Protein 2DT5 (pdb70)

Nearest PDB structures (foldseek):
  3ikv-assembly1_B  TM=8.955E-01  e=2.052E-40  Thermus thermophilus HB27
  2dt5-assembly1_B  TM=8.937E-01  e=2.190E-40  Thermus thermophilus HB8
  3ikt-assembly1_A  TM=8.739E-01  e=1.813E-38  Thermus thermophilus HB27
  1xcb-assembly1_A  TM=9.002E-01  e=2.139E-37  Thermus aquaticus
  3il2-assembly1_A  TM=8.706E-01  e=1.602E-36  Thermus thermophilus HB27

Structure (mmCIF, N/CA/C/O backbone):
data_2DT5
#
_entry.id   2DT5
#
_cell.length_a   135.595
_cell.length_b   135.595
_cell.length_c   68.424
_cell.angle_alpha   90.00
_cell.angle_beta   90.00
_cell.angle_gamma   90.00
#
_symmetry.space_group_name_H-M   'P 43 21 2'
#
loop_
_entity.id
_entity.type
_entity.pdbx_description
1 polymer 'AT-rich DNA-binding protein'
2 non-polymer 'SULFATE ION'
3 non-polymer 'CHLORIDE ION'
4 non-polymer NICOTINAMIDE-ADENINE-DINUCLEOTIDE
5 non-polymer GLYCEROL
6 water water
#
loop_
_atom_site.group_PDB
_atom_site.id
_atom_site.type_symbol
_atom_site.label_atom_id
_atom_site.label_alt_id
_atom_site.label_comp_id
_atom_site.label_asym_id
_atom_site.label_entity_id
_atom_site.label_seq_id
_atom_site.pdbx_PDB_ins_code
_atom_site.Cartn_x
_atom_site.Cartn_y
_atom_site.Cartn_z
_atom_site.occupancy
_atom_site.B_iso_or_equiv
_atom_site.auth_seq_id
_atom_site.auth_comp_id
_atom_site.auth_asym_id
_atom_site.auth_atom_id
_atom_site.pdbx_PDB_model_num
ATOM 1 N N . LYS A 1 2 ? 40.952 6.566 16.829 1.00 66.36 2 LYS A N 1
ATOM 2 C CA . LYS A 1 2 ? 42.286 7.121 16.447 1.00 66.30 2 LYS A CA 1
ATOM 3 C C . LYS A 1 2 ? 42.169 7.941 15.160 1.00 64.50 2 LYS A C 1
ATOM 4 O O . LYS A 1 2 ? 42.108 7.381 14.060 1.00 62.02 2 L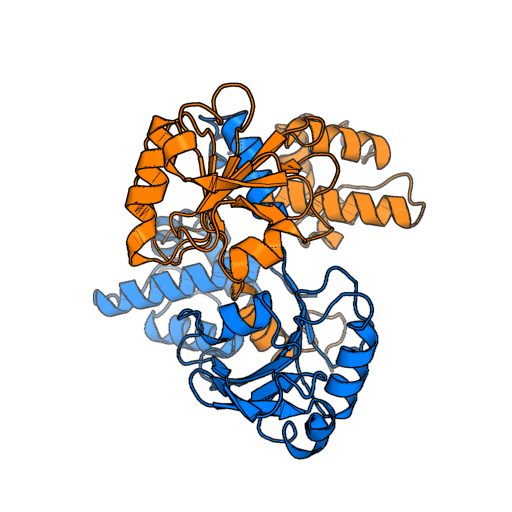YS A O 1
ATOM 6 N N . VAL A 1 3 ? 42.143 9.266 15.302 1.00 59.77 3 VAL A N 1
ATOM 7 C CA . VAL A 1 3 ? 42.011 10.162 14.147 1.00 55.60 3 VAL A CA 1
ATOM 8 C C . VAL A 1 3 ? 43.357 10.651 13.608 1.00 48.58 3 VAL A C 1
ATOM 9 O O . VAL A 1 3 ? 44.039 11.450 14.242 1.00 47.86 3 VAL A O 1
ATOM 13 N N . PRO A 1 4 ? 43.752 10.173 12.420 1.00 45.45 4 PRO A N 1
ATOM 14 C CA . PRO A 1 4 ? 45.029 10.585 11.819 1.00 47.22 4 PRO A CA 1
ATOM 15 C C . PRO A 1 4 ? 44.968 12.075 11.428 1.00 48.24 4 PRO A C 1
ATOM 16 O O . PRO A 1 4 ? 44.722 12.411 10.269 1.00 46.59 4 PRO A O 1
ATOM 20 N N . GLU A 1 5 ? 45.210 12.957 12.397 1.00 44.52 5 GLU A N 1
ATOM 21 C CA . GLU A 1 5 ? 45.108 14.396 12.171 1.00 45.45 5 GLU A CA 1
ATOM 22 C C . GLU A 1 5 ? 45.962 14.995 11.067 1.00 42.91 5 GLU A C 1
ATOM 23 O O . GLU A 1 5 ? 45.481 15.825 10.291 1.00 31.86 5 GLU A O 1
ATOM 29 N N . ALA A 1 6 ? 47.222 14.583 10.997 1.00 37.93 6 ALA A N 1
ATOM 30 C CA . ALA A 1 6 ? 48.130 15.105 9.987 1.00 39.61 6 ALA A CA 1
ATOM 31 C C . ALA A 1 6 ? 47.766 14.536 8.626 1.00 31.04 6 ALA A C 1
ATOM 32 O O . ALA A 1 6 ? 47.892 15.215 7.610 1.00 37.80 6 ALA A O 1
ATOM 34 N N . ALA A 1 7 ? 47.323 13.287 8.609 1.00 33.67 7 ALA A N 1
ATOM 35 C CA . ALA A 1 7 ? 46.951 12.639 7.361 1.00 34.21 7 ALA A CA 1
ATOM 36 C C . ALA A 1 7 ? 45.719 13.323 6.772 1.00 31.24 7 ALA A C 1
ATOM 37 O O . ALA A 1 7 ? 45.663 13.613 5.581 1.00 37.26 7 ALA A O 1
ATOM 39 N N . ILE A 1 8 ? 44.746 13.595 7.627 1.00 36.84 8 ILE A N 1
ATOM 40 C CA . ILE A 1 8 ? 43.519 14.253 7.213 1.00 33.71 8 ILE A CA 1
ATOM 41 C C . ILE A 1 8 ? 43.838 15.628 6.656 1.00 37.63 8 ILE A C 1
ATOM 42 O O . ILE A 1 8 ? 43.341 15.991 5.587 1.00 32.85 8 ILE A O 1
ATOM 47 N N . SER A 1 9 ? 44.672 16.394 7.361 1.00 28.76 9 SER A N 1
ATOM 48 C CA . SER A 1 9 ? 44.981 17.731 6.883 1.00 34.39 9 SER A CA 1
ATOM 49 C C . SER A 1 9 ? 45.606 17.619 5.509 1.00 37.73 9 SER A C 1
ATOM 50 O O . SER A 1 9 ? 45.445 18.505 4.661 1.00 36.19 9 SER A O 1
ATOM 53 N N . ARG A 1 10 ? 46.334 16.528 5.302 1.00 31.97 10 ARG A N 1
ATOM 54 C CA . ARG A 1 10 ? 47.000 16.286 4.037 1.00 34.43 10 ARG A CA 1
ATOM 55 C C . ARG A 1 10 ? 45.954 15.946 2.963 1.00 33.13 10 ARG A C 1
ATOM 56 O O . ARG A 1 10 ? 46.059 16.410 1.821 1.00 31.39 10 ARG A O 1
ATOM 64 N N . LEU A 1 11 ? 44.953 15.143 3.328 1.00 27.92 11 LEU A N 1
ATOM 65 C CA . LEU A 1 11 ? 43.891 14.763 2.383 1.00 34.61 11 LEU A CA 1
ATOM 66 C C . LEU A 1 11 ? 43.119 15.984 1.910 1.00 34.77 11 LEU A C 1
ATOM 67 O O . LEU A 1 11 ? 42.742 16.087 0.743 1.00 31.13 11 LEU A O 1
ATOM 72 N N . ILE A 1 12 ? 42.862 16.894 2.838 1.00 30.28 12 ILE A N 1
ATOM 73 C CA . ILE A 1 12 ? 42.133 18.109 2.520 1.00 34.06 12 ILE A CA 1
ATOM 74 C C . ILE A 1 12 ? 42.961 18.907 1.532 1.00 34.39 12 ILE A C 1
ATOM 75 O O . ILE A 1 12 ? 42.416 19.503 0.606 1.00 32.50 12 ILE A O 1
ATOM 80 N N . THR A 1 13 ? 44.278 18.905 1.722 1.00 29.97 13 THR A N 1
ATOM 81 C CA . THR A 1 13 ? 45.162 19.617 0.807 1.00 28.81 13 THR A CA 1
ATOM 82 C C . THR A 1 13 ? 45.037 18.981 -0.580 1.00 30.64 13 THR A C 1
ATOM 83 O O . THR A 1 13 ? 44.872 19.680 -1.582 1.00 26.26 13 THR A O 1
ATOM 87 N N . TYR A 1 14 ? 45.112 17.651 -0.639 1.00 29.35 14 TYR A N 1
ATOM 88 C CA . TYR A 1 14 ? 45.007 16.946 -1.918 1.00 25.00 14 TYR A CA 1
ATOM 89 C C . TYR A 1 14 ? 43.674 17.275 -2.600 1.00 26.02 14 TYR A C 1
ATOM 90 O O . TYR A 1 14 ? 43.632 17.501 -3.807 1.00 27.72 14 TYR A O 1
ATOM 99 N N . LEU A 1 15 ? 42.598 17.299 -1.818 1.00 28.72 15 LEU A N 1
ATOM 100 C CA . LEU A 1 15 ? 41.249 17.590 -2.326 1.00 31.26 15 LEU A CA 1
ATOM 101 C C . LEU A 1 15 ? 41.213 18.974 -2.986 1.00 27.91 15 LEU A C 1
ATOM 102 O O . LEU A 1 15 ? 40.683 19.135 -4.085 1.00 29.85 15 LEU A O 1
ATOM 107 N N . ARG A 1 16 ? 41.758 19.965 -2.289 1.00 26.99 16 ARG A N 1
ATOM 108 C CA . ARG A 1 16 ? 41.820 21.332 -2.784 1.00 31.51 16 ARG A CA 1
ATOM 109 C C . ARG A 1 16 ? 42.643 21.375 -4.069 1.00 30.95 16 ARG A C 1
ATOM 110 O O . ARG A 1 16 ? 42.310 22.098 -5.006 1.00 29.26 16 ARG A O 1
ATOM 118 N N . ILE A 1 17 ? 43.725 20.606 -4.118 1.00 27.74 17 ILE A N 1
ATOM 119 C CA . ILE A 1 17 ? 44.555 20.554 -5.331 1.00 29.74 17 ILE A CA 1
ATOM 120 C C . ILE A 1 17 ? 43.758 19.883 -6.463 1.00 25.41 17 ILE A C 1
ATOM 121 O O . ILE A 1 17 ? 43.784 20.323 -7.611 1.00 23.42 17 ILE A O 1
ATOM 126 N N . LEU A 1 18 ? 43.041 18.820 -6.127 1.00 25.11 18 LEU A N 1
ATOM 127 C CA . LEU A 1 18 ? 42.254 18.110 -7.116 1.00 27.66 18 LEU A CA 1
ATOM 128 C C . LEU A 1 18 ? 41.158 18.999 -7.667 1.00 29.54 18 LEU A C 1
ATOM 129 O O . LEU A 1 18 ? 40.813 18.919 -8.842 1.00 28.71 18 LEU A O 1
ATOM 134 N N . GLU A 1 19 ? 40.602 19.856 -6.820 1.00 27.73 19 GLU A N 1
ATOM 135 C CA . GLU A 1 19 ? 39.544 20.722 -7.295 1.00 27.51 19 GLU A CA 1
ATOM 136 C C . GLU A 1 19 ? 40.092 21.677 -8.346 1.00 26.92 19 GLU A C 1
ATOM 137 O O . GLU A 1 19 ? 39.453 21.879 -9.378 1.00 27.14 19 GLU A O 1
ATOM 143 N N . GLU A 1 20 ? 41.271 22.251 -8.087 1.00 23.22 20 GLU A N 1
ATOM 144 C CA . GLU A 1 20 ? 41.903 23.168 -9.041 1.00 29.10 20 GLU A CA 1
ATOM 145 C C . GLU A 1 20 ? 42.379 22.447 -10.310 1.00 29.53 20 GLU A C 1
ATOM 146 O O . GLU A 1 20 ? 42.237 22.965 -11.424 1.00 27.74 20 GLU A O 1
ATOM 152 N N . LEU A 1 21 ? 42.922 21.243 -10.153 1.00 27.52 21 LEU A N 1
ATOM 153 C CA . LEU A 1 21 ? 43.366 20.480 -11.317 1.00 25.38 21 LEU A CA 1
ATOM 154 C C . LEU A 1 21 ? 42.184 20.222 -12.246 1.00 23.07 21 LEU A C 1
ATOM 155 O O . LEU A 1 21 ? 42.292 20.366 -13.460 1.00 24.41 21 LEU A O 1
ATOM 160 N N . GLU A 1 22 ? 41.056 19.823 -11.674 1.00 27.83 22 GLU A N 1
ATOM 161 C CA . GLU A 1 22 ? 39.857 19.579 -12.471 1.00 29.20 22 GLU A CA 1
ATOM 162 C C . GLU A 1 22 ? 39.435 20.883 -13.164 1.00 31.37 22 GLU A C 1
ATOM 163 O O . GLU A 1 22 ? 39.118 20.893 -14.362 1.00 28.04 22 GLU A O 1
ATOM 169 N N . ALA A 1 23 ? 39.449 21.993 -12.425 1.00 31.69 23 ALA A N 1
ATOM 170 C CA . ALA A 1 23 ? 39.042 23.273 -13.015 1.00 30.70 23 ALA A CA 1
ATOM 171 C C . ALA A 1 23 ? 39.948 23.583 -14.194 1.00 36.18 23 ALA A C 1
ATOM 172 O O . ALA A 1 23 ? 39.488 24.107 -15.209 1.00 35.43 23 ALA A O 1
ATOM 174 N N . GLN A 1 24 ? 41.228 23.238 -14.060 1.00 29.26 24 GLN A N 1
ATOM 175 C CA . GLN A 1 24 ? 42.192 23.476 -15.121 1.00 31.85 24 GLN A CA 1
ATOM 176 C C . GLN A 1 24 ? 42.122 22.447 -16.248 1.00 30.72 24 GLN A C 1
ATOM 177 O O . GLN A 1 24 ? 42.966 22.447 -17.120 1.00 31.38 24 GLN A O 1
ATOM 183 N N . GLY A 1 25 ? 41.123 21.578 -16.224 1.00 30.57 25 GLY A N 1
ATOM 184 C CA . GLY A 1 25 ? 40.982 20.599 -17.283 1.00 33.44 25 GLY A CA 1
ATOM 185 C C . GLY A 1 25 ? 41.873 19.361 -17.229 1.00 37.11 25 GLY A C 1
ATOM 186 O O . GLY A 1 25 ? 42.100 18.734 -18.258 1.00 35.52 25 GLY A O 1
ATOM 187 N N . VAL A 1 26 ? 42.372 19.002 -16.052 1.00 33.58 26 VAL A N 1
ATOM 188 C CA . VAL A 1 26 ? 43.219 17.818 -15.910 1.00 28.41 26 VAL A CA 1
ATOM 189 C C . VAL A 1 26 ? 42.357 16.613 -15.541 1.00 28.91 26 VAL A C 1
ATOM 190 O O . VAL A 1 26 ? 41.702 16.619 -14.504 1.00 30.89 26 VAL A O 1
ATOM 194 N N . HIS A 1 27 ? 42.343 15.584 -16.384 1.00 31.91 27 HIS A N 1
ATOM 195 C CA . HIS A 1 27 ? 41.544 14.400 -16.098 1.00 29.75 27 HIS A CA 1
ATOM 196 C C . HIS A 1 27 ? 42.277 13.351 -15.271 1.00 29.83 27 HIS A C 1
ATOM 197 O O . HIS A 1 27 ? 41.657 12.659 -14.463 1.00 31.09 27 HIS A O 1
ATOM 204 N N . ARG A 1 28 ? 43.585 13.216 -15.481 1.00 32.78 28 ARG A N 1
ATOM 205 C CA . ARG A 1 28 ? 44.368 12.263 -14.705 1.00 33.03 28 ARG A CA 1
ATOM 206 C C . ARG A 1 28 ? 45.602 12.934 -14.127 1.00 34.60 28 ARG A C 1
ATOM 207 O O . ARG A 1 28 ? 46.279 13.711 -14.797 1.00 34.04 28 ARG A O 1
ATOM 215 N N . THR A 1 29 ? 45.894 12.639 -12.870 1.00 35.35 29 THR A N 1
ATOM 216 C CA . THR A 1 29 ? 47.053 13.236 -12.217 1.00 34.68 29 THR A CA 1
ATOM 217 C C . THR A 1 29 ? 47.909 12.196 -11.492 1.00 36.68 29 THR A C 1
ATOM 218 O O . THR A 1 29 ? 47.409 11.387 -10.715 1.00 34.56 29 THR A O 1
ATOM 222 N N . SER A 1 30 ? 49.209 12.230 -11.752 1.00 39.72 30 SER A N 1
ATOM 223 C CA . SER A 1 30 ? 50.154 11.299 -11.138 1.00 41.70 30 SER A CA 1
ATOM 224 C C . SER A 1 30 ? 50.497 11.707 -9.702 1.00 39.01 30 SER A C 1
ATOM 225 O O . SER A 1 30 ? 50.288 12.854 -9.308 1.00 37.96 30 SER A O 1
ATOM 228 N N . SER A 1 31 ? 51.029 10.768 -8.926 1.00 37.52 31 SER A N 1
ATOM 229 C CA . SER A 1 31 ? 51.430 11.061 -7.550 1.00 39.36 31 SER A CA 1
ATOM 230 C C . SER A 1 31 ? 52.529 12.124 -7.621 1.00 39.47 31 SER A C 1
ATOM 231 O O . SER A 1 31 ? 52.723 12.902 -6.701 1.00 41.62 31 SER A O 1
ATOM 234 N N . GLU A 1 32 ? 53.252 12.144 -8.732 1.00 39.23 32 GLU A N 1
ATOM 235 C CA . GLU A 1 32 ? 54.311 13.122 -8.912 1.00 47.07 32 GLU A CA 1
ATOM 236 C C . GLU A 1 32 ? 53.710 14.525 -9.048 1.00 40.68 32 GLU A C 1
ATOM 237 O O . GLU A 1 32 ? 54.141 15.453 -8.379 1.00 38.58 32 GLU A O 1
ATOM 243 N N . GLN A 1 33 ? 52.712 14.678 -9.914 1.00 40.52 33 GLN A N 1
ATOM 244 C CA . GLN A 1 33 ? 52.096 15.987 -10.092 1.00 38.10 33 GLN A CA 1
ATOM 245 C C . GLN A 1 33 ? 51.471 16.460 -8.783 1.00 35.14 33 GLN A C 1
ATOM 246 O O . GLN A 1 33 ? 51.603 17.629 -8.413 1.00 36.41 33 GLN A O 1
ATOM 252 N N . LEU A 1 34 ? 50.804 15.547 -8.082 1.00 31.46 34 LEU A N 1
ATOM 253 C CA . LEU A 1 34 ? 50.160 15.871 -6.814 1.00 33.75 34 LEU A CA 1
ATOM 254 C C . LEU A 1 34 ? 51.181 16.309 -5.776 1.00 39.58 34 LEU A C 1
ATOM 255 O O . LEU A 1 34 ? 51.027 17.362 -5.150 1.00 40.88 34 LEU A O 1
ATOM 260 N N . GLY A 1 35 ? 52.216 15.494 -5.584 1.00 39.32 35 GLY A N 1
ATOM 261 C CA . GLY A 1 35 ? 53.259 15.832 -4.629 1.00 34.75 35 GLY A CA 1
ATOM 262 C C . GLY A 1 35 ? 53.865 17.184 -4.974 1.00 37.50 35 GLY A C 1
ATOM 263 O O . GLY A 1 35 ? 54.138 17.988 -4.088 1.00 33.21 35 GLY A O 1
ATOM 264 N N . GLY A 1 36 ? 54.069 17.425 -6.271 1.00 38.35 36 GLY A N 1
ATOM 265 C CA . GLY A 1 36 ? 54.620 18.690 -6.731 1.00 39.00 36 GLY A CA 1
ATOM 266 C C . GLY A 1 36 ? 53.792 19.886 -6.278 1.00 42.28 36 GLY A C 1
ATOM 267 O O . GLY A 1 36 ? 54.341 20.885 -5.791 1.00 38.65 36 GLY A O 1
ATOM 268 N N . LEU A 1 37 ? 52.470 19.785 -6.442 1.00 41.51 37 LEU A N 1
ATOM 269 C CA . LEU A 1 37 ? 51.546 20.849 -6.045 1.00 39.44 37 LEU A CA 1
ATOM 270 C C . LEU A 1 37 ? 51.393 20.961 -4.519 1.00 38.99 37 LEU A C 1
ATOM 271 O O . LEU A 1 37 ? 51.221 22.056 -3.972 1.00 34.97 37 LEU A O 1
ATOM 276 N N . ALA A 1 38 ? 51.435 19.823 -3.838 1.00 33.47 38 ALA A N 1
ATOM 277 C CA . ALA A 1 38 ? 51.278 19.789 -2.385 1.00 33.87 38 ALA A CA 1
ATOM 278 C C . ALA A 1 38 ? 52.627 19.990 -1.693 1.00 38.47 38 ALA A C 1
ATOM 279 O O . ALA A 1 38 ? 52.685 20.249 -0.489 1.00 38.68 38 ALA A O 1
ATOM 281 N N . GLN A 1 39 ? 53.701 19.869 -2.470 1.00 37.42 39 GLN A N 1
ATOM 282 C CA . GLN A 1 39 ? 55.059 19.974 -1.946 1.00 46.75 39 GLN A CA 1
ATOM 283 C C . GLN A 1 39 ? 55.262 18.905 -0.887 1.00 42.72 39 GLN A C 1
ATOM 284 O O . GLN A 1 39 ? 55.569 19.176 0.278 1.00 37.20 39 GLN A O 1
ATOM 290 N N . VAL A 1 40 ? 55.083 17.672 -1.337 1.00 44.97 40 VAL A N 1
ATOM 291 C CA . VAL A 1 40 ? 55.259 16.486 -0.554 1.00 45.11 40 VAL A CA 1
ATOM 292 C C . VAL A 1 40 ? 55.749 15.454 -1.529 1.00 46.44 40 VAL A C 1
ATOM 293 O O . VAL A 1 40 ? 55.486 15.553 -2.735 1.00 41.59 40 VAL A O 1
ATOM 297 N N . THR A 1 41 ? 56.485 14.454 -1.056 1.00 44.56 41 THR A N 1
ATOM 298 C CA . THR A 1 41 ? 57.023 13.433 -1.952 1.00 45.06 41 THR A CA 1
ATOM 299 C C . THR A 1 41 ? 55.918 12.640 -2.637 1.00 40.74 41 THR A C 1
ATOM 300 O O . THR A 1 41 ? 54.907 12.310 -2.016 1.00 37.01 41 THR A O 1
ATOM 304 N N . ALA A 1 42 ? 56.120 12.334 -3.915 1.00 39.15 42 ALA A N 1
ATOM 305 C CA . ALA A 1 42 ? 55.139 11.554 -4.666 1.00 44.33 42 ALA A CA 1
ATOM 306 C C . ALA A 1 42 ? 54.894 10.261 -3.881 1.00 40.76 42 ALA A C 1
ATOM 307 O O . ALA A 1 42 ? 53.775 9.742 -3.831 1.00 39.78 42 ALA A O 1
ATOM 309 N N . PHE A 1 43 ? 55.948 9.763 -3.247 1.00 40.26 43 PHE A N 1
ATOM 310 C CA . PHE A 1 43 ? 55.848 8.549 -2.450 1.00 40.79 43 PHE A CA 1
ATOM 311 C C . PHE A 1 43 ? 54.849 8.762 -1.308 1.00 36.34 43 PHE A C 1
ATOM 312 O O . PHE A 1 43 ? 54.014 7.899 -1.045 1.00 38.25 43 PHE A O 1
ATOM 320 N N . GLN A 1 44 ? 54.946 9.905 -0.627 1.00 41.21 44 GLN A N 1
ATOM 321 C CA . GLN A 1 44 ? 54.032 10.212 0.477 1.00 40.23 44 GLN A CA 1
ATOM 322 C C . GLN A 1 44 ? 52.569 10.291 0.005 1.00 40.21 44 GLN A C 1
ATOM 323 O O . GLN A 1 44 ? 51.655 9.788 0.671 1.00 31.68 44 GLN A O 1
ATOM 329 N N . VAL A 1 45 ? 52.348 10.935 -1.139 1.00 41.09 45 VAL A N 1
ATOM 330 C CA . VAL A 1 45 ? 50.994 11.046 -1.679 1.00 35.51 45 VAL A CA 1
ATOM 331 C C . VAL A 1 45 ? 50.420 9.651 -1.908 1.00 36.87 45 VAL A C 1
ATOM 332 O O . VAL A 1 45 ? 49.316 9.357 -1.468 1.00 32.36 45 VAL A O 1
ATOM 336 N N . ARG A 1 46 ? 51.174 8.795 -2.607 1.00 38.37 46 ARG A N 1
ATOM 337 C CA . ARG A 1 46 ? 50.729 7.423 -2.876 1.00 36.55 46 ARG A CA 1
ATOM 338 C C . ARG A 1 46 ? 50.411 6.720 -1.566 1.00 30.50 46 ARG A C 1
ATOM 339 O O . ARG A 1 46 ? 49.428 5.986 -1.457 1.00 34.71 46 ARG A O 1
ATOM 347 N N . LYS A 1 47 ? 51.248 6.964 -0.565 1.00 37.70 47 LYS A N 1
ATOM 348 C CA . LYS A 1 47 ? 51.078 6.333 0.731 1.00 38.25 47 LYS A CA 1
ATOM 349 C C . LYS A 1 47 ? 49.806 6.798 1.446 1.00 37.00 47 LYS A C 1
ATOM 350 O O . LYS A 1 47 ? 49.043 5.981 1.970 1.00 38.13 47 LYS A O 1
ATOM 356 N N . ASP A 1 48 ? 49.574 8.107 1.463 1.00 36.35 48 ASP A N 1
ATOM 357 C CA . ASP A 1 48 ? 48.375 8.642 2.102 1.00 37.83 48 ASP A CA 1
ATOM 358 C C . ASP A 1 48 ? 47.124 8.115 1.424 1.00 34.81 48 ASP A C 1
ATOM 359 O O . ASP A 1 48 ? 46.200 7.636 2.084 1.00 29.76 48 ASP A O 1
ATOM 364 N N . LEU A 1 49 ? 47.095 8.204 0.096 1.00 29.89 49 LEU A N 1
ATOM 365 C CA . LEU A 1 49 ? 45.921 7.742 -0.640 1.00 29.47 49 LEU A CA 1
ATOM 366 C C . LEU A 1 49 ? 45.594 6.269 -0.369 1.00 30.29 49 LEU A C 1
ATOM 367 O O . LEU A 1 49 ? 44.429 5.910 -0.156 1.00 31.76 49 LEU A O 1
ATOM 372 N N . SER A 1 50 ? 46.629 5.425 -0.372 1.00 35.14 50 SER A N 1
ATOM 373 C CA . SER A 1 50 ? 46.475 3.988 -0.101 1.00 31.65 50 SER A CA 1
ATOM 374 C C . SER A 1 50 ? 46.013 3.840 1.351 1.00 31.07 50 SER A C 1
ATOM 375 O O . SER A 1 50 ? 45.111 3.054 1.642 1.00 30.80 50 SER A O 1
ATOM 378 N N . TYR A 1 51 ? 46.640 4.610 2.249 1.00 30.69 51 TYR A N 1
ATOM 379 C CA . TYR A 1 51 ? 46.292 4.587 3.675 1.00 39.24 51 TYR A CA 1
ATOM 380 C C . TYR A 1 51 ? 44.790 4.771 3.847 1.00 40.89 51 TYR A C 1
ATOM 381 O O . TYR A 1 51 ? 44.185 4.195 4.762 1.00 34.58 51 TYR A O 1
ATOM 390 N N . PHE A 1 52 ? 44.193 5.585 2.965 1.00 38.63 52 PHE A N 1
ATOM 391 C CA . PHE A 1 52 ? 42.756 5.842 3.007 1.00 36.91 52 PHE A CA 1
ATOM 392 C C . PHE A 1 52 ? 41.918 5.011 2.032 1.00 37.12 52 PHE A C 1
ATOM 393 O O . PHE A 1 52 ? 40.725 5.276 1.872 1.00 33.64 52 PHE A O 1
ATOM 401 N N . GLY A 1 53 ? 42.532 4.031 1.374 1.00 33.21 53 GLY A N 1
ATOM 402 C CA . GLY A 1 53 ? 41.776 3.190 0.450 1.00 35.15 53 GLY A CA 1
ATOM 403 C C . GLY A 1 53 ? 41.773 3.511 -1.048 1.00 38.48 53 GLY A C 1
ATOM 404 O O . GLY A 1 53 ? 41.175 2.766 -1.827 1.00 38.18 53 GLY A O 1
ATOM 405 N N . SER A 1 54 ? 42.418 4.602 -1.467 1.00 33.19 54 SER A N 1
ATOM 406 C CA . SER A 1 54 ? 42.465 4.976 -2.893 1.00 31.55 54 SER A CA 1
ATOM 407 C C . SER A 1 54 ? 43.794 4.531 -3.472 1.00 29.97 54 SER A C 1
ATOM 408 O O . SER A 1 54 ? 44.831 5.179 -3.266 1.00 28.70 54 SER A O 1
ATOM 411 N N . TYR A 1 55 ? 43.762 3.428 -4.209 1.00 28.98 55 TYR A N 1
ATOM 412 C CA . TYR A 1 55 ? 44.981 2.862 -4.784 1.00 32.37 55 TYR A CA 1
ATOM 413 C C . TYR A 1 55 ? 45.237 3.448 -6.164 1.00 33.30 55 TYR A C 1
ATOM 414 O O . TYR A 1 55 ? 44.304 3.846 -6.857 1.00 30.07 55 TYR A O 1
ATOM 423 N N . GLY A 1 56 ? 46.508 3.500 -6.548 1.00 32.36 56 GLY A N 1
ATOM 424 C CA . GLY A 1 56 ? 46.853 4.103 -7.831 1.00 38.44 56 GLY A CA 1
ATOM 425 C C . GLY A 1 56 ? 46.664 3.181 -9.044 1.00 35.98 56 GLY A C 1
ATOM 426 O O . GLY A 1 56 ? 46.328 2.013 -8.910 1.00 33.67 56 GLY A O 1
ATOM 427 N N . THR A 1 57 ? 46.905 3.779 -10.204 1.00 37.30 57 THR A N 1
ATOM 428 C CA . THR A 1 57 ? 46.875 3.146 -11.498 1.00 39.47 57 THR A CA 1
ATOM 429 C C . THR A 1 57 ? 48.201 3.560 -12.084 1.00 43.33 57 THR A C 1
ATOM 430 O O . THR A 1 57 ? 48.283 4.428 -12.946 1.00 44.52 57 THR A O 1
ATOM 434 N N . ARG A 1 58 ? 49.264 2.911 -11.598 1.00 41.23 58 ARG A N 1
ATOM 435 C CA . ARG A 1 58 ? 50.643 3.211 -11.957 1.00 41.55 58 ARG A CA 1
ATOM 436 C C . ARG A 1 58 ? 50.869 3.498 -13.430 1.00 40.57 58 ARG A C 1
ATOM 437 O O . ARG A 1 58 ? 50.380 2.773 -14.294 1.00 39.74 58 ARG A O 1
ATOM 445 N N . GLY A 1 59 ? 51.601 4.579 -13.708 1.00 44.33 59 GLY A N 1
ATOM 446 C CA . GLY A 1 59 ? 51.886 4.945 -15.089 1.00 42.20 59 GLY A CA 1
ATOM 447 C C . GLY A 1 59 ? 50.700 5.576 -15.807 1.00 50.74 59 GLY A C 1
ATOM 448 O O . GLY A 1 59 ? 50.803 6.003 -16.963 1.00 52.33 59 GLY A O 1
ATOM 449 N N . VAL A 1 60 ? 49.558 5.622 -15.131 1.00 47.02 60 VAL A N 1
ATOM 450 C CA . VAL A 1 60 ? 48.366 6.215 -15.708 1.00 47.95 60 VAL A CA 1
ATOM 451 C C . VAL A 1 60 ? 47.942 7.420 -14.865 1.00 48.13 60 VAL A C 1
ATOM 452 O O . VAL A 1 60 ? 47.585 8.469 -15.406 1.00 46.47 60 VAL A O 1
ATOM 456 N N . GLY A 1 61 ? 47.994 7.258 -13.541 1.00 43.66 61 GLY A N 1
ATOM 457 C CA . GLY A 1 61 ? 47.627 8.327 -12.624 1.00 39.52 61 GLY A CA 1
ATOM 458 C C . GLY A 1 61 ? 46.220 8.181 -12.071 1.00 36.01 61 GLY A C 1
ATOM 459 O O . GLY A 1 61 ? 45.435 7.343 -12.526 1.00 37.06 61 GLY A O 1
ATOM 460 N N . TYR A 1 62 ? 45.890 8.985 -11.070 1.00 35.14 62 TYR A N 1
ATOM 461 C CA . TYR A 1 62 ? 44.550 8.918 -10.513 1.00 29.21 62 TYR A CA 1
ATOM 462 C C . TYR A 1 62 ? 43.606 9.713 -11.399 1.00 28.45 62 TYR A C 1
ATOM 463 O O . TYR A 1 62 ? 43.984 10.748 -11.949 1.00 32.92 62 TYR A O 1
ATOM 472 N N . THR A 1 63 ? 42.385 9.216 -11.551 1.00 27.08 63 THR A N 1
ATOM 473 C CA . THR A 1 63 ? 41.378 9.919 -12.323 1.00 28.31 63 THR A CA 1
ATOM 474 C C . THR A 1 63 ? 40.880 11.027 -11.377 1.00 28.23 63 THR A C 1
ATOM 475 O O . THR A 1 63 ? 40.271 10.747 -10.335 1.00 25.20 63 THR A O 1
ATOM 479 N N . VAL A 1 64 ? 41.161 12.280 -11.753 1.00 29.82 64 VAL A N 1
ATOM 480 C CA . VAL A 1 64 ? 40.851 13.451 -10.934 1.00 25.19 64 VAL A CA 1
ATOM 481 C C . VAL A 1 64 ? 39.452 13.528 -10.338 1.00 26.74 64 VAL A C 1
ATOM 482 O O . VAL A 1 64 ? 39.308 13.608 -9.118 1.00 25.86 64 VAL A O 1
ATOM 486 N N . PRO A 1 65 ? 38.408 13.512 -11.173 1.00 24.34 65 PRO A N 1
ATOM 487 C CA . PRO A 1 65 ? 37.055 13.579 -10.604 1.00 29.92 65 PRO A CA 1
ATOM 488 C C . PRO A 1 65 ? 36.698 12.378 -9.727 1.00 32.55 65 PRO A C 1
ATOM 489 O O . PRO A 1 65 ? 35.926 12.511 -8.768 1.00 28.20 65 PRO A O 1
ATOM 493 N N . VAL A 1 66 ? 37.255 11.211 -10.047 1.00 30.13 66 VAL A N 1
ATOM 494 C CA . VAL A 1 66 ? 36.981 10.019 -9.255 1.00 29.35 66 VAL A CA 1
ATOM 495 C C . VAL A 1 66 ? 37.645 10.135 -7.871 1.00 27.13 66 VAL A C 1
ATOM 496 O O . VAL A 1 66 ? 36.998 9.943 -6.857 1.00 28.93 66 VAL A O 1
ATOM 500 N N . LEU A 1 67 ? 38.933 10.466 -7.845 1.00 26.66 67 LEU A N 1
ATOM 501 C CA . LEU A 1 67 ? 39.676 10.627 -6.597 1.00 25.43 67 LEU A CA 1
ATOM 502 C C . LEU A 1 67 ? 39.033 11.745 -5.752 1.00 26.78 67 LEU A C 1
ATOM 503 O O . LEU A 1 67 ? 38.849 11.601 -4.542 1.00 23.50 67 LEU A O 1
ATOM 508 N N . LYS A 1 68 ? 38.707 12.862 -6.400 1.00 20.33 68 LYS A N 1
ATOM 509 C CA . LYS A 1 68 ? 38.084 13.991 -5.703 1.00 26.91 68 LYS A CA 1
ATOM 510 C C . LYS A 1 68 ? 36.822 13.528 -4.992 1.00 27.39 68 LYS A C 1
ATOM 511 O O . LYS A 1 68 ? 36.596 13.873 -3.830 1.00 22.32 68 LYS A O 1
ATOM 517 N N . ARG A 1 69 ? 35.996 12.750 -5.699 1.00 22.77 69 ARG A N 1
ATOM 518 C CA . ARG A 1 69 ? 34.767 12.234 -5.126 1.00 26.99 69 ARG A CA 1
ATOM 519 C C . ARG A 1 69 ? 35.043 11.315 -3.922 1.00 30.97 69 ARG A C 1
ATOM 520 O O . ARG A 1 69 ? 34.371 11.435 -2.883 1.00 24.53 69 ARG A O 1
ATOM 528 N N . GLU A 1 70 ? 36.021 10.410 -4.051 1.00 25.30 70 GLU A N 1
ATOM 529 C CA . GLU A 1 70 ? 36.370 9.508 -2.944 1.00 31.27 70 GLU A CA 1
ATOM 530 C C . GLU A 1 70 ? 36.837 10.290 -1.714 1.00 28.87 70 GLU A C 1
ATOM 531 O O . GLU A 1 70 ? 36.500 9.958 -0.583 1.00 30.32 70 GLU A O 1
ATOM 537 N N . LEU A 1 71 ? 37.628 11.327 -1.929 1.00 26.79 71 LEU A N 1
ATOM 538 C CA . LEU A 1 71 ? 38.120 12.091 -0.795 1.00 30.30 71 LEU A CA 1
ATOM 539 C C . LEU A 1 71 ? 36.955 12.817 -0.134 1.00 31.68 71 LEU A C 1
ATOM 540 O O . LEU A 1 71 ? 36.855 12.854 1.090 1.00 31.56 71 LEU A O 1
ATOM 545 N N . ARG A 1 72 ? 36.068 13.383 -0.945 1.00 26.74 72 ARG A N 1
ATOM 546 C CA . ARG A 1 72 ? 34.909 14.072 -0.416 1.00 27.92 72 ARG A CA 1
ATOM 547 C C . ARG A 1 72 ? 34.044 13.106 0.391 1.00 36.36 72 ARG A C 1
ATOM 548 O O . ARG A 1 72 ? 33.531 13.464 1.466 1.00 33.17 72 ARG A O 1
ATOM 556 N N . HIS A 1 73 ? 33.892 11.884 -0.118 1.00 31.94 73 HIS A N 1
ATOM 557 C CA . HIS A 1 73 ? 33.075 10.886 0.558 1.00 34.41 73 HIS A CA 1
ATOM 558 C C . HIS A 1 73 ? 33.668 10.409 1.887 1.00 37.19 73 HIS A C 1
ATOM 559 O O 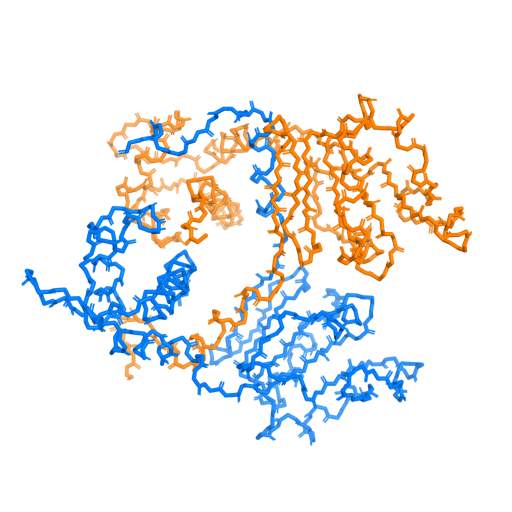. HIS A 1 73 ? 32.961 10.353 2.893 1.00 33.06 73 HIS A O 1
ATOM 566 N N . ILE A 1 74 ? 34.957 10.073 1.914 1.00 31.91 74 ILE A N 1
ATOM 567 C CA . ILE A 1 74 ? 35.523 9.597 3.163 1.00 34.77 74 ILE A CA 1
ATOM 568 C C . ILE A 1 74 ? 35.547 10.700 4.212 1.00 35.05 74 ILE A C 1
ATOM 569 O O . ILE A 1 74 ? 35.406 10.423 5.398 1.00 34.15 74 ILE A O 1
ATOM 574 N N . LEU A 1 75 ? 35.731 11.943 3.765 1.00 31.02 75 LEU A N 1
ATOM 575 C CA . LEU A 1 75 ? 35.783 13.091 4.649 1.00 31.64 75 LEU A CA 1
ATOM 576 C C . LEU A 1 75 ? 34.410 13.575 5.074 1.00 27.80 75 LEU A C 1
ATOM 577 O O . LEU A 1 75 ? 34.288 14.435 5.949 1.00 31.72 75 LEU A O 1
ATOM 582 N N . GLY A 1 76 ? 33.383 13.022 4.451 1.00 24.68 76 GLY A N 1
ATOM 583 C CA . GLY A 1 76 ? 32.027 13.417 4.762 1.00 22.90 76 GLY A CA 1
ATOM 584 C C . GLY A 1 76 ? 31.645 14.785 4.222 1.00 30.61 76 GLY A C 1
ATOM 585 O O . GLY A 1 76 ? 30.599 15.331 4.584 1.00 32.98 76 GLY A O 1
ATOM 586 N N . LEU A 1 77 ? 32.467 15.338 3.332 1.00 30.36 77 LEU A N 1
ATOM 587 C CA . LEU A 1 77 ? 32.193 16.663 2.790 1.00 28.65 77 LEU A CA 1
ATOM 588 C C . LEU A 1 77 ? 31.075 16.731 1.763 1.00 32.43 77 LEU A C 1
ATOM 589 O O . LEU A 1 77 ? 30.637 17.817 1.388 1.00 39.74 77 LEU A O 1
ATOM 594 N N . ASN A 1 78 ? 30.598 15.577 1.319 1.00 34.13 78 ASN A N 1
ATOM 595 C CA . ASN A 1 78 ? 29.525 15.527 0.336 1.00 37.06 78 ASN A CA 1
ATOM 596 C C . ASN A 1 78 ? 28.173 15.567 1.037 1.00 43.09 78 ASN A C 1
ATOM 597 O O . ASN A 1 78 ? 27.127 15.500 0.393 1.00 40.49 78 ASN A O 1
ATOM 602 N N . ARG A 1 79 ? 28.207 15.676 2.359 1.00 37.17 79 ARG A N 1
ATOM 603 C CA . ARG A 1 79 ? 26.990 15.715 3.149 1.00 38.78 79 ARG A CA 1
ATOM 604 C C . ARG A 1 79 ? 26.762 17.125 3.669 1.00 36.43 79 ARG A C 1
ATOM 605 O O . ARG A 1 79 ? 27.633 17.992 3.560 1.00 37.30 79 ARG A O 1
ATOM 613 N N . LYS A 1 80 ? 25.580 17.334 4.231 1.00 35.06 80 LYS A N 1
ATOM 614 C CA . LYS A 1 80 ? 25.208 18.580 4.824 1.00 39.01 80 LYS A CA 1
ATOM 615 C C . LYS A 1 80 ? 25.043 18.265 6.298 1.00 36.90 80 LYS A C 1
ATOM 616 O O . LYS A 1 80 ? 24.053 17.631 6.700 1.00 40.80 80 LYS A O 1
ATOM 622 N N . TRP A 1 81 ? 25.989 18.689 7.125 1.00 32.47 81 TRP A N 1
ATOM 623 C CA . TRP A 1 81 ? 25.937 18.410 8.560 1.00 28.99 81 TRP A CA 1
ATOM 624 C C . TRP A 1 81 ? 25.249 19.539 9.304 1.00 31.52 81 TRP A C 1
ATOM 625 O O . TRP A 1 81 ? 25.442 20.715 9.004 1.00 28.00 81 TRP A O 1
ATOM 636 N N . GLY A 1 82 ? 24.425 19.177 10.283 1.00 30.78 82 GLY A N 1
ATOM 637 C CA . GLY A 1 82 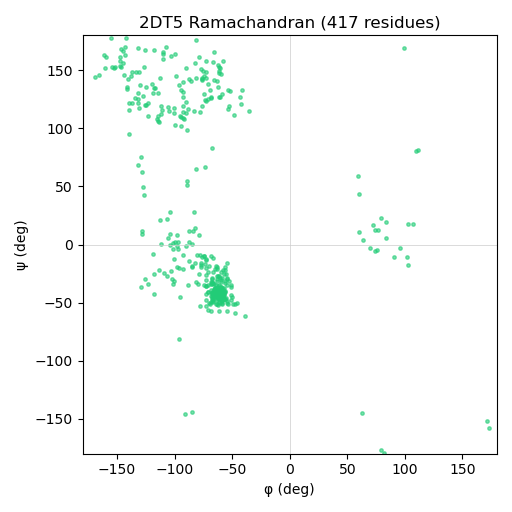? 23.741 20.184 11.073 1.00 30.06 82 GLY A CA 1
ATOM 638 C C . GLY A 1 82 ? 24.579 20.474 12.305 1.00 28.01 82 GLY A C 1
ATOM 639 O O . GLY A 1 82 ? 25.047 19.551 12.967 1.00 28.00 82 GLY A O 1
ATOM 640 N N . LEU A 1 83 ? 24.810 21.749 12.590 1.00 24.26 83 LEU A N 1
ATOM 641 C CA . LEU A 1 83 ? 25.623 22.105 13.758 1.00 24.90 83 LEU A CA 1
ATOM 642 C C . LEU A 1 83 ? 24.863 23.066 14.671 1.00 28.70 83 LEU A C 1
ATOM 643 O O . LEU A 1 83 ? 23.861 23.678 14.301 1.00 25.92 83 LEU A O 1
ATOM 648 N N . CYS A 1 84 ? 25.392 23.224 15.849 1.00 26.25 84 CYS A N 1
ATOM 649 C CA . CYS A 1 84 ? 24.867 24.141 16.840 1.00 25.89 84 CYS A CA 1
ATOM 650 C C . CYS A 1 84 ? 26.049 24.646 17.635 1.00 26.88 84 CYS A C 1
ATOM 651 O O . CYS A 1 84 ? 27.092 23.995 17.683 1.00 28.94 84 CYS A O 1
ATOM 654 N N . ILE A 1 85 ? 25.863 25.793 18.263 1.00 27.61 85 ILE A N 1
ATOM 655 C CA . ILE A 1 85 ? 26.885 26.348 19.129 1.00 25.27 85 ILE A CA 1
ATOM 656 C C . ILE A 1 85 ? 26.253 26.306 20.517 1.00 25.53 85 ILE A C 1
ATOM 657 O O . ILE A 1 85 ? 25.104 26.710 20.684 1.00 26.93 85 ILE A O 1
ATOM 662 N N . VAL A 1 86 ? 26.974 25.764 21.493 1.00 27.61 86 VAL A N 1
ATOM 663 C CA . VAL A 1 86 ? 26.482 25.703 22.871 1.00 23.06 86 VAL A CA 1
ATOM 664 C C . VAL A 1 86 ? 27.400 26.582 23.722 1.00 23.84 86 VAL A C 1
ATOM 665 O O . VAL A 1 86 ? 28.563 26.232 23.988 1.00 21.12 86 VAL A O 1
ATOM 669 N N . GLY A 1 87 ? 26.866 27.725 24.143 1.00 23.01 87 GLY A N 1
ATOM 670 C CA . GLY A 1 87 ? 27.643 28.678 24.921 1.00 23.32 87 GLY A CA 1
ATOM 671 C C . GLY A 1 87 ? 27.846 29.877 24.017 1.00 25.53 87 GLY A C 1
ATOM 672 O O . GLY A 1 87 ? 28.889 30.015 23.360 1.00 24.67 87 GLY A O 1
ATOM 673 N N . MET A 1 88 ? 26.830 30.732 23.962 1.00 25.45 88 MET A N 1
ATOM 674 C CA . MET A 1 88 ? 26.867 31.898 23.102 1.00 19.06 88 MET A CA 1
ATOM 675 C C . MET A 1 88 ? 27.472 33.109 23.777 1.00 25.77 88 MET A C 1
ATOM 676 O O . MET A 1 88 ? 26.890 34.200 23.788 1.00 24.45 88 MET A O 1
ATOM 681 N N . GLY A 1 89 ? 28.657 32.911 24.348 1.00 21.75 89 GLY A N 1
ATOM 682 C CA . GLY A 1 89 ? 29.338 34.013 24.989 1.00 18.34 89 GLY A CA 1
ATOM 683 C C . GLY A 1 89 ? 30.110 34.775 23.923 1.00 24.18 89 GLY A C 1
ATOM 684 O O . GLY A 1 89 ? 29.668 34.894 22.779 1.00 26.25 89 GLY A O 1
ATOM 685 N N . ARG A 1 90 ? 31.276 35.283 24.290 1.00 18.41 90 ARG A N 1
ATOM 686 C CA . ARG A 1 90 ? 32.091 36.035 23.357 1.00 25.64 90 ARG A CA 1
ATOM 687 C C . ARG A 1 90 ? 32.627 35.152 22.218 1.00 30.27 90 ARG A C 1
ATOM 688 O O . ARG A 1 90 ? 32.470 35.486 21.044 1.00 23.97 90 ARG A O 1
ATOM 696 N N . LEU A 1 91 ? 33.210 33.999 22.548 1.00 27.24 91 LEU A N 1
ATOM 697 C CA . LEU A 1 91 ? 33.730 33.124 21.502 1.00 22.79 91 LEU A CA 1
ATOM 698 C C . LEU A 1 91 ? 32.599 32.524 20.680 1.00 24.07 91 LEU A C 1
ATOM 699 O O . LEU A 1 91 ? 32.671 32.476 19.463 1.00 23.41 91 LEU A O 1
ATOM 704 N N . GLY A 1 92 ? 31.553 32.065 21.352 1.00 19.55 92 GLY A N 1
ATOM 705 C CA . GLY A 1 92 ? 30.439 31.479 20.641 1.00 21.80 92 GLY A CA 1
ATOM 706 C C . GLY A 1 92 ? 29.786 32.477 19.690 1.00 26.12 92 GLY A C 1
ATOM 707 O O . GLY A 1 92 ? 29.482 32.117 18.553 1.00 23.27 92 GLY A O 1
ATOM 708 N N . SER A 1 93 ? 29.561 33.715 20.139 1.00 21.56 93 SER A N 1
ATOM 709 C CA . SER A 1 93 ? 28.929 34.718 19.279 1.00 22.31 93 SER A CA 1
ATOM 710 C C . SER A 1 93 ? 29.839 35.065 18.104 1.00 28.75 93 SER A C 1
ATOM 711 O O . SER A 1 93 ? 29.365 35.263 16.992 1.00 26.06 93 SER A O 1
ATOM 714 N N . ALA A 1 94 ? 31.149 35.138 18.344 1.00 25.82 94 ALA A N 1
ATOM 715 C CA . ALA A 1 94 ? 32.070 35.427 17.247 1.00 25.94 94 ALA A CA 1
ATOM 716 C C . ALA A 1 94 ? 32.029 34.294 16.214 1.00 22.50 94 ALA A C 1
ATOM 717 O O . ALA A 1 94 ? 32.066 34.536 15.018 1.00 25.08 94 ALA A O 1
ATOM 719 N N . LEU A 1 95 ? 31.923 33.050 16.669 1.00 22.28 95 LEU A N 1
ATOM 720 C CA . LEU A 1 95 ? 31.889 31.932 15.728 1.00 23.41 95 LEU A CA 1
ATOM 721 C C . LEU A 1 95 ? 30.613 31.924 14.866 1.00 31.58 95 LEU A C 1
ATOM 722 O O . LEU A 1 95 ? 30.635 31.513 13.702 1.00 28.08 95 LEU A O 1
ATOM 727 N N . ALA A 1 96 ? 29.503 32.371 15.444 1.00 24.52 96 ALA A N 1
ATOM 728 C CA . ALA A 1 96 ? 28.242 32.415 14.720 1.00 27.31 96 ALA A CA 1
ATOM 729 C C . ALA A 1 96 ? 28.346 33.325 13.499 1.00 23.50 96 ALA A C 1
ATOM 730 O O . ALA A 1 96 ? 27.648 33.102 12.531 1.00 24.08 96 ALA A O 1
ATOM 732 N N . ASP A 1 97 ? 29.207 34.343 13.563 1.00 24.94 97 ASP A N 1
ATOM 733 C CA . ASP A 1 97 ? 29.412 35.285 12.453 1.00 29.33 97 ASP A CA 1
ATOM 734 C C . ASP A 1 97 ? 30.622 34.947 11.582 1.00 30.07 97 ASP A C 1
ATOM 735 O O . ASP A 1 97 ? 30.868 35.624 10.586 1.00 33.91 97 ASP A O 1
ATOM 740 N N . TYR A 1 98 ? 31.388 33.925 11.952 1.00 30.71 98 TYR A N 1
ATOM 741 C CA . TYR A 1 98 ? 32.587 33.575 11.180 1.00 30.84 98 TYR A CA 1
ATOM 742 C C . TYR A 1 98 ? 32.167 32.934 9.854 1.00 32.54 98 TYR A C 1
ATOM 743 O O . TYR A 1 98 ? 31.460 31.926 9.845 1.00 31.64 98 TYR A O 1
ATOM 752 N N . PRO A 1 99 ? 32.613 33.505 8.714 1.00 32.22 99 PRO A N 1
ATOM 753 C CA . PRO A 1 99 ? 32.219 32.986 7.387 1.00 34.55 99 PRO A CA 1
ATOM 754 C C . PRO A 1 99 ? 33.028 31.798 6.862 1.00 37.59 99 PRO A C 1
ATOM 755 O O . PRO A 1 99 ? 33.161 31.627 5.648 1.00 38.81 99 PRO A O 1
ATOM 759 N N . GLY A 1 100 ? 33.574 30.990 7.761 1.00 38.91 100 GLY A N 1
ATOM 760 C CA . GLY A 1 100 ? 34.342 29.842 7.315 1.00 38.81 100 GLY A CA 1
ATOM 761 C C . GLY A 1 100 ? 33.725 28.465 7.461 1.00 35.76 100 GLY A C 1
ATOM 762 O O . GLY A 1 100 ? 34.450 27.484 7.487 1.00 45.30 100 GLY A O 1
ATOM 763 N N . PHE A 1 101 ? 32.409 28.353 7.551 1.00 37.15 101 PHE A N 1
ATOM 764 C CA . PHE A 1 101 ? 31.815 27.029 7.691 1.00 36.73 101 PHE A CA 1
ATOM 765 C C . PHE A 1 101 ? 31.704 26.234 6.375 1.00 43.23 101 PHE A C 1
ATOM 766 O O . PHE A 1 101 ? 31.838 25.004 6.360 1.00 38.23 101 PHE A O 1
ATOM 774 N N . GLY A 1 102 ? 31.465 26.920 5.264 1.00 41.33 102 GLY A N 1
ATOM 775 C CA . GLY A 1 102 ? 31.355 26.190 4.012 1.00 41.34 102 GLY A CA 1
ATOM 776 C C . GLY A 1 102 ? 29.963 25.614 3.873 1.00 42.71 102 GLY A C 1
ATOM 777 O O . GLY A 1 102 ? 29.123 25.773 4.766 1.00 43.94 102 GLY A O 1
ATOM 778 N N . GLU A 1 103 ? 29.714 24.911 2.776 1.00 41.41 103 GLU A N 1
ATOM 779 C CA . GLU A 1 103 ? 28.386 24.359 2.531 1.00 40.79 103 GLU A CA 1
ATOM 780 C C . GLU A 1 103 ? 28.132 23.015 3.195 1.00 34.43 103 GLU A C 1
ATOM 781 O O . GLU A 1 103 ? 26.989 22.608 3.374 1.00 37.70 103 GLU A O 1
ATOM 787 N N . SER A 1 104 ? 29.194 22.326 3.582 1.00 32.27 104 SER A N 1
ATOM 788 C CA . SER A 1 104 ? 29.025 21.034 4.226 1.00 32.77 104 SER A CA 1
ATOM 789 C C . SER A 1 104 ? 28.595 21.137 5.691 1.00 28.98 104 SER A C 1
ATOM 790 O O . SER A 1 104 ? 28.057 20.175 6.242 1.00 28.73 104 SER A O 1
ATOM 793 N N . PHE A 1 105 ? 28.803 22.298 6.315 1.00 27.77 105 PHE A N 1
ATOM 794 C CA . PHE A 1 105 ? 28.446 22.454 7.733 1.00 28.39 105 PHE A CA 1
ATOM 795 C C . PHE A 1 105 ? 27.484 23.608 7.959 1.00 27.41 105 PHE A C 1
ATOM 796 O O . PHE A 1 105 ? 27.841 24.765 7.810 1.00 29.69 105 PHE A O 1
ATOM 804 N N . GLU A 1 106 ? 26.247 23.281 8.313 1.00 29.17 106 GLU A N 1
ATOM 805 C CA . GLU A 1 106 ? 25.239 24.306 8.491 1.00 25.41 106 GLU A CA 1
ATOM 806 C C . GLU A 1 106 ? 24.766 24.509 9.934 1.00 25.85 106 GLU A C 1
ATOM 807 O O . GLU A 1 106 ? 24.216 23.598 10.549 1.00 25.64 106 GLU A O 1
ATOM 813 N N . LEU A 1 107 ? 24.965 25.709 10.462 1.00 25.37 107 LEU A N 1
ATOM 814 C CA . LEU A 1 107 ? 24.522 26.021 11.824 1.00 25.68 107 LEU A CA 1
ATOM 815 C C . LEU A 1 107 ? 22.999 26.048 11.862 1.00 30.95 107 LEU A C 1
ATOM 816 O O . LEU A 1 107 ? 22.381 26.768 11.088 1.00 28.86 107 LEU A O 1
ATOM 821 N N . ARG A 1 108 ? 22.398 25.274 12.760 1.00 28.18 108 ARG A N 1
ATOM 822 C CA . ARG A 1 108 ? 20.946 25.225 12.885 1.00 27.49 108 ARG A CA 1
ATOM 823 C C . ARG A 1 108 ? 20.442 25.442 14.313 1.00 31.99 108 ARG A C 1
ATOM 824 O O . ARG A 1 108 ? 19.256 25.246 14.584 1.00 30.11 108 ARG A O 1
ATOM 832 N N . GLY A 1 109 ? 21.332 25.825 15.224 1.00 31.19 109 GLY A N 1
ATOM 833 C CA . GLY A 1 109 ? 20.922 26.041 16.609 1.00 26.47 109 GLY A CA 1
ATOM 834 C C . GLY A 1 109 ? 21.974 26.788 17.416 1.00 29.42 109 GLY A C 1
ATOM 835 O O . GLY A 1 109 ? 23.171 26.626 17.191 1.00 28.10 109 GLY A O 1
ATOM 836 N N . PHE A 1 110 ? 21.526 27.619 18.351 1.00 31.44 110 PHE A N 1
ATOM 837 C CA . PHE A 1 110 ? 22.413 28.407 19.203 1.00 27.51 110 PHE A CA 1
ATOM 838 C C . PHE A 1 110 ? 21.774 28.352 20.586 1.00 30.40 110 PHE A C 1
ATOM 839 O O . PHE A 1 110 ? 20.628 28.755 20.765 1.00 27.95 110 PHE A O 1
ATOM 847 N N . PHE A 1 111 ? 22.539 27.854 21.552 1.00 24.85 111 PHE A N 1
ATOM 848 C CA . PHE A 1 111 ? 22.055 27.649 22.894 1.00 24.74 111 PHE A CA 1
ATOM 849 C C . PHE A 1 111 ? 22.883 28.291 23.993 1.00 27.05 111 PHE A C 1
ATOM 850 O O . PHE A 1 111 ? 24.087 28.489 23.854 1.00 22.05 111 PHE A O 1
ATOM 858 N N . ASP A 1 112 ? 22.220 28.600 25.101 1.00 27.25 112 ASP A N 1
ATOM 859 C CA . ASP A 1 112 ? 22.900 29.212 26.222 1.00 24.60 112 ASP A CA 1
ATOM 860 C C . ASP A 1 112 ? 22.038 29.021 27.466 1.00 28.70 112 ASP A C 1
ATOM 861 O O . ASP A 1 112 ? 20.850 28.709 27.367 1.00 25.30 112 ASP A O 1
ATOM 866 N N . VAL A 1 113 ? 22.634 29.194 28.639 1.00 23.62 113 VAL A N 1
ATOM 867 C CA . VAL A 1 113 ? 21.891 29.012 29.887 1.00 25.33 113 VAL A CA 1
ATOM 868 C C . VAL A 1 113 ? 21.458 30.365 30.488 1.00 28.25 113 VAL A C 1
ATOM 869 O O . VAL A 1 113 ? 20.636 30.431 31.393 1.00 30.46 113 VAL A O 1
ATOM 873 N N . ASP A 1 114 ? 22.024 31.438 29.957 1.00 22.99 114 ASP A N 1
ATOM 874 C CA . ASP A 1 114 ? 21.764 32.785 30.430 1.00 22.49 114 ASP A CA 1
ATOM 875 C C . ASP A 1 114 ? 20.481 33.334 29.812 1.00 30.25 114 ASP A C 1
ATOM 876 O O . ASP A 1 114 ? 20.407 33.514 28.597 1.00 28.23 114 ASP A O 1
ATOM 881 N N . PRO A 1 115 ? 19.447 33.598 30.637 1.00 27.48 115 PRO A N 1
ATOM 882 C CA . PRO A 1 115 ? 18.199 34.128 30.068 1.00 27.15 115 PRO A CA 1
ATOM 883 C C . PRO A 1 115 ? 18.358 35.513 29.414 1.00 27.60 115 PRO A C 1
ATOM 884 O O . PRO A 1 115 ? 17.546 35.909 28.581 1.00 30.01 115 PRO A O 1
ATOM 888 N N . GLU A 1 116 ? 19.404 36.246 29.777 1.00 26.59 116 GLU A N 1
ATOM 889 C CA . GLU A 1 116 ? 19.644 37.557 29.165 1.00 30.81 116 GLU A CA 1
ATOM 890 C C . GLU A 1 116 ? 20.081 37.362 27.705 1.00 30.17 116 GLU A C 1
ATOM 891 O O . GLU A 1 116 ? 20.002 38.284 26.898 1.00 28.91 116 GLU A O 1
ATOM 897 N N . LYS A 1 117 ? 20.535 36.160 27.368 1.00 26.56 117 LYS A N 1
ATOM 898 C CA . LYS A 1 117 ? 20.976 35.882 25.998 1.00 29.15 117 LYS A CA 1
ATOM 899 C C . LYS A 1 117 ? 19.929 35.112 25.208 1.00 26.22 117 LYS A C 1
ATOM 900 O O . LYS A 1 117 ? 19.792 35.292 23.989 1.00 23.65 117 LYS A O 1
ATOM 906 N N . VAL A 1 118 ? 19.198 34.239 25.890 1.00 27.20 118 VAL A N 1
ATOM 907 C CA . VAL A 1 118 ? 18.159 33.469 25.232 1.00 26.20 118 VAL A CA 1
ATOM 908 C C . VAL A 1 118 ? 17.144 34.444 24.610 1.00 32.80 118 VAL A C 1
ATOM 909 O O . VAL A 1 118 ? 16.681 35.374 25.272 1.00 30.66 118 VAL A O 1
ATOM 913 N N . GLY A 1 119 ? 16.835 34.247 23.329 1.00 33.40 119 GLY A N 1
ATOM 914 C CA . GLY A 1 119 ? 15.891 35.119 22.644 1.00 32.53 119 GLY A CA 1
ATOM 915 C C . GLY A 1 119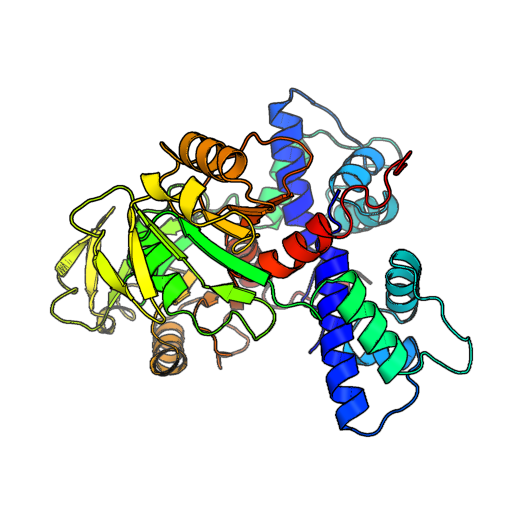 ? 16.586 36.140 21.761 1.00 35.89 119 GLY A C 1
ATOM 916 O O . GLY A 1 119 ? 15.964 36.848 20.959 1.00 33.46 119 GLY A O 1
ATOM 917 N N . ARG A 1 120 ? 17.893 36.240 21.915 1.00 28.94 120 ARG A N 1
ATOM 918 C CA . ARG A 1 120 ? 18.659 37.174 21.109 1.00 29.13 120 ARG A CA 1
ATOM 919 C C . ARG A 1 120 ? 18.808 36.651 19.685 1.00 33.28 120 ARG A C 1
ATOM 920 O O . ARG A 1 120 ? 19.171 35.490 19.471 1.00 29.94 120 ARG A O 1
ATOM 928 N N . PRO A 1 121 ? 18.481 37.490 18.693 1.00 32.27 121 PRO A N 1
ATOM 929 C CA . PRO A 1 121 ? 18.638 37.004 17.324 1.00 32.12 121 PRO A CA 1
ATOM 930 C C . PRO A 1 121 ? 20.117 37.019 16.993 1.00 27.86 121 PRO A C 1
ATOM 931 O O . PRO A 1 121 ? 20.865 37.838 17.532 1.00 23.56 121 PRO A O 1
ATOM 935 N N . VAL A 1 122 ? 20.531 36.095 16.130 1.00 22.45 122 VAL A N 1
ATOM 936 C CA . VAL A 1 122 ? 21.921 35.996 15.686 1.00 27.99 122 VAL A CA 1
ATOM 937 C C . VAL A 1 122 ? 21.902 35.600 14.213 1.00 29.81 122 VAL A C 1
ATOM 938 O O . VAL A 1 122 ? 20.845 35.256 13.673 1.00 32.71 122 VAL A O 1
ATOM 942 N N . ARG A 1 123 ? 23.059 35.647 13.558 1.00 28.72 123 ARG A N 1
ATOM 943 C CA . ARG A 1 123 ? 23.107 35.290 12.156 1.00 30.03 123 ARG A CA 1
ATOM 944 C C . ARG A 1 123 ? 22.486 33.917 11.915 1.00 29.16 123 ARG A C 1
ATOM 945 O O . ARG A 1 123 ? 22.931 32.916 12.473 1.00 28.50 123 ARG A O 1
ATOM 953 N N . GLY A 1 124 ? 21.429 33.891 11.110 1.00 29.26 124 GLY A N 1
ATOM 954 C CA . GLY A 1 124 ? 20.753 32.642 10.794 1.00 25.23 124 GLY A CA 1
ATOM 955 C C . GLY A 1 124 ? 19.929 32.001 11.897 1.00 32.28 124 GLY A C 1
ATOM 956 O O . GLY A 1 124 ? 19.610 30.814 11.805 1.00 30.17 124 GLY A O 1
ATOM 957 N N . GLY A 1 125 ? 19.580 32.741 12.948 1.00 30.49 125 GLY A N 1
ATOM 958 C CA . GLY A 1 125 ? 18.774 32.116 13.985 1.00 28.58 125 GLY A CA 1
ATOM 959 C C . GLY A 1 125 ? 18.533 32.946 15.225 1.00 27.56 125 GLY A C 1
ATOM 960 O O . GLY A 1 125 ? 18.648 34.168 15.197 1.00 27.62 125 GLY A O 1
ATOM 961 N N . VAL A 1 126 ? 18.224 32.266 16.325 1.00 30.98 126 VAL A N 1
ATOM 962 C CA . VAL A 1 126 ? 17.954 32.932 17.596 1.00 29.42 126 VAL A CA 1
ATOM 963 C C . VAL A 1 126 ? 18.500 32.074 18.729 1.00 29.32 126 VAL A C 1
ATOM 964 O O . VAL A 1 126 ? 18.478 30.848 18.654 1.00 25.80 126 VAL A O 1
ATOM 968 N N . ILE A 1 127 ? 18.990 32.707 19.786 1.00 31.42 127 ILE A N 1
ATOM 969 C CA . ILE A 1 127 ? 19.526 31.928 20.892 1.00 30.42 127 ILE A CA 1
ATOM 970 C C . ILE A 1 127 ? 18.411 31.271 21.687 1.00 29.37 127 ILE A C 1
ATOM 971 O O . ILE A 1 127 ? 17.482 31.932 22.130 1.00 33.00 127 ILE A O 1
ATOM 976 N N . GLU A 1 128 ? 18.489 29.954 21.829 1.00 29.43 128 GLU A N 1
ATOM 977 C CA . GLU A 1 128 ? 17.500 29.212 22.599 1.00 28.59 128 GLU A CA 1
ATOM 978 C C . GLU A 1 128 ? 18.137 28.706 23.880 1.00 30.80 128 GLU A C 1
ATOM 979 O O . GLU A 1 128 ? 19.366 28.580 23.979 1.00 25.79 128 GLU A O 1
ATOM 985 N N . HIS A 1 129 ? 17.297 28.388 24.855 1.00 28.25 129 HIS A N 1
ATOM 986 C CA . HIS A 1 129 ? 17.806 27.899 26.114 1.00 26.82 129 HIS A CA 1
ATOM 987 C C . HIS A 1 129 ? 18.359 26.496 25.952 1.00 25.74 129 HIS A C 1
ATOM 988 O O . HIS A 1 129 ? 17.771 25.647 25.273 1.00 24.78 129 HIS A O 1
ATOM 995 N N . VAL A 1 130 ? 19.496 26.259 26.592 1.00 23.94 130 VAL A N 1
ATOM 996 C CA . VAL A 1 130 ? 20.164 24.981 26.515 1.00 25.22 130 VAL A CA 1
ATOM 997 C C . VAL A 1 130 ? 19.262 23.830 26.987 1.00 27.40 130 VAL A C 1
ATOM 998 O O . VAL A 1 130 ? 19.491 22.675 26.634 1.00 26.57 130 VAL A O 1
ATOM 1002 N N . ASP A 1 131 ? 18.241 24.125 27.784 1.00 28.61 131 ASP A N 1
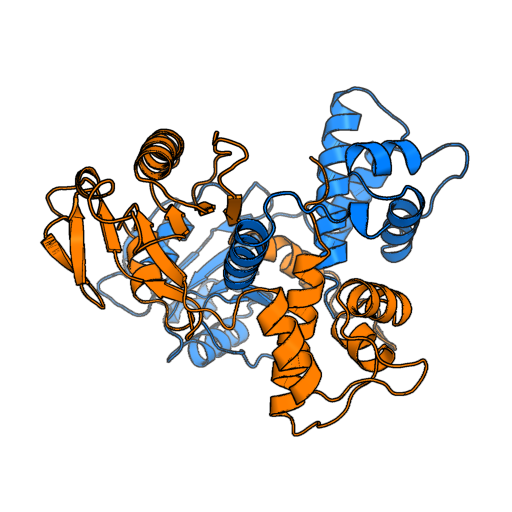ATOM 1003 C CA . ASP A 1 131 ? 17.360 23.047 28.232 1.00 27.91 131 ASP A CA 1
ATOM 1004 C C . ASP A 1 131 ? 16.535 22.466 27.064 1.00 28.33 131 ASP A C 1
ATOM 1005 O O . ASP A 1 131 ? 15.889 21.429 27.219 1.00 28.97 131 ASP A O 1
ATOM 1010 N N . LEU A 1 132 ? 16.568 23.115 25.900 1.00 28.87 132 LEU A N 1
ATOM 1011 C CA . LEU A 1 132 ? 15.811 22.629 24.731 1.00 29.31 132 LEU A CA 1
ATOM 1012 C C . LEU A 1 132 ? 16.566 21.670 23.841 1.00 30.70 132 LEU A C 1
ATOM 1013 O O . LEU A 1 132 ? 16.018 21.186 22.848 1.00 29.49 132 LEU A O 1
ATOM 1018 N N . LEU A 1 133 ? 17.823 21.393 24.174 1.00 26.73 133 LEU A N 1
ATOM 1019 C CA . LEU A 1 133 ? 18.604 20.485 23.339 1.00 29.15 133 LEU A CA 1
ATOM 1020 C C . LEU A 1 133 ? 17.849 19.214 22.932 1.00 30.36 133 LEU A C 1
ATOM 1021 O O . LEU A 1 133 ? 17.788 18.876 21.753 1.00 28.23 133 LEU A O 1
ATOM 1026 N N . PRO A 1 134 ? 17.235 18.510 23.901 1.00 30.95 134 PRO A N 1
ATOM 1027 C CA . PRO A 1 134 ? 16.538 17.291 23.487 1.00 28.62 134 PRO A CA 1
ATOM 1028 C C . PRO A 1 134 ? 15.371 17.500 22.538 1.00 33.47 134 PRO A C 1
ATOM 1029 O O . PRO A 1 134 ? 14.965 16.574 21.844 1.00 35.21 134 PRO A O 1
ATOM 1033 N N . GLN A 1 135 ? 14.844 18.712 22.483 1.00 31.51 135 GLN A N 1
ATOM 1034 C CA . GLN A 1 135 ? 13.750 18.985 21.565 1.00 41.54 135 GLN A CA 1
ATOM 1035 C C . GLN A 1 135 ? 14.294 19.508 20.229 1.00 39.28 135 GLN A C 1
ATOM 1036 O O . GLN A 1 135 ? 13.548 19.635 19.271 1.00 39.93 135 GLN A O 1
ATOM 1042 N N . ARG A 1 136 ? 15.589 19.808 20.161 1.00 35.55 136 ARG A N 1
ATOM 1043 C CA . ARG A 1 136 ? 16.158 20.379 18.938 1.00 33.14 136 ARG A CA 1
ATOM 1044 C C . ARG A 1 136 ? 17.229 19.601 18.207 1.00 31.57 136 ARG A C 1
ATOM 1045 O O . ARG A 1 136 ? 17.416 19.773 17.004 1.00 33.46 136 ARG A O 1
ATOM 1053 N N . VAL A 1 137 ? 17.944 18.752 18.924 1.00 33.25 137 VAL A N 1
ATOM 1054 C CA . VAL A 1 137 ? 19.038 18.015 18.311 1.00 28.17 137 VAL A CA 1
ATOM 1055 C C . VAL A 1 137 ? 18.650 16.815 17.452 1.00 35.37 137 VAL A C 1
ATOM 1056 O O . VAL A 1 137 ? 19.048 16.736 16.292 1.00 34.76 137 VAL A O 1
ATOM 1060 N N . PRO A 1 138 ? 17.852 15.880 18.003 1.00 34.81 138 PRO A N 1
ATOM 1061 C CA . PRO A 1 138 ? 17.439 14.687 17.257 1.00 34.22 138 PRO A CA 1
ATOM 1062 C C . PRO A 1 138 ? 17.033 14.972 15.815 1.00 34.91 138 PRO A C 1
ATOM 1063 O O . PRO A 1 138 ? 16.203 15.844 15.561 1.00 29.82 138 PRO A O 1
ATOM 1067 N N . GLY A 1 139 ? 17.658 14.242 14.888 1.00 38.78 139 GLY A N 1
ATOM 1068 C CA . GLY A 1 139 ? 17.377 14.382 13.467 1.00 35.88 139 GLY A CA 1
ATOM 1069 C C . GLY A 1 139 ? 17.694 15.714 12.811 1.00 38.47 139 GLY A C 1
ATOM 1070 O O . GLY A 1 139 ? 17.406 15.898 11.624 1.00 35.32 139 GLY A O 1
ATOM 1071 N N . ARG A 1 140 ? 18.286 16.649 13.547 1.00 35.13 140 ARG A N 1
ATOM 1072 C CA . ARG A 1 140 ? 18.591 17.957 12.960 1.00 35.46 140 ARG A CA 1
ATOM 1073 C C . ARG A 1 140 ? 20.026 18.433 13.154 1.00 36.35 140 ARG A C 1
ATOM 1074 O O . ARG A 1 140 ? 20.596 19.110 12.283 1.00 28.21 140 ARG A O 1
ATOM 1082 N N . ILE A 1 141 ? 20.584 18.116 14.317 1.00 29.09 141 ILE A N 1
ATOM 1083 C CA . ILE A 1 141 ? 21.924 18.559 14.653 1.00 31.16 141 ILE A CA 1
ATOM 1084 C C . ILE A 1 141 ? 22.832 17.408 15.056 1.00 29.20 141 ILE A C 1
ATOM 1085 O O . ILE A 1 141 ? 22.553 16.692 16.024 1.00 27.24 141 ILE A O 1
ATOM 1090 N N . GLU A 1 142 ? 23.919 17.238 14.303 1.00 26.07 142 GLU A N 1
ATOM 1091 C CA . GLU A 1 142 ? 24.867 16.164 14.569 1.00 31.27 142 GLU A CA 1
ATOM 1092 C C . GLU A 1 142 ? 26.139 16.631 15.275 1.00 24.27 142 GLU A C 1
ATOM 1093 O O . GLU A 1 142 ? 26.745 15.867 16.022 1.00 23.14 142 GLU A O 1
ATOM 1099 N N . ILE A 1 143 ? 26.541 17.875 15.040 1.00 23.64 143 ILE A N 1
ATOM 1100 C CA . ILE A 1 143 ? 27.776 18.382 15.624 1.00 24.55 143 ILE A CA 1
ATOM 1101 C C . ILE A 1 143 ? 27.569 19.654 16.429 1.00 30.61 143 ILE A C 1
ATOM 1102 O O . ILE A 1 143 ? 26.871 20.575 15.986 1.00 27.53 143 ILE A O 1
ATOM 1107 N N . ALA A 1 144 ? 28.191 19.713 17.603 1.00 25.45 144 ALA A N 1
ATOM 1108 C CA . ALA A 1 144 ? 28.079 20.897 18.439 1.00 25.06 144 ALA A CA 1
ATOM 1109 C C . ALA A 1 144 ? 29.431 21.522 18.679 1.00 21.96 144 ALA A C 1
ATOM 1110 O O . ALA A 1 144 ? 30.415 20.812 18.900 1.00 25.19 144 ALA A O 1
ATOM 1112 N N . LEU A 1 145 ? 29.454 22.849 18.604 1.00 23.05 145 LEU A N 1
ATOM 1113 C CA . LEU A 1 145 ? 30.643 23.588 18.913 1.00 22.92 145 LEU A CA 1
ATOM 1114 C C . LEU A 1 145 ? 30.484 23.924 20.406 1.00 26.35 145 LEU A C 1
ATOM 1115 O O . LEU A 1 145 ? 29.602 24.698 20.741 1.00 23.71 145 LEU A O 1
ATOM 1120 N N . LEU A 1 146 ? 31.326 23.383 21.293 1.00 22.69 146 LEU A N 1
ATOM 1121 C CA . LEU A 1 146 ? 31.191 23.651 22.732 1.00 21.26 146 LEU A CA 1
ATOM 1122 C C . LEU A 1 146 ? 32.060 24.842 23.159 1.00 20.10 146 LEU A C 1
ATOM 1123 O O . LEU A 1 146 ? 33.290 24.733 23.212 1.00 24.11 146 LEU A O 1
ATOM 1128 N N . THR A 1 147 ? 31.416 25.955 23.471 1.00 20.34 147 THR A N 1
ATOM 1129 C CA . THR A 1 147 ? 32.122 27.168 23.855 1.00 19.71 147 THR A CA 1
ATOM 1130 C C . THR A 1 147 ? 31.634 27.733 25.194 1.00 20.84 147 THR A C 1
ATOM 1131 O O . THR A 1 147 ? 31.476 28.942 25.335 1.00 20.16 147 THR A O 1
ATOM 1135 N N . VAL A 1 148 ? 31.411 26.852 26.167 1.00 19.87 148 VAL A N 1
ATOM 1136 C CA . VAL A 1 148 ? 31.006 27.278 27.507 1.00 25.76 148 VAL A CA 1
ATOM 1137 C C . VAL A 1 148 ? 32.263 27.263 28.386 1.00 27.58 148 VAL A C 1
ATOM 1138 O O . VAL A 1 148 ? 33.277 26.692 28.001 1.00 26.35 148 VAL A O 1
ATOM 1142 N N . PRO A 1 149 ? 32.226 27.919 29.563 1.00 24.55 149 PRO A N 1
ATOM 1143 C CA . PRO A 1 149 ? 33.431 27.890 30.398 1.00 21.26 149 PRO A CA 1
ATOM 1144 C C . PRO A 1 149 ? 33.737 26.454 30.797 1.00 22.52 149 PRO A C 1
ATOM 1145 O O . PRO A 1 149 ? 32.843 25.593 30.856 1.00 15.94 149 PRO A O 1
ATOM 1149 N N . ARG A 1 150 ? 35.010 26.208 31.077 1.00 21.59 150 ARG A N 1
ATOM 1150 C CA . ARG A 1 150 ? 35.469 24.887 31.447 1.00 19.99 150 ARG A CA 1
ATOM 1151 C C . ARG A 1 150 ? 34.728 24.344 32.635 1.00 22.26 150 ARG A C 1
ATOM 1152 O O . ARG A 1 150 ? 34.530 23.141 32.742 1.00 22.27 150 ARG A O 1
ATOM 1160 N N . GLU A 1 151 ? 34.310 25.226 33.534 1.00 20.31 151 GLU A N 1
ATOM 1161 C CA . GLU A 1 151 ? 33.613 24.765 34.725 1.00 23.39 151 GLU A CA 1
ATOM 1162 C C . GLU A 1 151 ? 32.354 23.985 34.403 1.00 25.92 151 GLU A C 1
ATOM 1163 O O . GLU A 1 151 ? 31.960 23.103 35.166 1.00 24.42 151 GLU A O 1
ATOM 1169 N N . ALA A 1 152 ? 31.724 24.298 33.272 1.00 27.40 152 ALA A N 1
ATOM 1170 C CA . ALA A 1 152 ? 30.479 23.627 32.870 1.00 26.47 152 ALA A CA 1
ATOM 1171 C C . ALA A 1 152 ? 30.595 22.729 31.631 1.00 25.21 152 ALA A C 1
ATOM 1172 O O . ALA A 1 152 ? 29.607 22.125 31.191 1.00 23.21 152 ALA A O 1
ATOM 1174 N N . ALA A 1 153 ? 31.788 22.638 31.059 1.00 22.86 153 ALA A N 1
ATOM 1175 C CA . ALA A 1 153 ? 31.958 21.860 29.834 1.00 21.35 153 ALA A CA 1
ATOM 1176 C C . ALA A 1 153 ? 31.523 20.397 29.889 1.00 23.04 153 ALA A C 1
ATOM 1177 O O . ALA A 1 153 ? 30.828 19.914 28.994 1.00 22.49 153 ALA A O 1
ATOM 1179 N N . GLN A 1 154 ? 31.919 19.683 30.932 1.00 25.64 154 GLN A N 1
ATOM 1180 C CA . GLN A 1 154 ? 31.551 18.282 31.026 1.00 25.40 154 GLN A CA 1
ATOM 1181 C C . GLN A 1 154 ? 30.034 18.133 31.159 1.00 29.31 154 GLN A C 1
ATOM 1182 O O . GLN A 1 154 ? 29.421 17.222 30.587 1.00 27.13 154 GLN A O 1
ATOM 1188 N N . LYS A 1 155 ? 29.425 19.048 31.900 1.00 26.83 155 LYS A N 1
ATOM 1189 C CA . LYS A 1 155 ? 27.986 19.000 32.106 1.00 23.24 155 LYS A CA 1
ATOM 1190 C C . LYS A 1 155 ? 27.277 19.283 30.780 1.00 26.01 155 LYS A C 1
ATOM 1191 O O . LYS A 1 155 ? 26.330 18.594 30.402 1.00 24.39 155 LYS A O 1
ATOM 1197 N N . ALA A 1 156 ? 27.736 20.306 30.077 1.00 22.15 156 ALA A N 1
ATOM 1198 C CA . ALA A 1 156 ? 27.146 20.648 28.785 1.00 24.46 156 ALA A CA 1
ATOM 1199 C C . ALA A 1 156 ? 27.310 19.467 27.822 1.00 23.28 156 ALA A C 1
ATOM 1200 O O . ALA A 1 156 ? 26.411 19.166 27.050 1.00 24.95 156 ALA A O 1
ATOM 1202 N N . ALA A 1 157 ? 28.450 18.782 27.891 1.00 25.15 157 ALA A N 1
ATOM 1203 C CA . ALA A 1 157 ? 28.688 17.648 27.009 1.00 27.05 157 ALA A CA 1
ATOM 1204 C C . ALA A 1 157 ? 27.733 16.493 27.332 1.00 31.01 157 ALA A C 1
ATOM 1205 O O . ALA A 1 157 ? 27.190 15.859 26.420 1.00 30.30 157 ALA A O 1
ATOM 1207 N N . ASP A 1 158 ? 27.531 16.221 28.623 1.00 29.65 158 ASP A N 1
ATOM 1208 C CA . ASP A 1 158 ? 26.620 15.158 29.041 1.00 27.12 158 ASP A CA 1
ATOM 1209 C C . ASP A 1 158 ? 25.215 15.476 28.495 1.00 30.41 158 ASP A C 1
ATOM 1210 O O . ASP A 1 158 ? 24.502 14.582 28.040 1.00 28.01 158 ASP A O 1
ATOM 1215 N N . LEU A 1 159 ? 24.823 16.748 28.538 1.00 22.64 159 LEU A N 1
ATOM 1216 C CA . LEU A 1 159 ? 23.515 17.147 28.008 1.00 24.41 159 LEU A CA 1
ATOM 1217 C C . LEU A 1 159 ? 23.466 16.955 26.482 1.00 25.48 159 LEU A C 1
ATOM 1218 O O . LEU A 1 159 ? 22.450 16.526 25.941 1.00 25.34 159 LEU A O 1
ATOM 1223 N N . LEU A 1 160 ? 24.559 17.288 25.794 1.00 27.12 160 LEU A N 1
ATOM 1224 C CA . LEU A 1 160 ? 24.634 17.123 24.344 1.00 27.57 160 LEU A CA 1
ATOM 1225 C C . LEU A 1 160 ? 24.520 15.639 24.009 1.00 25.75 160 LEU A C 1
ATOM 1226 O O . LEU A 1 160 ? 23.707 15.248 23.178 1.00 29.21 160 LEU A O 1
ATOM 1231 N N . VAL A 1 161 ? 25.331 14.818 24.666 1.00 29.63 161 VAL A N 1
ATOM 1232 C CA . VAL A 1 161 ? 25.289 13.369 24.467 1.00 26.48 161 VAL A CA 1
ATOM 1233 C C . VAL A 1 161 ? 23.850 12.879 24.704 1.00 31.32 161 VAL A C 1
ATOM 1234 O O . VAL A 1 161 ? 23.278 12.196 23.866 1.00 31.04 161 VAL A O 1
ATOM 1238 N N . ALA A 1 162 ? 23.246 13.265 25.826 1.00 29.85 162 ALA A N 1
ATOM 1239 C CA . ALA A 1 162 ? 21.873 12.860 26.129 1.00 35.32 162 ALA A CA 1
ATOM 1240 C C . ALA A 1 162 ? 20.900 13.292 25.029 1.00 33.05 162 ALA A C 1
ATOM 1241 O O . ALA A 1 162 ? 19.965 12.561 24.710 1.0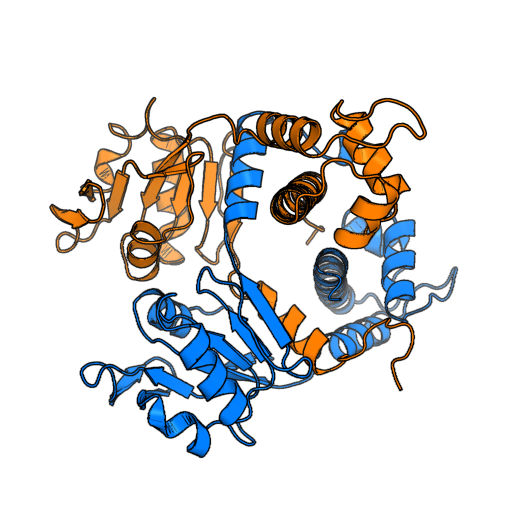0 29.21 162 ALA A O 1
ATOM 1243 N N . ALA A 1 163 ? 21.118 14.477 24.459 1.00 29.90 163 ALA A N 1
ATOM 1244 C CA . ALA A 1 163 ? 20.239 14.986 23.412 1.00 25.14 163 ALA A CA 1
ATOM 1245 C C . ALA A 1 163 ? 20.456 14.279 22.074 1.00 27.78 163 ALA A C 1
ATOM 1246 O O . ALA A 1 163 ? 19.679 14.465 21.148 1.00 32.11 163 ALA A O 1
ATOM 1248 N N . GLY A 1 164 ? 21.509 13.470 21.986 1.00 30.05 164 GLY A N 1
ATOM 1249 C CA . GLY A 1 164 ? 21.778 12.735 20.761 1.00 32.30 164 GLY A CA 1
ATOM 1250 C C . GLY A 1 164 ? 22.882 13.285 19.872 1.00 29.70 164 GLY A C 1
ATOM 1251 O O . GLY A 1 164 ? 22.975 12.924 18.698 1.00 26.10 164 GLY A O 1
ATOM 1252 N N . ILE A 1 165 ? 23.737 14.144 20.409 1.00 25.03 165 ILE A N 1
ATOM 1253 C CA . ILE A 1 165 ? 24.800 14.704 19.574 1.00 25.36 165 ILE A CA 1
ATOM 1254 C C . ILE A 1 165 ? 25.707 13.568 19.059 1.00 28.31 165 ILE A C 1
ATOM 1255 O O . ILE A 1 165 ? 25.824 12.511 19.691 1.00 26.53 165 ILE A O 1
ATOM 1260 N N . LYS A 1 166 ? 26.332 13.780 17.907 1.00 25.58 166 LYS A N 1
ATOM 1261 C CA . LYS A 1 166 ? 27.223 12.768 17.339 1.00 31.49 166 LYS A CA 1
ATOM 1262 C C . LYS A 1 166 ? 28.685 13.209 17.416 1.00 25.71 166 LYS A C 1
ATOM 1263 O O . LYS A 1 166 ? 29.600 12.395 17.402 1.00 24.99 166 LYS A O 1
ATOM 1269 N N . GLY A 1 167 ? 28.916 14.508 17.474 1.00 26.15 167 GLY A N 1
ATOM 1270 C CA . GLY A 1 167 ? 30.292 14.945 17.555 1.00 25.93 167 GLY A CA 1
ATOM 1271 C C . GLY A 1 167 ? 30.389 16.267 18.255 1.00 27.52 167 GLY A C 1
ATOM 1272 O O . GLY A 1 167 ? 29.441 17.064 18.196 1.00 20.94 167 GLY A O 1
ATOM 1273 N N . ILE A 1 168 ? 31.525 16.515 18.908 1.00 23.07 168 ILE A N 1
ATOM 1274 C CA . ILE A 1 168 ? 31.718 17.782 19.596 1.00 22.80 168 ILE A CA 1
ATOM 1275 C C . ILE A 1 168 ? 33.070 18.405 19.267 1.00 24.84 168 ILE A C 1
ATOM 1276 O O . ILE A 1 168 ? 34.108 17.798 19.475 1.00 23.48 168 ILE A O 1
ATOM 1281 N N . LEU A 1 169 ? 32.998 19.614 18.726 1.00 24.37 169 LEU A N 1
ATOM 1282 C CA . LEU A 1 169 ? 34.190 20.418 18.502 1.00 24.89 169 LEU A CA 1
ATOM 1283 C C . LEU A 1 169 ? 34.338 21.202 19.797 1.00 27.86 169 LEU A C 1
ATOM 1284 O O . LEU A 1 169 ? 33.678 22.230 19.986 1.00 23.37 169 LEU A O 1
ATOM 1289 N N . ASN A 1 170 ? 35.204 20.728 20.690 1.00 25.10 170 ASN A N 1
ATOM 1290 C CA . ASN A 1 170 ? 35.373 21.284 22.024 1.00 20.40 170 ASN A CA 1
ATOM 1291 C C . ASN A 1 170 ? 36.387 22.406 22.135 1.00 25.66 170 ASN A C 1
ATOM 1292 O O . ASN A 1 170 ? 37.583 22.189 21.895 1.00 22.52 170 ASN A O 1
ATOM 1297 N N . PHE A 1 171 ? 35.920 23.599 22.498 1.00 19.94 171 PHE A N 1
ATOM 1298 C CA . PHE A 1 171 ? 36.830 24.729 22.657 1.00 24.75 171 PHE A CA 1
ATOM 1299 C C . PHE A 1 171 ? 37.271 24.930 24.112 1.00 22.20 171 PHE A C 1
ATOM 1300 O O . PHE A 1 171 ? 38.282 25.572 24.357 1.00 24.76 171 PHE A O 1
ATOM 1308 N N . ALA A 1 172 ? 36.512 24.388 25.065 1.00 23.03 172 ALA A N 1
ATOM 1309 C CA . ALA A 1 172 ? 36.833 24.534 26.486 1.00 20.19 172 ALA A CA 1
ATOM 1310 C C . ALA A 1 172 ? 38.139 23.799 26.774 1.00 22.33 172 ALA A C 1
ATOM 1311 O O . ALA A 1 172 ? 38.390 22.731 26.228 1.00 21.41 172 ALA A O 1
ATOM 1313 N N . PRO A 1 173 ? 38.990 24.366 27.636 1.00 25.68 173 PRO A N 1
ATOM 1314 C CA . PRO A 1 173 ? 40.279 23.721 27.953 1.00 23.16 173 PRO A CA 1
ATOM 1315 C C . PRO A 1 173 ? 40.201 22.606 28.990 1.00 25.80 173 PRO A C 1
ATOM 1316 O O . PRO A 1 173 ? 40.734 22.723 30.096 1.00 25.46 173 PRO A O 1
ATOM 1320 N N . VAL A 1 174 ? 39.498 21.538 28.631 1.00 23.29 174 VAL A N 1
ATOM 1321 C CA . VAL A 1 174 ? 39.351 20.377 29.498 1.00 29.90 174 VAL A CA 1
ATOM 1322 C C . VAL A 1 174 ? 39.288 19.183 28.575 1.00 31.22 174 VAL A C 1
ATOM 1323 O O . VAL A 1 174 ? 39.122 19.341 27.371 1.00 28.25 174 VAL A O 1
ATOM 1327 N N . VAL A 1 175 ? 39.402 17.990 29.146 1.00 29.72 175 VAL A N 1
ATOM 1328 C CA . VAL A 1 175 ? 39.281 16.778 28.363 1.00 27.07 175 VAL A CA 1
ATOM 1329 C C . VAL A 1 175 ? 37.904 16.219 28.713 1.00 26.60 175 VAL A C 1
ATOM 1330 O O . VAL A 1 175 ? 37.643 15.854 29.853 1.00 30.07 175 VAL A O 1
ATOM 1334 N N . LEU A 1 176 ? 37.013 16.174 27.732 1.00 26.23 176 LEU A N 1
ATOM 1335 C CA . LEU A 1 176 ? 35.668 15.676 27.972 1.00 30.05 176 LEU A CA 1
ATOM 1336 C C . LEU A 1 176 ? 35.590 14.160 28.059 1.00 33.42 176 LEU A C 1
ATOM 1337 O O . LEU A 1 176 ? 36.371 13.445 27.440 1.00 31.22 176 LEU A O 1
ATOM 1342 N N . GLU A 1 177 ? 34.620 13.689 28.833 1.00 28.12 177 GLU A N 1
ATOM 1343 C CA . GLU A 1 177 ? 34.360 12.269 28.991 1.00 29.90 177 GLU A CA 1
ATOM 1344 C C . GLU A 1 177 ? 33.037 12.017 28.303 1.00 29.81 177 GLU A C 1
ATOM 1345 O O . GLU A 1 177 ? 32.015 12.560 28.702 1.00 31.91 177 GLU A O 1
ATOM 1351 N N . VAL A 1 178 ? 33.055 11.222 27.243 1.00 26.91 178 VAL A N 1
ATOM 1352 C CA . VAL A 1 178 ? 31.833 10.921 26.505 1.00 29.08 178 VAL A CA 1
ATOM 1353 C C . VAL A 1 178 ? 31.858 9.480 26.040 1.00 27.47 178 VAL A C 1
ATOM 1354 O O . VAL A 1 178 ? 32.913 8.845 26.022 1.00 26.09 178 VAL A O 1
ATOM 1358 N N . PRO A 1 179 ? 30.697 8.935 25.667 1.00 26.93 179 PRO A N 1
ATOM 1359 C CA . PRO A 1 179 ? 30.682 7.541 25.197 1.00 35.05 179 PRO A CA 1
ATOM 1360 C C . PRO A 1 179 ? 31.570 7.474 23.950 1.00 36.52 179 PRO A C 1
ATOM 1361 O O . PRO A 1 179 ? 31.677 8.463 23.212 1.00 29.84 179 PRO A O 1
ATOM 1365 N N . LYS A 1 180 ? 32.204 6.327 23.720 1.00 35.95 180 LYS A N 1
ATOM 1366 C CA . LYS A 1 180 ? 33.085 6.143 22.561 1.00 40.90 180 LYS A CA 1
ATOM 1367 C C . LYS A 1 180 ? 32.423 6.431 21.209 1.00 39.12 180 LYS A C 1
ATOM 1368 O O . LYS A 1 180 ? 33.105 6.772 20.252 1.00 42.06 180 LYS A O 1
ATOM 1374 N N . GLU A 1 181 ? 31.102 6.297 21.136 1.00 33.21 181 GLU A N 1
ATOM 1375 C CA . GLU A 1 181 ? 30.371 6.546 19.904 1.00 39.82 181 GLU A CA 1
ATOM 1376 C C . GLU A 1 181 ? 30.286 8.035 19.582 1.00 36.33 181 GLU A C 1
ATOM 1377 O O . GLU A 1 181 ? 29.909 8.410 18.481 1.00 34.94 181 GLU A O 1
ATOM 1383 N N . VAL A 1 182 ? 30.630 8.884 20.545 1.00 33.90 182 VAL A N 1
ATOM 1384 C CA . VAL A 1 182 ? 30.578 10.312 20.303 1.00 28.13 182 VAL A CA 1
ATOM 1385 C C . VAL A 1 182 ? 31.968 10.861 20.012 1.00 32.47 182 VAL A C 1
ATOM 1386 O O . VAL A 1 182 ? 32.858 10.814 20.858 1.00 29.57 182 VAL A O 1
ATOM 1390 N N . ALA A 1 183 ? 32.150 11.389 18.809 1.00 27.83 183 ALA A N 1
ATOM 1391 C CA . ALA A 1 183 ? 33.434 11.952 18.422 1.00 28.95 183 ALA A CA 1
ATOM 1392 C C . ALA A 1 183 ? 33.677 13.315 19.086 1.00 22.85 183 ALA A C 1
ATOM 1393 O O . ALA A 1 183 ? 32.757 14.106 19.247 1.00 30.67 183 ALA A O 1
ATOM 1395 N N . VAL A 1 184 ? 34.930 13.592 19.433 1.00 23.29 184 VAL A N 1
ATOM 1396 C CA . VAL A 1 184 ? 35.300 14.861 20.060 1.00 25.36 184 VAL A CA 1
ATOM 1397 C C . VAL A 1 184 ? 36.648 15.316 19.513 1.00 26.03 184 VAL A C 1
ATOM 1398 O O . VAL A 1 184 ? 37.563 14.509 19.427 1.00 23.21 184 VAL A O 1
ATOM 1402 N N . GLU A 1 185 ? 36.761 16.595 19.142 1.00 25.16 185 GLU A N 1
ATOM 1403 C CA . GLU A 1 185 ? 38.034 17.176 18.685 1.00 26.08 185 GLU A CA 1
ATOM 1404 C C . GLU A 1 185 ? 38.257 18.415 19.537 1.00 25.99 185 GLU A C 1
ATOM 1405 O O . GLU A 1 185 ? 37.373 19.263 19.623 1.00 29.50 185 GLU A O 1
ATOM 1411 N N . ASN A 1 186 ? 39.427 18.528 20.156 1.00 26.71 186 ASN A N 1
ATOM 1412 C CA . ASN A 1 186 ? 39.727 19.680 20.979 1.00 26.24 186 ASN A CA 1
ATOM 1413 C C . ASN A 1 186 ? 40.464 20.684 20.130 1.00 28.53 186 ASN A C 1
ATOM 1414 O O . ASN A 1 186 ? 41.401 20.332 19.423 1.00 31.57 186 ASN A O 1
ATOM 1419 N N . VAL A 1 187 ? 40.057 21.942 20.200 1.00 29.69 187 VAL A N 1
ATOM 1420 C CA . VAL A 1 187 ? 40.720 22.941 19.399 1.00 32.81 187 VAL A CA 1
ATOM 1421 C C . VAL A 1 187 ? 41.491 23.921 20.255 1.00 32.80 187 VAL A C 1
ATOM 1422 O O . VAL A 1 187 ? 41.077 24.253 21.360 1.00 34.93 187 VAL A O 1
ATOM 1426 N N . ASP A 1 188 ? 42.643 24.346 19.755 1.00 29.80 188 ASP A N 1
ATOM 1427 C CA . ASP A 1 188 ? 43.463 25.339 20.447 1.00 39.36 188 ASP A CA 1
ATOM 1428 C C . ASP A 1 188 ? 44.408 25.981 19.430 1.00 32.78 188 ASP A C 1
ATOM 1429 O O . ASP A 1 188 ? 44.641 25.432 18.361 1.00 31.23 188 ASP A O 1
ATOM 1434 N N . PHE A 1 189 ? 44.940 27.149 19.772 1.00 31.98 189 PHE A N 1
ATOM 1435 C CA . PHE A 1 189 ? 45.872 27.850 18.907 1.00 33.42 189 PHE A CA 1
ATOM 1436 C C . PHE A 1 189 ? 47.295 27.739 19.458 1.00 32.26 189 PHE A C 1
ATOM 1437 O O . PHE A 1 189 ? 48.207 28.354 18.928 1.00 34.60 189 PHE A O 1
ATOM 1445 N N . LEU A 1 190 ? 47.490 26.966 20.524 1.00 32.74 190 LEU A N 1
ATOM 1446 C CA . LEU A 1 190 ? 48.824 26.845 21.102 1.00 31.96 190 LEU A CA 1
ATOM 1447 C C . LEU A 1 190 ? 49.856 26.293 20.132 1.00 33.43 190 LEU A C 1
ATOM 1448 O O . LEU A 1 190 ? 51.014 26.719 20.152 1.00 29.33 190 LEU A O 1
ATOM 1453 N N . ALA A 1 191 ? 49.453 25.359 19.277 1.00 27.66 191 ALA A N 1
ATOM 1454 C CA . ALA A 1 191 ? 50.405 24.806 18.317 1.00 30.03 191 ALA A CA 1
ATOM 1455 C C . ALA A 1 191 ? 50.850 25.913 17.356 1.00 27.35 191 ALA A C 1
ATOM 1456 O O . ALA A 1 191 ? 52.022 25.997 16.986 1.00 24.35 191 ALA A O 1
ATOM 1458 N N . GLY A 1 192 ? 49.912 26.762 16.961 1.00 28.03 192 GLY A N 1
ATOM 1459 C CA . GLY A 1 192 ? 50.240 27.859 16.063 1.00 29.18 192 GLY A CA 1
ATOM 1460 C C . GLY A 1 192 ? 51.196 28.835 16.745 1.00 32.27 192 GLY A C 1
ATOM 1461 O O . GLY A 1 192 ? 52.143 29.322 16.120 1.00 28.99 192 GLY A O 1
ATOM 1462 N N . LEU A 1 193 ? 50.945 29.122 18.022 1.00 24.17 193 LEU A N 1
ATOM 1463 C CA . LEU A 1 193 ? 51.795 30.024 18.790 1.00 29.89 193 LEU A CA 1
ATOM 1464 C C . LEU A 1 193 ? 53.195 29.455 18.906 1.00 27.36 193 LEU A C 1
ATOM 1465 O O . LEU A 1 193 ? 54.182 30.191 18.880 1.00 24.74 193 LEU A O 1
ATOM 1470 N N . THR A 1 194 ? 53.269 28.139 19.065 1.00 24.54 194 THR A N 1
ATOM 1471 C CA . THR A 1 194 ? 54.548 27.471 19.211 1.00 26.11 194 THR A CA 1
ATOM 1472 C C . THR A 1 194 ? 55.305 27.473 17.890 1.00 32.41 194 THR A C 1
ATOM 1473 O O . THR A 1 194 ? 56.523 27.696 17.885 1.00 29.85 194 THR A O 1
ATOM 1477 N N . ARG A 1 195 ? 54.603 27.235 16.775 1.00 26.73 195 ARG A N 1
ATOM 1478 C CA . ARG A 1 195 ? 55.264 27.283 15.480 1.00 30.85 195 ARG A CA 1
ATOM 1479 C C . ARG A 1 195 ? 55.807 28.720 15.272 1.00 32.93 195 ARG A C 1
ATOM 1480 O O . ARG A 1 195 ? 56.875 28.895 14.685 1.00 33.66 195 ARG A O 1
ATOM 1488 N N . LEU A 1 196 ? 55.099 29.739 15.766 1.00 30.30 196 LEU A N 1
ATOM 1489 C CA . LEU A 1 196 ? 55.588 31.126 15.619 1.00 32.88 196 LEU A CA 1
ATOM 1490 C C . LEU A 1 196 ? 56.870 31.287 16.432 1.00 32.16 196 LEU A C 1
ATOM 1491 O O . LEU A 1 196 ? 57.845 31.869 15.968 1.00 32.17 196 LEU A O 1
ATOM 1496 N N . SER A 1 197 ? 56.838 30.771 17.655 1.00 29.07 197 SER A N 1
ATOM 1497 C CA . SER A 1 197 ? 57.976 30.815 18.551 1.00 31.35 197 SER A CA 1
ATOM 1498 C C . SER A 1 197 ? 59.192 30.221 17.854 1.00 32.94 197 SER A C 1
ATOM 1499 O O . SER A 1 197 ? 60.254 30.832 17.819 1.00 31.78 197 SER A O 1
ATOM 1502 N N . PHE A 1 198 ? 59.033 29.030 17.299 1.00 27.78 198 PHE A N 1
ATOM 1503 C CA . PHE A 1 198 ? 60.148 28.389 16.638 1.00 29.82 198 PHE A CA 1
ATOM 1504 C C . PHE A 1 198 ? 60.644 29.207 15.449 1.00 34.20 198 PHE A C 1
ATOM 1505 O O . PHE A 1 198 ? 61.855 29.371 15.268 1.00 24.67 198 PHE A O 1
ATOM 1513 N N . ALA A 1 199 ? 59.708 29.712 14.649 1.00 29.86 199 ALA A N 1
ATOM 1514 C CA . ALA A 1 199 ? 60.036 30.488 13.457 1.00 31.30 199 ALA A CA 1
ATOM 1515 C C . ALA A 1 199 ? 60.779 31.790 13.764 1.00 34.33 199 ALA A C 1
ATOM 1516 O O . ALA A 1 199 ? 61.704 32.173 13.043 1.00 37.21 199 ALA A O 1
ATOM 1518 N N . ILE A 1 200 ? 60.375 32.470 14.829 1.00 29.70 200 ILE A N 1
ATOM 1519 C CA . ILE A 1 200 ? 61.022 33.713 15.234 1.00 33.41 200 ILE A CA 1
ATOM 1520 C C . ILE A 1 200 ? 62.475 33.439 15.648 1.00 34.10 200 ILE A C 1
ATOM 1521 O O . ILE A 1 200 ? 63.373 34.222 15.363 1.00 31.35 200 ILE A O 1
ATOM 1526 N N . LEU A 1 201 ? 62.711 32.306 16.298 1.00 32.91 201 LEU A N 1
ATOM 1527 C CA . LEU A 1 201 ? 64.064 31.955 16.719 1.00 29.90 201 LEU A CA 1
ATOM 1528 C C . LEU A 1 201 ? 64.904 31.403 15.564 1.00 31.97 201 LEU A C 1
ATOM 1529 O O . LEU A 1 201 ? 66.125 31.480 15.590 1.00 36.77 201 LEU A O 1
ATOM 1534 N N . ASN A 1 202 ? 64.241 30.842 14.559 1.00 26.77 202 ASN A N 1
ATOM 1535 C CA . ASN A 1 202 ? 64.921 30.245 13.409 1.00 24.07 202 ASN A CA 1
ATOM 1536 C C . ASN A 1 202 ? 64.258 30.765 12.152 1.00 28.52 202 ASN A C 1
ATOM 1537 O O . ASN A 1 202 ? 63.613 30.011 11.419 1.00 26.78 202 ASN A O 1
ATOM 1542 N N . PRO A 1 203 ? 64.428 32.065 11.873 1.00 31.95 203 PRO A N 1
ATOM 1543 C CA . PRO A 1 203 ? 63.831 32.713 10.705 1.00 34.96 203 PRO A CA 1
ATOM 1544 C C .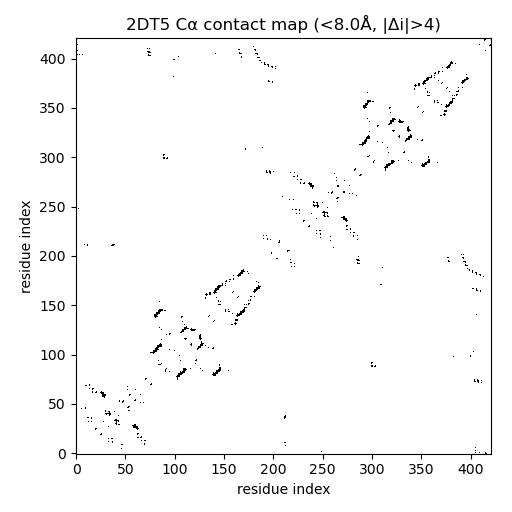 PRO A 1 203 ? 64.083 32.128 9.323 1.00 38.74 203 PRO A C 1
ATOM 1545 O O . PRO A 1 203 ? 63.228 32.238 8.443 1.00 38.44 203 PRO A O 1
ATOM 1549 N N . LYS A 1 204 ? 65.228 31.490 9.125 1.00 35.48 204 LYS A N 1
ATOM 1550 C CA . LYS A 1 204 ? 65.531 30.963 7.805 1.00 40.11 204 LYS A CA 1
ATOM 1551 C C . LYS A 1 204 ? 65.374 29.461 7.674 1.00 39.21 204 LYS A C 1
ATOM 1552 O O . LYS A 1 204 ? 65.602 28.912 6.608 1.00 42.99 204 LYS A O 1
ATOM 1558 N N . TRP A 1 205 ? 64.991 28.796 8.754 1.00 40.16 205 TRP A N 1
ATOM 1559 C CA . TRP A 1 205 ? 64.841 27.349 8.725 1.00 31.05 205 TRP A CA 1
ATOM 1560 C C . TRP A 1 205 ? 63.612 26.925 7.931 1.00 34.13 205 TRP A C 1
ATOM 1561 O O . TRP A 1 205 ? 62.567 27.588 7.965 1.00 31.81 205 TRP A O 1
ATOM 1572 N N . ARG A 1 206 ? 63.759 25.812 7.223 1.00 34.74 206 ARG A N 1
ATOM 1573 C CA . ARG A 1 206 ? 62.711 25.214 6.386 1.00 42.28 206 ARG A CA 1
ATOM 1574 C C . ARG A 1 206 ? 62.860 23.722 6.601 1.00 35.08 206 ARG A C 1
ATOM 1575 O O . ARG A 1 206 ? 63.982 23.226 6.702 1.00 32.68 206 ARG A O 1
ATOM 1583 N N . GLU A 1 207 ? 61.749 22.996 6.663 1.00 36.71 207 GLU A N 1
ATOM 1584 C CA . GLU A 1 207 ? 61.852 21.567 6.933 1.00 38.83 207 GLU A CA 1
ATOM 1585 C C . GLU A 1 207 ? 62.580 20.755 5.858 1.00 39.75 207 GLU A C 1
ATOM 1586 O O . GLU A 1 207 ? 63.036 19.634 6.130 1.00 36.94 207 GLU A O 1
ATOM 1592 N N . GLU A 1 208 ? 62.715 21.311 4.653 1.00 31.97 208 GLU A N 1
ATOM 1593 C CA . GLU A 1 208 ? 63.418 20.591 3.590 1.00 41.04 208 GLU A CA 1
ATOM 1594 C C . GLU A 1 208 ? 64.859 20.313 4.041 1.00 41.63 208 GLU A C 1
ATOM 1595 O O . GLU A 1 208 ? 65.462 19.304 3.657 1.00 36.81 208 GLU A O 1
ATOM 1601 N N . MET A 1 209 ? 65.394 21.211 4.870 1.00 35.00 209 MET A N 1
ATOM 1602 C CA . MET A 1 209 ? 66.748 21.073 5.385 1.00 39.00 209 MET A CA 1
ATOM 1603 C C . MET A 1 209 ? 66.890 19.735 6.100 1.00 38.82 209 MET A C 1
ATOM 1604 O O . MET A 1 209 ? 67.999 19.224 6.259 1.00 40.61 209 MET A O 1
ATOM 1609 N N . MET A 1 210 ? 65.769 19.158 6.527 1.00 35.77 210 MET A N 1
ATOM 1610 C CA . MET A 1 210 ? 65.811 17.864 7.212 1.00 38.26 210 MET A CA 1
ATOM 1611 C C . MET A 1 210 ? 66.016 16.711 6.227 1.00 39.43 210 MET A C 1
ATOM 1612 O O . MET A 1 210 ? 66.377 15.599 6.624 1.00 37.48 210 MET A O 1
ATOM 1617 N N . GLY A 1 211 ? 65.791 16.987 4.945 1.00 39.45 211 GLY A N 1
ATOM 1618 C CA . GLY A 1 211 ? 65.921 15.949 3.935 1.00 44.63 211 GLY A CA 1
ATOM 1619 C C . GLY A 1 211 ? 64.900 14.841 4.171 1.00 47.81 211 GLY A C 1
ATOM 1620 O O . GLY A 1 211 ? 65.199 13.665 3.864 1.00 47.37 211 GLY A O 1
ATOM 1622 N N . MET B 1 1 ? 48.387 26.513 -1.291 1.00 71.87 1 MET B N 1
ATOM 1623 C CA . MET B 1 1 ? 47.913 25.210 -1.847 1.00 71.22 1 MET B CA 1
ATOM 1624 C C . MET B 1 1 ? 48.768 24.048 -1.337 1.00 65.82 1 MET B C 1
ATOM 1625 O O . MET B 1 1 ? 48.297 22.915 -1.259 1.00 63.36 1 MET B O 1
ATOM 1630 N N . LYS B 1 2 ? 50.023 24.340 -0.992 1.00 57.46 2 LYS B N 1
ATOM 1631 C CA . LYS B 1 2 ? 50.957 23.329 -0.491 1.00 55.52 2 LYS B CA 1
ATOM 1632 C C . LYS B 1 2 ? 50.628 22.890 0.937 1.00 49.91 2 LYS B C 1
ATOM 1633 O O . LYS B 1 2 ? 49.954 23.605 1.672 1.00 44.15 2 LYS B O 1
ATOM 1635 N N . VAL B 1 3 ? 51.085 21.700 1.321 1.00 51.64 3 VAL B N 1
ATOM 1636 C CA . VAL B 1 3 ? 50.857 21.222 2.689 1.00 49.18 3 VAL B CA 1
ATOM 1637 C C . VAL B 1 3 ? 51.728 22.141 3.554 1.00 50.83 3 VAL B C 1
ATOM 1638 O O . VAL B 1 3 ? 52.889 22.372 3.220 1.00 43.75 3 VAL B O 1
ATOM 1642 N N . PRO B 1 4 ? 51.184 22.684 4.659 1.00 48.76 4 PRO B N 1
ATOM 1643 C CA . PRO B 1 4 ? 52.014 23.565 5.490 1.00 50.21 4 PRO B CA 1
ATOM 1644 C C . PRO B 1 4 ? 53.139 22.770 6.125 1.00 46.21 4 PRO B C 1
ATOM 1645 O O . PRO B 1 4 ? 53.043 21.546 6.262 1.00 47.20 4 PRO B O 1
ATOM 1649 N N . GLU B 1 5 ? 54.208 23.464 6.493 1.00 45.13 5 GLU B N 1
ATOM 1650 C CA . GLU B 1 5 ? 55.351 22.824 7.135 1.00 41.65 5 GLU B CA 1
ATOM 1651 C C . GLU B 1 5 ? 54.834 22.014 8.320 1.00 38.69 5 GLU B C 1
ATOM 1652 O O . GLU B 1 5 ? 54.056 22.526 9.129 1.00 41.15 5 GLU B O 1
ATOM 1658 N N . ALA B 1 6 ? 55.277 20.759 8.420 1.00 33.66 6 ALA B N 1
ATOM 1659 C CA . ALA B 1 6 ? 54.799 19.853 9.460 1.00 40.89 6 ALA B CA 1
ATOM 1660 C C . ALA B 1 6 ? 55.777 19.393 10.534 1.00 39.47 6 ALA B C 1
ATOM 1661 O O . ALA B 1 6 ? 55.344 18.960 11.607 1.00 39.76 6 ALA B O 1
ATOM 1663 N N . ALA B 1 7 ? 57.076 19.462 10.247 1.00 37.03 7 ALA B N 1
ATOM 1664 C CA . ALA B 1 7 ? 58.085 19.018 11.202 1.00 34.19 7 ALA B CA 1
ATOM 1665 C C . ALA B 1 7 ? 57.904 19.625 12.574 1.00 31.12 7 ALA B C 1
ATOM 1666 O O . ALA B 1 7 ? 57.936 18.905 13.572 1.00 30.61 7 ALA B O 1
ATOM 1668 N N . ILE B 1 8 ? 57.711 20.943 12.644 1.00 27.54 8 ILE B N 1
ATOM 1669 C CA . ILE B 1 8 ? 57.535 21.568 13.949 1.00 29.85 8 ILE B CA 1
ATOM 1670 C C . ILE B 1 8 ? 56.237 21.104 14.617 1.00 34.38 8 ILE B C 1
ATOM 1671 O O . ILE B 1 8 ? 56.176 20.961 15.844 1.00 35.16 8 ILE B O 1
ATOM 1676 N N . SER B 1 9 ? 55.206 20.853 13.816 1.00 33.16 9 SER B N 1
ATOM 1677 C CA . SER B 1 9 ? 53.930 20.359 14.356 1.00 34.35 9 SER B CA 1
ATOM 1678 C C . SER B 1 9 ? 54.176 18.981 14.981 1.00 30.56 9 SER B C 1
ATOM 1679 O O . SER B 1 9 ? 53.638 18.663 16.039 1.00 29.69 9 SER B O 1
ATOM 1682 N N . ARG B 1 10 ? 54.997 18.161 14.333 1.00 34.80 10 ARG B N 1
ATOM 1683 C CA . ARG B 1 10 ? 55.299 16.849 14.902 1.00 35.87 10 ARG B CA 1
ATOM 1684 C C . ARG B 1 10 ? 56.002 16.988 16.263 1.00 37.12 10 ARG B C 1
ATOM 1685 O O . ARG B 1 10 ? 55.669 16.285 17.220 1.00 38.59 10 ARG B O 1
ATOM 1693 N N . LEU B 1 11 ? 56.958 17.906 16.356 1.00 28.04 11 LEU B N 1
ATOM 1694 C CA . LEU B 1 11 ? 57.658 18.101 17.619 1.00 35.33 11 LEU B CA 1
ATOM 1695 C C . LEU B 1 11 ? 56.663 18.510 18.708 1.00 32.93 11 LEU B C 1
ATOM 1696 O O . LEU B 1 11 ? 56.730 18.025 19.849 1.00 33.74 11 LEU B O 1
ATOM 1701 N N . ILE B 1 12 ? 55.741 19.401 18.347 1.00 30.91 12 ILE B N 1
ATOM 1702 C CA . ILE B 1 12 ? 54.713 19.865 19.270 1.00 28.85 12 ILE B CA 1
ATOM 1703 C C . ILE B 1 12 ? 53.859 18.665 19.692 1.00 29.54 12 ILE B C 1
ATOM 1704 O O . ILE B 1 12 ? 53.501 18.527 20.861 1.00 34.40 12 ILE B O 1
ATOM 1709 N N . THR B 1 13 ? 53.562 17.778 18.753 1.00 31.76 13 THR B N 1
ATOM 1710 C CA . THR B 1 13 ? 52.779 16.587 19.095 1.00 34.35 13 THR B CA 1
ATOM 1711 C C . THR B 1 13 ? 53.525 15.710 20.109 1.00 36.29 13 THR B C 1
ATOM 1712 O O . THR B 1 13 ? 52.941 15.257 21.103 1.00 37.26 13 THR B O 1
ATOM 1716 N N . TYR B 1 14 ? 54.815 15.480 19.853 1.00 29.67 14 TYR B N 1
ATOM 1717 C CA . TYR B 1 14 ? 55.639 14.655 20.729 1.00 29.80 14 TYR B CA 1
ATOM 1718 C C . TYR B 1 14 ? 55.655 15.243 22.131 1.00 29.83 14 TYR B C 1
ATOM 1719 O O . TYR B 1 14 ? 55.656 14.512 23.133 1.00 32.60 14 TYR B O 1
ATOM 1728 N N . LEU B 1 15 ? 55.671 16.569 22.202 1.00 28.93 15 LEU B N 1
ATOM 1729 C CA . LEU B 1 15 ? 55.702 17.241 23.487 1.00 31.22 15 LEU B CA 1
ATOM 1730 C C . LEU B 1 15 ? 54.399 17.021 24.260 1.00 39.16 15 LEU B C 1
ATOM 1731 O O . LEU B 1 15 ? 54.431 16.788 25.479 1.00 40.54 15 LEU B O 1
ATOM 1736 N N . ARG B 1 16 ? 53.260 17.090 23.567 1.00 39.16 16 ARG B N 1
ATOM 1737 C CA . ARG B 1 16 ? 51.956 16.861 24.223 1.00 42.96 16 ARG B CA 1
ATOM 1738 C C . ARG B 1 16 ? 51.966 15.447 24.790 1.00 33.73 16 ARG B C 1
ATOM 1739 O O . ARG B 1 16 ? 51.646 15.239 25.952 1.00 37.76 16 ARG B O 1
ATOM 1747 N N . ILE B 1 17 ? 52.343 14.494 23.944 1.00 33.94 17 ILE B N 1
ATOM 1748 C CA . ILE B 1 17 ? 52.427 13.090 24.326 1.00 35.86 17 ILE B CA 1
ATOM 1749 C C . ILE B 1 17 ? 53.322 12.908 25.554 1.00 42.20 17 ILE B C 1
ATOM 1750 O O . ILE B 1 17 ? 52.945 12.235 26.512 1.00 42.70 17 ILE B O 1
ATOM 1755 N N . LEU B 1 18 ? 54.508 13.510 25.515 1.00 37.52 18 LEU B N 1
ATOM 1756 C CA . LEU B 1 18 ? 55.454 13.424 26.622 1.00 37.78 18 LEU B CA 1
ATOM 1757 C C . LEU B 1 18 ? 54.888 14.040 27.895 1.00 40.98 18 LEU B C 1
ATOM 1758 O O . LEU B 1 18 ? 55.165 13.558 28.997 1.00 39.01 18 LEU B O 1
ATOM 1763 N N . GLU B 1 19 ? 54.118 15.118 27.744 1.00 38.56 19 GLU B N 1
ATOM 1764 C CA . GLU B 1 19 ? 53.515 15.784 28.890 1.00 44.89 19 GLU B CA 1
ATOM 1765 C C . GLU B 1 19 ? 52.529 14.825 29.540 1.00 45.42 19 GLU B C 1
ATOM 1766 O O . GLU B 1 19 ? 52.415 14.786 30.765 1.00 39.39 19 GLU B O 1
ATOM 1772 N N . GLU B 1 20 ? 51.816 14.054 28.717 1.00 42.26 20 GLU B N 1
ATOM 1773 C CA . GLU B 1 20 ? 50.844 13.111 29.257 1.00 51.25 20 GLU B CA 1
ATOM 1774 C C . GLU B 1 20 ? 51.507 11.820 29.726 1.00 48.85 20 GLU B C 1
ATOM 1775 O O . GLU B 1 20 ? 51.055 11.212 30.688 1.00 46.74 20 GLU B O 1
ATOM 1781 N N . LEU B 1 21 ? 52.580 11.405 29.062 1.00 47.78 21 LEU B N 1
ATOM 1782 C CA . LEU B 1 21 ? 53.290 10.216 29.505 1.00 48.98 21 LEU B CA 1
ATOM 1783 C C . LEU B 1 21 ? 53.846 10.551 30.886 1.00 51.74 21 LEU B C 1
ATOM 1784 O O . LEU B 1 21 ? 53.825 9.725 31.796 1.00 49.98 21 LEU B O 1
ATOM 1789 N N . GLU B 1 22 ? 54.329 11.780 31.036 1.00 52.07 22 GLU B N 1
ATOM 1790 C CA . GLU B 1 22 ? 54.886 12.226 32.305 1.00 57.18 22 GLU B CA 1
ATOM 1791 C C . GLU B 1 22 ? 53.788 12.311 33.358 1.00 61.20 22 GLU B C 1
ATOM 1792 O O . GLU B 1 22 ? 54.028 12.066 34.540 1.00 61.61 22 GLU B O 1
ATOM 1798 N N . ALA B 1 23 ? 52.583 12.672 32.931 1.00 59.94 23 ALA B N 1
ATOM 1799 C CA . ALA B 1 23 ? 51.472 12.775 33.864 1.00 61.77 23 ALA B CA 1
ATOM 1800 C C . ALA B 1 23 ? 51.115 11.374 34.357 1.00 60.82 23 ALA B C 1
ATOM 1801 O O . ALA B 1 23 ? 50.686 11.195 35.496 1.00 56.42 23 ALA B O 1
ATOM 1803 N N . GLN B 1 24 ? 51.308 10.387 33.487 1.00 59.99 24 GLN B N 1
ATOM 1804 C CA . GLN B 1 24 ? 51.017 8.998 33.808 1.00 60.57 24 GLN B CA 1
ATOM 1805 C C . GLN B 1 24 ? 52.156 8.326 34.580 1.00 63.21 24 GLN B C 1
ATOM 1806 O O . GLN B 1 24 ? 52.192 7.101 34.697 1.00 65.53 24 GLN B O 1
ATOM 1812 N N . GLY B 1 25 ? 53.085 9.124 35.096 1.00 61.80 25 GLY B N 1
ATOM 1813 C CA . GLY B 1 25 ? 54.202 8.571 35.840 1.00 60.32 25 GLY B CA 1
ATOM 1814 C C . GLY B 1 25 ? 55.261 7.879 34.993 1.00 62.42 25 GLY B C 1
ATOM 1815 O O . GLY B 1 25 ? 56.291 7.460 35.524 1.00 64.01 25 GLY B O 1
ATOM 1816 N N . VAL B 1 26 ? 55.021 7.742 33.689 1.00 60.79 26 VAL B N 1
ATOM 1817 C CA . VAL B 1 26 ? 55.989 7.093 32.803 1.00 56.85 26 VAL B CA 1
ATOM 1818 C C . VAL B 1 26 ? 57.295 7.880 32.818 1.00 61.60 26 VAL B C 1
ATOM 1819 O O . VAL B 1 26 ? 57.307 9.094 32.585 1.00 56.66 26 VAL B O 1
ATOM 1823 N N . HIS B 1 27 ? 58.399 7.193 33.087 1.00 60.54 27 HIS B N 1
ATOM 1824 C CA . HIS B 1 27 ? 59.678 7.877 33.155 1.00 57.91 27 HIS B CA 1
ATOM 1825 C C . HIS B 1 27 ? 60.542 7.660 31.920 1.00 53.57 27 HIS B C 1
ATOM 1826 O O . HIS B 1 27 ? 61.407 8.476 31.620 1.00 54.43 27 HIS B O 1
ATOM 1833 N N . ARG B 1 28 ? 60.302 6.581 31.190 1.00 51.33 28 ARG B N 1
ATOM 1834 C CA . ARG B 1 28 ? 61.092 6.323 29.996 1.00 53.72 28 ARG B CA 1
ATOM 1835 C C . ARG B 1 28 ? 60.193 5.938 28.816 1.00 51.96 28 ARG B C 1
ATOM 1836 O O . ARG B 1 28 ? 59.132 5.352 29.009 1.00 48.13 28 ARG B O 1
ATOM 1844 N N . THR B 1 29 ? 60.600 6.290 27.598 1.00 50.43 29 THR B N 1
ATOM 1845 C CA . THR B 1 29 ? 59.811 5.940 26.416 1.00 51.80 29 THR B CA 1
ATOM 1846 C C . THR B 1 29 ? 60.701 5.557 25.238 1.00 51.12 29 THR B C 1
ATOM 1847 O O . THR B 1 29 ? 61.927 5.605 25.338 1.00 56.91 29 THR B O 1
ATOM 1851 N N . SER B 1 30 ? 60.085 5.176 24.124 1.00 48.73 30 SER B N 1
ATOM 1852 C CA . SER B 1 30 ? 60.836 4.766 22.949 1.00 44.95 30 SER B CA 1
ATOM 1853 C C . SER B 1 30 ? 60.310 5.457 21.704 1.00 46.33 30 SER B C 1
ATOM 1854 O O . SER B 1 30 ? 59.250 6.069 21.735 1.00 46.93 30 SER B O 1
ATOM 1857 N N . SER B 1 31 ? 61.054 5.344 20.608 1.00 43.70 31 SER B N 1
ATOM 1858 C CA . SER B 1 31 ? 60.652 5.943 19.348 1.00 45.91 31 SER B CA 1
ATOM 1859 C C . SER B 1 31 ? 59.412 5.222 18.850 1.00 50.71 31 SER B C 1
ATOM 1860 O O . SER B 1 31 ? 58.573 5.800 18.155 1.00 47.89 31 SER B O 1
ATOM 1863 N N . GLU B 1 32 ? 59.303 3.950 19.215 1.00 48.04 32 GLU B N 1
ATOM 1864 C CA . GLU B 1 32 ? 58.170 3.146 18.800 1.00 50.16 32 GLU B CA 1
ATOM 1865 C C . GLU B 1 32 ? 56.921 3.568 19.568 1.00 46.04 32 GLU B C 1
ATOM 1866 O O . GLU B 1 32 ? 55.862 3.790 18.984 1.00 45.62 32 GLU B O 1
ATOM 1872 N N . GLN B 1 33 ? 57.045 3.700 20.880 1.00 48.25 33 GLN B N 1
ATOM 1873 C CA . GLN B 1 33 ? 55.912 4.128 21.687 1.00 47.50 33 GLN B CA 1
ATOM 1874 C C . GLN B 1 33 ? 55.487 5.539 21.278 1.00 49.56 33 GLN B C 1
ATOM 1875 O O . GLN B 1 33 ? 54.295 5.816 21.144 1.00 43.31 33 GLN B O 1
ATOM 1881 N N . LEU B 1 34 ? 56.461 6.432 21.092 1.00 44.56 34 LEU B N 1
ATOM 1882 C CA . LEU B 1 34 ? 56.163 7.809 20.677 1.00 44.94 34 LEU B CA 1
ATOM 1883 C C . LEU B 1 34 ? 55.518 7.802 19.290 1.00 36.97 34 LEU B C 1
ATOM 1884 O O . LEU B 1 34 ? 54.522 8.464 19.054 1.00 38.69 34 LEU B O 1
ATOM 1889 N N . GLY B 1 35 ? 56.090 7.031 18.381 1.00 35.27 35 GLY B N 1
ATOM 1890 C CA . GLY B 1 35 ? 55.569 6.972 17.031 1.00 43.77 35 GLY B CA 1
ATOM 1891 C C . GLY B 1 35 ? 54.121 6.538 16.993 1.00 50.82 35 GLY B C 1
ATOM 1892 O O . GLY B 1 35 ? 53.336 7.036 16.186 1.00 51.06 35 GLY B O 1
ATOM 1893 N N . GLY B 1 36 ? 53.777 5.601 17.870 1.00 51.23 36 GLY B N 1
ATOM 1894 C CA . GLY B 1 36 ? 52.421 5.091 17.933 1.00 50.24 36 GLY B CA 1
ATOM 1895 C C . GLY B 1 36 ? 51.472 6.141 18.464 1.00 49.55 36 GLY B C 1
ATOM 1896 O O . GLY B 1 36 ? 50.444 6.417 17.855 1.00 47.48 36 GLY B O 1
ATOM 1897 N N . LEU B 1 37 ? 51.820 6.740 19.596 1.00 44.51 37 LEU B N 1
ATOM 1898 C CA . LEU B 1 37 ? 50.979 7.762 20.186 1.00 46.30 37 LEU B CA 1
ATOM 1899 C C . LEU B 1 37 ? 50.796 8.988 19.293 1.00 48.45 37 LEU B C 1
ATOM 1900 O O . LEU B 1 37 ? 49.787 9.675 19.385 1.00 47.60 37 LEU B O 1
ATOM 1905 N N . ALA B 1 38 ? 51.766 9.267 18.432 1.00 51.09 38 ALA B N 1
ATOM 1906 C CA . ALA B 1 38 ? 51.682 10.430 17.549 1.00 46.97 38 ALA B CA 1
ATOM 1907 C C . ALA B 1 38 ? 51.258 10.023 16.147 1.00 44.74 38 ALA B C 1
ATOM 1908 O O . ALA B 1 38 ? 51.178 10.856 15.249 1.00 47.17 38 ALA B O 1
ATOM 1910 N N . GLN B 1 39 ? 51.010 8.732 15.961 1.00 43.19 39 GLN B N 1
ATOM 1911 C CA . GLN B 1 39 ? 50.606 8.196 14.671 1.00 45.07 39 GLN B CA 1
ATOM 1912 C C . GLN B 1 39 ? 51.639 8.439 13.572 1.00 44.14 39 GLN B C 1
ATOM 1913 O O . GLN B 1 39 ? 51.300 8.810 12.446 1.00 40.92 39 GLN B O 1
ATOM 1919 N N . VAL B 1 40 ? 52.905 8.223 13.905 1.00 42.07 40 VAL B N 1
ATOM 1920 C CA . VAL B 1 40 ? 53.981 8.375 12.935 1.00 43.27 40 VAL B CA 1
ATOM 1921 C C . VAL B 1 40 ? 54.918 7.184 13.151 1.00 41.43 40 VAL B C 1
ATOM 1922 O O . VAL B 1 40 ? 55.055 6.706 14.273 1.00 46.44 40 VAL B O 1
ATOM 1926 N N . THR B 1 41 ? 55.560 6.711 12.086 1.00 44.33 41 THR B N 1
ATOM 1927 C CA . THR B 1 41 ? 56.459 5.570 12.185 1.00 38.98 41 THR B CA 1
ATOM 1928 C C . THR B 1 41 ? 57.612 5.836 13.156 1.00 44.93 41 THR B C 1
ATOM 1929 O O . THR B 1 41 ? 58.086 6.967 13.289 1.00 41.18 41 THR B O 1
ATOM 1933 N N . ALA B 1 42 ? 58.048 4.785 13.843 1.00 41.00 42 ALA B N 1
ATOM 1934 C CA . ALA B 1 42 ? 59.161 4.889 14.777 1.00 42.55 42 ALA B CA 1
ATOM 1935 C C . ALA B 1 42 ? 60.332 5.559 14.053 1.00 41.02 42 ALA B C 1
ATOM 1936 O O . ALA B 1 42 ? 61.082 6.336 14.633 1.00 37.10 42 ALA B O 1
ATOM 1938 N N . PHE B 1 43 ? 60.465 5.240 12.771 1.00 41.51 43 PHE B N 1
ATOM 1939 C CA . PHE B 1 43 ? 61.513 5.789 11.921 1.00 48.36 43 PHE B CA 1
ATOM 1940 C C . PHE B 1 43 ? 61.438 7.317 11.841 1.00 49.46 43 PHE B C 1
ATOM 1941 O O . PHE B 1 43 ? 62.459 8.006 11.963 1.00 45.13 43 PHE B O 1
ATOM 1949 N N . GLN B 1 44 ? 60.231 7.841 11.631 1.00 45.73 44 GLN B N 1
ATOM 1950 C CA . GLN B 1 44 ? 60.049 9.281 11.525 1.00 42.77 44 GLN B CA 1
ATOM 1951 C C . GLN B 1 44 ? 60.428 9.921 12.840 1.00 38.58 44 GLN B C 1
ATOM 1952 O O . GLN B 1 44 ? 61.092 10.949 12.854 1.00 38.75 44 GLN B O 1
ATOM 1958 N N . VAL B 1 45 ? 60.026 9.308 13.947 1.00 35.24 45 VAL B N 1
ATOM 1959 C CA . VAL B 1 45 ? 60.369 9.857 15.253 1.00 40.17 45 VAL B CA 1
ATOM 1960 C C . VAL B 1 45 ? 61.899 9.960 15.437 1.00 41.08 45 VAL B C 1
ATOM 1961 O O . VAL B 1 45 ? 62.406 11.008 15.861 1.00 37.74 45 VAL B O 1
ATOM 1965 N N . ARG B 1 46 ? 62.624 8.888 15.110 1.00 35.38 46 ARG B N 1
ATOM 1966 C CA . ARG B 1 46 ? 64.079 8.885 15.236 1.00 41.26 46 ARG B CA 1
ATOM 1967 C C . ARG B 1 46 ? 64.714 9.914 14.310 1.00 37.42 46 ARG B C 1
ATOM 1968 O O . ARG B 1 46 ? 65.625 10.630 14.710 1.00 35.53 46 ARG B O 1
ATOM 1976 N N . LYS B 1 47 ? 64.249 9.970 13.067 1.00 35.58 47 LYS B N 1
ATOM 1977 C CA . LYS B 1 47 ? 64.792 10.929 12.117 1.00 36.15 47 LYS B CA 1
ATOM 1978 C C . LYS B 1 47 ? 64.587 12.357 12.656 1.00 37.69 47 LYS B C 1
ATOM 1979 O O . LYS B 1 47 ? 65.508 13.176 12.635 1.00 40.65 47 LYS B O 1
ATOM 1985 N N . ASP B 1 48 ? 63.395 12.645 13.169 1.00 33.20 48 ASP B N 1
ATOM 1986 C CA . ASP B 1 48 ? 63.105 13.976 13.704 1.00 30.15 48 ASP B CA 1
ATOM 1987 C C . ASP B 1 48 ? 63.952 14.342 14.919 1.00 32.35 48 ASP B C 1
ATOM 1988 O O . ASP B 1 48 ? 64.566 15.421 14.966 1.00 30.99 48 ASP B O 1
ATOM 1993 N N . LEU B 1 49 ? 63.977 13.455 15.905 1.00 29.45 49 LEU B N 1
ATOM 1994 C CA . LEU B 1 49 ? 64.725 13.734 17.127 1.00 35.22 49 LEU B CA 1
ATOM 1995 C C . LEU B 1 49 ? 66.246 13.699 16.939 1.00 36.15 49 LEU B C 1
ATOM 1996 O O . LEU B 1 49 ? 66.984 14.321 17.703 1.00 36.99 49 LEU B O 1
ATOM 2001 N N . SER B 1 50 ? 66.705 12.986 15.915 1.00 34.72 50 SER B N 1
ATOM 2002 C CA . SER B 1 50 ? 68.124 12.928 15.610 1.00 38.61 50 SER B CA 1
ATOM 2003 C C . SER B 1 50 ? 68.478 14.299 15.019 1.00 43.13 50 SER B C 1
ATOM 2004 O O . SER B 1 50 ? 69.390 14.978 15.502 1.00 40.51 50 SER B O 1
ATOM 2007 N N . TYR B 1 51 ? 67.732 14.707 13.994 1.00 31.90 51 TYR B N 1
ATOM 2008 C CA . TYR B 1 51 ? 67.986 15.996 13.365 1.00 33.89 51 TYR B CA 1
ATOM 2009 C C . TYR B 1 51 ? 68.083 17.119 14.388 1.00 31.51 51 TYR B C 1
ATOM 2010 O O . TYR B 1 51 ? 68.982 17.938 14.316 1.00 32.22 51 TYR B O 1
ATOM 2019 N N . PHE B 1 52 ? 67.164 17.149 15.348 1.00 35.30 52 PHE B N 1
ATOM 2020 C CA . PHE B 1 52 ? 67.190 18.202 16.356 1.00 33.77 52 PHE B CA 1
ATOM 2021 C C . PHE B 1 52 ? 68.060 17.921 17.577 1.00 32.28 52 PHE B C 1
ATOM 2022 O O . PHE B 1 52 ? 67.978 18.629 18.572 1.00 34.39 52 PHE B O 1
ATOM 2030 N N . GLY B 1 53 ? 68.895 16.890 17.521 1.00 39.20 53 GLY B N 1
ATOM 2031 C CA . GLY B 1 53 ? 69.841 16.558 18.567 1.00 39.66 53 GLY B CA 1
ATOM 2032 C C . GLY B 1 53 ? 69.349 15.868 19.848 1.00 48.28 53 GLY B C 1
ATOM 2033 O O . GLY B 1 53 ? 70.110 15.780 20.799 1.00 46.99 53 GLY B O 1
ATOM 2034 N N . SER B 1 54 ? 68.119 15.358 19.905 1.00 44.71 54 SER B N 1
ATOM 2035 C CA . SER B 1 54 ? 67.669 14.688 21.129 1.00 44.76 54 SER B CA 1
ATOM 2036 C C . SER B 1 54 ? 67.795 13.165 21.084 1.00 51.60 54 SER B C 1
ATOM 2037 O O . SER B 1 54 ? 67.413 12.472 22.034 1.00 50.12 54 SER B O 1
ATOM 2040 N N . TYR B 1 55 ? 68.332 12.635 19.994 1.00 50.28 55 TYR B N 1
ATOM 2041 C CA . TYR B 1 55 ? 68.480 11.194 19.898 1.00 55.86 55 TYR B CA 1
ATOM 2042 C C . TYR B 1 55 ? 69.786 10.728 20.555 1.00 58.11 55 TYR B C 1
ATOM 2043 O O . TYR B 1 55 ? 70.818 11.396 20.448 1.00 52.64 55 TYR B O 1
ATOM 2052 N N . GLY B 1 56 ? 69.736 9.591 21.247 1.00 60.59 56 GLY B N 1
ATOM 2053 C CA . GLY B 1 56 ? 70.932 9.077 21.896 1.00 68.75 56 GLY B CA 1
ATOM 2054 C C . GLY B 1 56 ? 71.634 8.045 21.031 1.00 74.57 56 GLY B C 1
ATOM 2055 O O . GLY B 1 56 ? 72.604 8.344 20.331 1.00 73.31 56 GLY B O 1
ATOM 2056 N N . THR B 1 57 ? 71.134 6.816 21.080 1.00 80.99 57 THR B N 1
ATOM 2057 C CA . THR B 1 57 ? 71.695 5.721 20.300 1.00 84.16 57 THR B CA 1
ATOM 2058 C C . THR B 1 57 ? 70.600 4.689 20.054 1.00 84.53 57 THR B C 1
ATOM 2059 O O . THR B 1 57 ? 69.660 4.565 20.844 1.00 82.99 57 THR B O 1
ATOM 2063 N N . ARG B 1 58 ? 70.722 3.955 18.954 1.00 84.72 58 ARG B N 1
ATOM 2064 C CA . ARG B 1 58 ? 69.744 2.935 18.600 1.00 84.89 58 ARG B CA 1
ATOM 2065 C C . ARG B 1 58 ? 69.405 2.003 19.773 1.00 81.92 58 ARG B C 1
ATOM 2066 O O . ARG B 1 58 ? 70.246 1.216 20.216 1.00 81.84 58 ARG B O 1
ATOM 2074 N N . GLY B 1 59 ? 68.175 2.106 20.277 1.00 75.19 59 GLY B N 1
ATOM 2075 C CA . GLY B 1 59 ? 67.742 1.253 21.373 1.00 71.36 59 GLY B CA 1
ATOM 2076 C C . GLY B 1 59 ? 67.701 1.854 22.770 1.00 69.18 59 GLY B C 1
ATOM 2077 O O . GLY B 1 59 ? 67.058 1.305 23.668 1.00 70.33 59 GLY B O 1
ATOM 2078 N N . VAL B 1 60 ? 68.388 2.973 22.971 1.00 64.21 60 VAL B N 1
ATOM 2079 C CA . VAL B 1 60 ? 68.416 3.617 24.280 1.00 58.10 60 VAL B CA 1
ATOM 2080 C C . VAL B 1 60 ? 67.084 4.314 24.581 1.00 56.88 60 VAL B C 1
ATOM 2081 O O . VAL B 1 60 ? 66.789 4.639 25.734 1.00 55.61 60 VAL B O 1
ATOM 2085 N N . GLY B 1 61 ? 66.280 4.536 23.543 1.00 50.70 61 GLY B N 1
ATOM 2086 C CA . GLY B 1 61 ? 65.006 5.201 23.740 1.00 49.94 61 GLY B CA 1
ATOM 2087 C C . GLY B 1 61 ? 65.204 6.610 24.263 1.00 50.53 61 GLY B C 1
ATOM 2088 O O . GLY B 1 61 ? 66.176 7.284 23.905 1.00 51.08 61 GLY B O 1
ATOM 2089 N N . TYR B 1 62 ? 64.298 7.068 25.121 1.00 47.66 62 TYR B N 1
ATOM 2090 C CA . TYR B 1 62 ? 64.411 8.414 25.655 1.00 43.76 62 TYR B CA 1
ATOM 2091 C C . TYR B 1 62 ? 63.950 8.494 27.090 1.00 45.82 62 TYR B C 1
ATOM 2092 O O . TYR B 1 62 ? 63.156 7.680 27.550 1.00 48.16 62 TYR B O 1
ATOM 2101 N N . THR B 1 63 ? 64.447 9.499 27.789 1.00 45.89 63 THR B N 1
ATOM 2102 C CA . THR B 1 63 ? 64.036 9.733 29.154 1.00 49.04 63 THR B CA 1
ATOM 2103 C C . THR B 1 63 ? 63.014 10.873 29.030 1.00 46.44 63 THR B C 1
ATOM 2104 O O . THR B 1 63 ? 63.339 11.995 28.629 1.00 44.04 63 THR B O 1
ATOM 2108 N N . VAL B 1 64 ? 61.763 10.542 29.332 1.00 44.02 64 VAL B N 1
ATOM 2109 C CA . VAL B 1 64 ? 60.648 11.468 29.248 1.00 37.80 64 VAL B CA 1
ATOM 2110 C C . VAL B 1 64 ? 60.952 12.892 29.701 1.00 38.53 64 VAL B C 1
ATOM 2111 O O . VAL B 1 64 ? 60.845 13.827 28.920 1.00 40.84 64 VAL B O 1
ATOM 2115 N N . PRO B 1 65 ? 61.337 13.081 30.966 1.00 39.92 65 PRO B N 1
ATOM 2116 C CA . PRO B 1 65 ? 61.621 14.457 31.383 1.00 39.61 65 PRO B CA 1
ATOM 2117 C C . PRO B 1 65 ? 62.779 15.132 30.657 1.00 41.13 65 PRO B C 1
ATOM 2118 O O . PRO B 1 65 ? 62.782 16.354 30.505 1.00 38.99 65 PRO B O 1
ATOM 2122 N N . VAL B 1 66 ? 63.764 14.345 30.224 1.00 42.96 66 VAL B N 1
ATOM 2123 C CA . VAL B 1 66 ? 64.923 14.896 29.518 1.00 39.74 66 VAL B CA 1
ATOM 2124 C C . VAL B 1 66 ? 64.468 15.412 28.160 1.00 35.20 66 VAL B C 1
ATOM 2125 O O . VAL B 1 66 ? 64.642 16.593 27.837 1.00 39.76 66 VAL B O 1
ATOM 2129 N N . LEU B 1 67 ? 63.867 14.519 27.387 1.00 31.94 67 LEU B N 1
ATOM 2130 C CA . LEU B 1 67 ? 63.373 14.870 26.075 1.00 35.29 67 LEU B CA 1
ATOM 2131 C C . LEU B 1 67 ? 62.370 16.035 26.139 1.00 36.39 67 LEU B C 1
ATOM 2132 O O . LEU B 1 67 ? 62.435 16.961 25.332 1.00 39.45 67 LEU B O 1
ATOM 2137 N N . LYS B 1 68 ? 61.463 16.019 27.109 1.00 35.19 68 LYS B N 1
ATOM 2138 C CA . LYS B 1 68 ? 60.493 17.108 27.192 1.00 36.42 68 LYS B CA 1
ATOM 2139 C C . LYS B 1 68 ? 61.183 18.460 27.348 1.00 37.91 68 LYS B C 1
ATOM 2140 O O . LYS B 1 68 ? 60.785 19.443 26.726 1.00 32.66 68 LYS B O 1
ATOM 2146 N N . ARG B 1 69 ? 62.202 18.520 28.197 1.00 39.48 69 ARG B N 1
ATOM 2147 C CA . ARG B 1 69 ? 62.928 19.768 28.395 1.00 39.21 69 ARG B CA 1
ATOM 2148 C C . ARG B 1 69 ? 63.622 20.174 27.092 1.00 34.65 69 ARG B C 1
ATOM 2149 O O . ARG B 1 69 ? 63.682 21.358 26.744 1.00 30.25 69 ARG B O 1
ATOM 2157 N N . GLU B 1 70 ? 64.138 19.189 26.368 1.00 35.13 70 GLU B N 1
ATOM 2158 C CA . GLU B 1 70 ? 64.820 19.470 25.104 1.00 38.43 70 GLU B CA 1
ATOM 2159 C C . GLU B 1 70 ? 63.873 20.008 24.045 1.00 36.93 70 GLU B C 1
ATOM 2160 O O . GLU B 1 70 ? 64.173 21.007 23.383 1.00 40.25 70 GLU B O 1
ATOM 2166 N N . LEU B 1 71 ? 62.738 19.347 23.865 1.00 35.37 71 LEU B N 1
ATOM 2167 C CA . LEU B 1 71 ? 61.762 19.822 22.884 1.00 33.35 71 LEU B CA 1
ATOM 2168 C C . LEU B 1 71 ? 61.303 21.235 23.239 1.00 30.16 71 LEU B C 1
ATOM 2169 O O . LEU B 1 71 ? 61.127 22.075 22.367 1.00 33.80 71 LEU B O 1
ATOM 2174 N N . ARG B 1 72 ? 61.122 21.509 24.527 1.00 31.35 72 ARG B N 1
ATOM 2175 C CA . ARG B 1 72 ? 60.703 22.843 24.934 1.00 32.48 72 ARG B CA 1
ATOM 2176 C C . ARG B 1 72 ? 61.778 23.886 24.567 1.00 34.73 72 ARG B C 1
ATOM 2177 O O . ARG B 1 72 ? 61.455 25.006 24.145 1.00 28.06 72 ARG B O 1
ATOM 2185 N N . HIS B 1 73 ? 63.055 23.532 24.722 1.00 29.47 73 HIS B N 1
ATOM 2186 C CA . HIS B 1 73 ? 64.107 24.489 24.379 1.00 32.05 73 HIS B CA 1
ATOM 2187 C C . HIS B 1 73 ? 64.117 24.767 22.874 1.00 26.06 73 HIS B C 1
ATOM 2188 O O . HIS B 1 73 ? 64.191 25.924 22.432 1.00 27.13 73 HIS B O 1
ATOM 2195 N N . ILE B 1 74 ? 64.046 23.700 22.094 1.00 25.27 74 ILE B N 1
ATOM 2196 C CA . ILE B 1 74 ? 64.025 23.821 20.645 1.00 29.83 74 ILE B CA 1
ATOM 2197 C C . ILE B 1 74 ? 62.859 24.670 20.162 1.00 33.71 74 ILE B C 1
ATOM 2198 O O . ILE B 1 74 ? 63.020 25.521 19.284 1.00 34.97 74 ILE B O 1
ATOM 2203 N N . LEU B 1 75 ? 61.685 24.436 20.745 1.00 31.04 75 LEU B N 1
ATOM 2204 C CA . LEU B 1 75 ? 60.486 25.148 20.335 1.00 30.19 75 LEU B CA 1
ATOM 2205 C C . LEU B 1 75 ? 60.414 26.583 20.848 1.00 33.03 75 LEU B C 1
ATOM 2206 O O . LEU B 1 75 ? 59.563 27.357 20.409 1.00 32.33 75 LEU B O 1
ATOM 2211 N N . GLY B 1 76 ? 61.320 26.931 21.761 1.00 30.12 76 GLY B N 1
ATOM 2212 C CA . GLY B 1 76 ? 61.345 28.265 22.326 1.00 30.26 76 GLY B CA 1
ATOM 2213 C C . GLY B 1 76 ? 60.369 28.432 23.473 1.00 31.03 76 GLY B C 1
ATOM 2214 O O . GLY B 1 76 ? 60.010 29.550 23.835 1.00 28.20 76 GLY B O 1
ATOM 2215 N N . LEU B 1 77 ? 59.937 27.318 24.055 1.00 32.50 77 LEU B N 1
ATOM 2216 C CA . LEU B 1 77 ? 58.990 27.374 25.161 1.00 27.06 77 LEU B CA 1
ATOM 2217 C C . LEU B 1 77 ? 59.638 27.649 26.516 1.00 32.79 77 LEU B C 1
ATOM 2218 O O . LEU B 1 77 ? 58.961 28.026 27.480 1.00 30.11 77 LEU B O 1
ATOM 2223 N N . ASN B 1 78 ? 60.954 27.478 26.608 1.00 35.06 78 ASN B N 1
ATOM 2224 C CA . ASN B 1 78 ? 61.620 27.743 27.877 1.00 34.17 78 ASN B CA 1
ATOM 2225 C C . ASN B 1 78 ? 61.919 29.232 27.970 1.00 35.89 78 ASN B C 1
ATOM 2226 O O . ASN B 1 78 ? 62.664 29.683 28.826 1.00 43.41 78 ASN B O 1
ATOM 2231 N N . ARG B 1 79 ? 61.325 29.991 27.063 1.00 35.49 79 ARG B N 1
ATOM 2232 C CA . ARG B 1 79 ? 61.482 31.439 27.046 1.00 41.73 79 ARG B CA 1
ATOM 2233 C C . ARG B 1 79 ? 60.127 32.017 27.466 1.00 43.29 79 ARG B C 1
ATOM 2234 O O . ARG B 1 79 ? 59.136 31.296 27.476 1.00 39.56 79 ARG B O 1
ATOM 2242 N N . LYS B 1 80 ? 60.085 33.293 27.839 1.00 39.62 80 LYS B N 1
ATOM 2243 C CA . LYS B 1 80 ? 58.817 33.915 28.185 1.00 41.49 80 LYS B CA 1
ATOM 2244 C C . LYS B 1 80 ? 58.568 34.963 27.107 1.00 41.10 80 LYS B C 1
ATOM 2245 O O . LYS B 1 80 ? 59.227 35.999 27.088 1.00 39.81 80 LYS B O 1
ATOM 2251 N N . TRP B 1 81 ? 57.642 34.681 26.191 1.00 36.55 81 TRP B N 1
ATOM 2252 C CA . TRP B 1 81 ? 57.336 35.616 25.112 1.00 34.33 81 TRP B CA 1
ATOM 2253 C C . TRP B 1 81 ? 56.270 36.640 25.487 1.00 36.52 81 TRP B C 1
ATOM 2254 O O . TRP B 1 81 ? 55.302 36.321 26.175 1.00 34.19 81 TRP B O 1
ATOM 2265 N N . GLY B 1 82 ? 56.444 37.870 25.022 1.00 30.09 82 GLY B N 1
ATOM 2266 C CA . GLY B 1 82 ? 55.461 38.903 25.303 1.00 31.48 82 GLY B CA 1
ATOM 2267 C C . GLY B 1 82 ? 54.451 38.957 24.165 1.00 34.30 82 GLY B C 1
ATOM 2268 O O . GLY B 1 82 ? 54.836 39.063 22.995 1.00 35.83 82 GLY B O 1
ATOM 2269 N N . LEU B 1 83 ? 53.163 38.867 24.486 1.00 33.97 83 LEU B N 1
ATOM 2270 C CA . LEU B 1 83 ? 52.138 38.910 23.446 1.00 31.80 83 LEU B CA 1
ATOM 2271 C C . LEU B 1 83 ? 51.197 40.099 23.604 1.00 36.12 83 LEU B C 1
ATOM 2272 O O . LEU B 1 83 ? 51.174 40.771 24.636 1.00 32.48 83 LEU B O 1
ATOM 2277 N N . CYS B 1 84 ? 50.422 40.362 22.590 1.00 31.75 84 CYS B N 1
ATOM 2278 C CA . CYS B 1 84 ? 49.421 41.402 22.643 1.00 32.55 84 CYS B CA 1
ATOM 2279 C C . CYS B 1 84 ? 48.270 40.939 21.782 1.00 30.15 84 CYS B C 1
ATOM 2280 O O . CYS B 1 84 ? 48.412 40.063 20.926 1.00 31.97 84 CYS B O 1
ATOM 2283 N N . ILE B 1 85 ? 47.114 41.542 22.000 1.00 32.12 85 ILE B N 1
ATOM 2284 C CA . ILE B 1 85 ? 45.954 41.221 21.204 1.00 27.20 85 ILE B CA 1
ATOM 2285 C C . ILE B 1 85 ? 45.596 42.527 20.515 1.00 33.77 85 ILE B C 1
ATOM 2286 O O . ILE B 1 85 ? 45.531 43.585 21.166 1.00 32.39 85 ILE B O 1
ATOM 2291 N N . VAL B 1 86 ? 45.403 42.471 19.203 1.00 30.83 86 VAL B N 1
ATOM 2292 C CA . VAL B 1 86 ? 45.014 43.652 18.454 1.00 27.82 86 VAL B CA 1
ATOM 2293 C C . VAL B 1 86 ? 43.608 43.385 17.928 1.00 31.04 86 VAL B C 1
ATOM 2294 O O . VAL B 1 86 ? 43.410 42.543 17.064 1.00 25.07 86 VAL B O 1
ATOM 2298 N N . GLY B 1 87 ? 42.631 44.108 18.462 1.00 28.29 87 GLY B N 1
ATOM 2299 C CA . GLY B 1 87 ? 41.257 43.897 18.056 1.00 26.90 87 GLY B CA 1
ATOM 2300 C C . GLY B 1 87 ? 40.570 43.249 19.247 1.00 29.46 87 GLY B C 1
ATOM 2301 O O . GLY B 1 87 ? 40.411 42.032 19.305 1.00 27.44 87 GLY B O 1
ATOM 2302 N N . MET B 1 88 ? 40.195 44.076 20.215 1.00 27.83 88 MET B N 1
ATOM 2303 C CA . MET B 1 88 ? 39.547 43.607 21.422 1.00 28.07 88 MET B CA 1
ATOM 2304 C C . MET B 1 88 ? 38.028 43.544 21.324 1.00 28.24 88 MET B C 1
ATOM 2305 O O . MET B 1 88 ? 37.315 44.125 22.138 1.00 25.91 88 MET B O 1
ATOM 2310 N N . GLY B 1 89 ? 37.552 42.827 20.314 1.00 26.39 89 GLY B N 1
ATOM 2311 C CA . GLY B 1 89 ? 36.133 42.637 20.142 1.00 29.71 89 GLY B CA 1
ATOM 2312 C C . GLY B 1 89 ? 35.766 41.363 20.882 1.00 29.31 89 GLY B C 1
ATOM 2313 O O . GLY B 1 89 ? 36.359 41.039 21.914 1.00 27.61 89 GLY B O 1
ATOM 2314 N N . ARG B 1 90 ? 34.799 40.628 20.354 1.00 28.90 90 ARG B N 1
ATOM 2315 C CA . ARG B 1 90 ? 34.374 39.390 20.980 1.00 31.95 90 ARG B CA 1
ATOM 2316 C C . ARG B 1 90 ? 35.492 38.341 21.060 1.00 33.43 90 ARG B C 1
ATOM 2317 O O . ARG B 1 90 ? 35.825 37.880 22.153 1.00 31.43 90 ARG B O 1
ATOM 2325 N N . LEU B 1 91 ? 36.080 37.965 19.926 1.00 24.41 91 LEU B N 1
ATOM 2326 C CA . LEU B 1 91 ? 37.153 36.973 19.948 1.00 25.86 91 LEU B CA 1
ATOM 2327 C C . LEU B 1 91 ? 38.345 37.485 20.764 1.00 30.53 91 LEU B C 1
ATOM 2328 O O . LEU B 1 91 ? 38.884 36.772 21.613 1.00 29.85 91 LEU B O 1
ATOM 2333 N N . GLY B 1 92 ? 38.735 38.731 20.522 1.00 27.28 92 GLY B N 1
ATOM 2334 C CA . GLY B 1 92 ? 39.862 39.294 21.240 1.00 25.77 92 GLY B CA 1
ATOM 2335 C C . GLY B 1 92 ? 39.698 39.279 22.755 1.00 27.78 92 GLY B C 1
ATOM 2336 O O . GLY B 1 92 ? 40.650 38.978 23.480 1.00 22.08 92 GLY B O 1
ATOM 2337 N N . SER B 1 93 ? 38.499 39.596 23.235 1.00 27.07 93 SER B N 1
ATOM 2338 C CA . SER B 1 93 ? 38.239 39.628 24.674 1.00 24.53 93 SER B CA 1
ATOM 2339 C C . SER B 1 93 ? 38.212 38.222 25.272 1.00 25.69 93 SER B C 1
ATOM 2340 O O . SER B 1 93 ? 38.618 38.016 26.416 1.00 28.96 93 SER B O 1
ATOM 2343 N N . ALA B 1 94 ? 37.717 37.265 24.502 1.00 21.69 94 ALA B N 1
ATOM 2344 C CA . ALA B 1 94 ? 37.674 35.873 24.943 1.00 26.26 94 ALA B CA 1
ATOM 2345 C C . ALA B 1 94 ? 39.133 35.410 25.122 1.00 28.46 94 ALA B C 1
ATOM 2346 O O . ALA B 1 94 ? 39.477 34.778 26.117 1.00 25.35 94 ALA B O 1
ATOM 2348 N N . LEU B 1 95 ? 39.983 35.753 24.157 1.00 25.92 95 LEU B N 1
ATOM 2349 C CA . LEU B 1 95 ? 41.400 35.399 24.200 1.00 28.22 95 LEU B CA 1
ATOM 2350 C C . LEU B 1 95 ? 42.143 36.011 25.387 1.00 27.20 95 LEU B C 1
ATOM 2351 O O . LEU B 1 95 ? 43.006 35.362 25.956 1.00 23.35 95 LEU B O 1
ATOM 2356 N N . ALA B 1 96 ? 41.819 37.251 25.759 1.00 23.46 96 ALA B N 1
ATOM 2357 C CA . ALA B 1 96 ? 42.479 37.894 26.888 1.00 23.88 96 ALA B CA 1
ATOM 2358 C C . ALA B 1 96 ? 42.175 37.125 28.170 1.00 27.74 96 ALA B C 1
ATOM 2359 O O . ALA B 1 96 ? 42.967 37.170 29.117 1.00 23.55 96 ALA B O 1
ATOM 2361 N N . ASP B 1 97 ? 41.033 36.439 28.205 1.00 24.27 97 ASP B N 1
ATOM 2362 C CA . ASP B 1 97 ? 40.665 35.629 29.379 1.00 29.71 97 ASP B CA 1
ATOM 2363 C C . ASP B 1 97 ? 40.981 34.130 29.242 1.00 26.76 97 ASP B C 1
ATOM 2364 O O . ASP B 1 97 ? 40.712 33.366 30.167 1.00 27.14 97 ASP B O 1
ATOM 2369 N N . TYR B 1 98 ? 41.511 33.694 28.100 1.00 25.95 98 TYR B N 1
ATOM 2370 C CA . TYR B 1 98 ? 41.823 32.259 27.917 1.00 22.58 98 TYR B CA 1
ATOM 2371 C C . TYR B 1 98 ? 42.842 31.857 28.985 1.00 23.53 98 TYR B C 1
ATOM 2372 O O . TYR B 1 98 ? 43.891 32.483 29.116 1.00 31.18 98 TYR B O 1
ATOM 2381 N N . PRO B 1 99 ? 42.553 30.793 29.748 1.00 28.07 99 PRO B N 1
ATOM 2382 C CA . PRO B 1 99 ? 43.450 30.332 30.821 1.00 29.25 99 PRO B CA 1
ATOM 2383 C C . PRO B 1 99 ? 44.580 29.412 30.425 1.00 29.55 99 PRO B C 1
ATOM 2384 O O . PRO B 1 99 ? 45.362 28.973 31.281 1.00 31.53 99 PRO B O 1
ATOM 2388 N N . GLY B 1 100 ? 44.687 29.100 29.141 1.00 23.41 100 GLY B N 1
ATOM 2389 C CA . GLY B 1 100 ? 45.713 28.167 28.727 1.00 33.28 100 GLY B CA 1
ATOM 2390 C C . GLY B 1 100 ? 46.962 28.664 28.033 1.00 31.98 100 GLY B C 1
ATOM 2391 O O . GLY B 1 100 ? 47.545 27.910 27.270 1.00 34.06 100 GLY B O 1
ATOM 2392 N N . PHE B 1 101 ? 47.385 29.899 28.283 1.00 31.89 101 PHE B N 1
ATOM 2393 C CA . PHE B 1 101 ? 48.595 30.392 27.633 1.00 34.51 101 PHE B CA 1
ATOM 2394 C C . PHE B 1 101 ? 49.855 29.787 28.247 1.00 38.66 101 PHE B C 1
ATOM 2395 O O . PHE B 1 101 ? 50.834 29.537 27.547 1.00 35.74 101 PHE B O 1
ATOM 2403 N N . GLY B 1 102 ? 49.832 29.552 29.554 1.00 39.04 102 GLY B N 1
ATOM 2404 C CA . GLY B 1 102 ? 51.000 28.983 30.207 1.00 39.70 102 GLY B CA 1
ATOM 2405 C C . GLY B 1 102 ? 52.094 30.008 30.474 1.00 40.40 102 GLY B C 1
ATOM 2406 O O . GLY B 1 102 ? 51.929 31.203 30.205 1.00 38.16 102 GLY B O 1
ATOM 2407 N N . GLU B 1 103 ? 53.219 29.537 31.003 1.00 38.61 103 GLU B N 1
ATOM 2408 C CA . GLU B 1 103 ? 54.341 30.411 31.323 1.00 44.57 103 GLU B CA 1
ATOM 2409 C C . GLU B 1 103 ? 55.105 30.935 30.121 1.00 33.14 103 GLU B C 1
ATOM 2410 O O . GLU B 1 103 ? 55.708 31.995 30.193 1.00 35.83 103 GLU B O 1
ATOM 2416 N N . SER B 1 104 ? 55.077 30.197 29.023 1.00 35.32 104 SER B N 1
ATOM 2417 C CA . SER B 1 104 ? 55.800 30.594 27.814 1.00 34.24 104 SER B CA 1
ATOM 2418 C C . SER B 1 104 ? 55.280 31.843 27.110 1.00 34.63 104 SER B C 1
ATOM 2419 O O . SER B 1 104 ? 56.046 32.554 26.456 1.00 33.35 104 SER B O 1
ATOM 2422 N N . PHE B 1 105 ? 53.983 32.108 27.240 1.00 32.83 105 PHE B N 1
ATOM 2423 C CA . PHE B 1 105 ? 53.362 33.249 26.567 1.00 30.65 105 PHE B CA 1
ATOM 2424 C C . PHE B 1 105 ? 52.650 34.156 27.547 1.00 34.12 105 PHE B C 1
ATOM 2425 O O . PHE B 1 105 ? 51.716 33.737 28.224 1.00 32.09 105 PHE B O 1
ATOM 2433 N N . GLU B 1 106 ? 53.078 35.409 27.606 1.00 29.28 106 GLU B N 1
ATOM 2434 C CA . GLU B 1 106 ? 52.495 36.348 28.545 1.00 34.73 106 GLU B CA 1
ATOM 2435 C C . GLU B 1 106 ? 51.939 37.564 27.820 1.00 37.65 106 GLU B C 1
ATOM 2436 O O . GLU B 1 106 ? 52.679 38.260 27.128 1.00 32.58 106 GLU B O 1
ATOM 2442 N N . LEU B 1 107 ? 50.640 37.811 27.990 1.00 32.90 107 LEU B N 1
ATOM 2443 C CA . LEU B 1 107 ? 49.950 38.935 27.359 1.00 32.21 107 LEU B CA 1
ATOM 2444 C C . LEU B 1 107 ? 50.382 40.251 28.008 1.00 38.89 107 LEU B C 1
ATOM 2445 O O . LEU B 1 107 ? 50.265 40.409 29.231 1.00 35.12 107 LEU B O 1
ATOM 2450 N N . ARG B 1 108 ? 50.864 41.198 27.202 1.00 28.77 108 ARG B N 1
ATOM 2451 C CA . ARG B 1 108 ? 51.329 42.470 27.758 1.00 33.44 108 ARG B CA 1
ATOM 2452 C C . ARG B 1 108 ? 50.737 43.697 27.105 1.00 29.73 108 ARG B C 1
ATOM 2453 O O . ARG B 1 108 ? 51.212 44.806 27.332 1.00 37.57 108 ARG B O 1
ATOM 2461 N N . GLY B 1 109 ? 49.710 43.507 26.289 1.00 30.49 109 GLY B N 1
ATOM 2462 C CA . GLY B 1 109 ? 49.096 44.638 25.619 1.00 29.64 109 GLY B CA 1
ATOM 2463 C C . GLY B 1 109 ? 47.797 44.261 24.948 1.00 28.67 109 GLY B C 1
ATOM 2464 O O . GLY B 1 109 ? 47.651 43.155 24.440 1.00 31.18 109 GLY B O 1
ATOM 2465 N N . PHE B 1 110 ? 46.852 45.189 24.963 1.00 28.81 110 PHE B N 1
ATOM 2466 C CA . PHE B 1 110 ? 45.534 44.982 24.384 1.00 31.76 110 PHE B CA 1
ATOM 2467 C C . PHE B 1 110 ? 45.177 46.257 23.629 1.00 31.73 110 PHE B C 1
ATOM 2468 O O . PHE B 1 110 ? 45.154 47.336 24.207 1.00 38.70 110 PHE B O 1
ATOM 2476 N N . PHE B 1 111 ? 44.910 46.132 22.331 1.00 34.00 111 PHE B N 1
ATOM 2477 C CA . PHE B 1 111 ? 44.636 47.296 21.505 1.00 30.67 111 PHE B CA 1
ATOM 2478 C C . PHE B 1 111 ? 43.395 47.207 20.630 1.00 35.14 111 PHE B C 1
ATOM 2479 O O . PHE B 1 111 ? 43.012 46.134 20.156 1.00 32.27 111 PHE B O 1
ATOM 2487 N N . ASP B 1 112 ? 42.781 48.365 20.408 1.00 37.90 112 ASP B N 1
ATOM 2488 C CA . ASP B 1 112 ? 41.587 48.475 19.579 1.00 37.13 112 ASP B CA 1
ATOM 2489 C C . ASP B 1 112 ? 41.577 49.924 19.081 1.00 39.04 112 ASP B C 1
ATOM 2490 O O . ASP B 1 112 ? 42.466 50.695 19.432 1.00 34.60 112 ASP B O 1
ATOM 2495 N N . VAL B 1 113 ? 40.598 50.291 18.259 1.00 36.95 113 VAL B N 1
ATOM 2496 C CA . VAL B 1 113 ? 40.502 51.660 17.758 1.00 39.07 113 VAL B CA 1
ATOM 2497 C C . VAL B 1 113 ? 39.192 52.286 18.202 1.00 45.20 113 VAL B C 1
ATOM 2498 O O . VAL B 1 113 ? 38.969 53.474 18.019 1.00 50.66 113 VAL B O 1
ATOM 2502 N N . ASP B 1 114 ? 38.322 51.472 18.782 1.00 44.31 114 ASP B N 1
ATOM 2503 C CA . ASP B 1 114 ? 37.020 51.926 19.236 1.00 44.27 114 ASP B CA 1
ATOM 2504 C C . ASP B 1 114 ? 37.164 52.712 20.539 1.00 49.48 114 ASP B C 1
ATOM 2505 O O . ASP B 1 114 ? 37.635 52.187 21.550 1.00 49.30 114 ASP B O 1
ATOM 2510 N N . PRO B 1 115 ? 36.758 53.988 20.537 1.00 49.46 115 PRO B N 1
ATOM 2511 C CA . PRO B 1 115 ? 36.878 54.786 21.763 1.00 48.22 115 PRO B CA 1
ATOM 2512 C C . PRO B 1 115 ? 36.104 54.205 22.956 1.00 43.84 115 PRO B C 1
ATOM 2513 O O . PRO B 1 115 ? 36.428 54.479 24.107 1.00 45.27 115 PRO B O 1
ATOM 2517 N N . GLU B 1 116 ? 35.078 53.410 22.685 1.00 45.11 116 GLU B N 1
ATOM 2518 C CA . GLU B 1 116 ? 34.299 52.806 23.757 1.00 43.13 116 GLU B CA 1
ATOM 2519 C C . GLU B 1 116 ? 35.037 51.628 24.391 1.00 41.82 116 GLU B C 1
ATOM 2520 O O . GLU B 1 116 ? 34.705 51.207 25.497 1.00 41.76 116 GLU B O 1
ATOM 2526 N N . LYS B 1 117 ? 36.038 51.100 23.692 1.00 37.43 117 LYS B N 1
ATOM 2527 C CA . LYS B 1 117 ? 36.832 49.976 24.198 1.00 36.09 117 LYS B CA 1
ATOM 2528 C C . LYS B 1 117 ? 38.091 50.511 24.863 1.00 37.80 117 LYS B C 1
ATOM 2529 O O . LYS B 1 117 ? 38.480 50.064 25.951 1.00 36.95 117 LYS B O 1
ATOM 2535 N N . VAL B 1 118 ? 38.738 51.462 24.188 1.00 37.38 118 VAL B N 1
ATOM 2536 C CA . VAL B 1 118 ? 39.960 52.054 24.707 1.00 40.71 118 VAL B CA 1
ATOM 2537 C C . VAL B 1 118 ? 39.700 52.563 26.116 1.00 41.20 118 VAL B C 1
ATOM 2538 O O . VAL B 1 118 ? 38.691 53.216 26.373 1.00 39.56 118 VAL B O 1
ATOM 2542 N N . GLY B 1 119 ? 40.613 52.241 27.022 1.00 39.50 119 GLY B N 1
ATOM 2543 C CA . GLY B 1 119 ? 40.470 52.647 28.409 1.00 41.68 119 GLY B CA 1
ATOM 2544 C C . GLY B 1 119 ? 39.728 51.617 29.249 1.00 41.37 119 GLY B C 1
ATOM 2545 O O . GLY B 1 119 ? 39.693 51.711 30.477 1.00 42.30 119 GLY B O 1
ATOM 2546 N N . ARG B 1 120 ? 39.131 50.623 28.607 1.00 39.28 120 ARG B N 1
ATOM 2547 C CA . ARG B 1 120 ? 38.399 49.619 29.369 1.00 40.94 120 ARG B CA 1
ATOM 2548 C C . ARG B 1 120 ? 39.338 48.628 30.056 1.00 36.93 120 ARG B C 1
ATOM 2549 O O . ARG B 1 120 ? 40.381 48.258 29.511 1.00 35.57 120 ARG B O 1
ATOM 2557 N N . PRO B 1 121 ? 38.993 48.210 31.282 1.00 36.27 121 PRO B N 1
ATOM 2558 C CA . PRO B 1 121 ? 39.831 47.261 32.016 1.00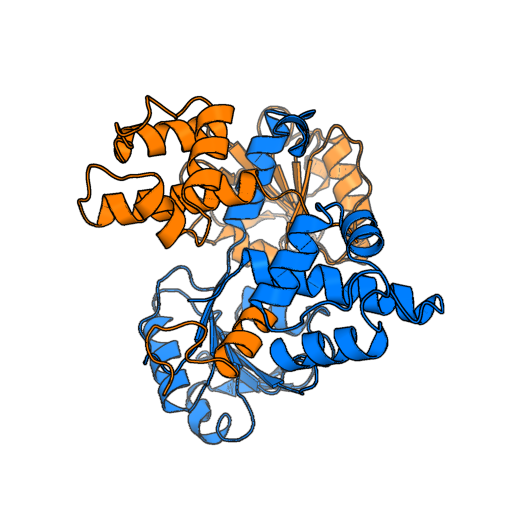 37.69 121 PRO B CA 1
ATOM 2559 C C . PRO B 1 121 ? 39.692 45.833 31.502 1.00 37.51 121 PRO B C 1
ATOM 2560 O O . PRO B 1 121 ? 38.609 45.405 31.094 1.00 37.71 121 PRO B O 1
ATOM 2564 N N . VAL B 1 122 ? 40.806 45.109 31.506 1.00 36.39 122 VAL B N 1
ATOM 2565 C CA . VAL B 1 122 ? 40.819 43.708 31.078 1.00 35.83 122 VAL B CA 1
ATOM 2566 C C . VAL B 1 122 ? 41.834 42.949 31.930 1.00 30.64 122 VAL B C 1
ATOM 2567 O O . VAL B 1 122 ? 42.654 43.557 32.624 1.00 31.56 122 VAL B O 1
ATOM 2571 N N . ARG B 1 123 ? 41.787 41.625 31.882 1.00 28.81 123 ARG B N 1
ATOM 2572 C CA . ARG B 1 123 ? 42.720 40.842 32.670 1.00 31.24 123 ARG B CA 1
ATOM 2573 C C . ARG B 1 123 ? 44.149 41.272 32.395 1.00 33.43 123 ARG B C 1
ATOM 2574 O O . ARG B 1 123 ? 44.645 41.155 31.265 1.00 30.95 123 ARG B O 1
ATOM 2582 N N . GLY B 1 124 ? 44.797 41.791 33.438 1.00 31.98 124 GLY B N 1
ATOM 2583 C CA . GLY B 1 124 ? 46.178 42.219 33.326 1.00 33.86 124 GLY B CA 1
ATOM 2584 C C . GLY B 1 124 ? 46.443 43.602 32.769 1.00 40.83 124 GLY B C 1
ATOM 2585 O O . GLY B 1 124 ? 47.598 43.958 32.550 1.00 47.38 124 GLY B O 1
ATOM 2586 N N . GLY B 1 125 ? 45.410 44.398 32.521 1.00 40.10 125 GLY B N 1
ATOM 2587 C CA . GLY B 1 125 ? 45.690 45.725 32.008 1.00 40.28 125 GLY B CA 1
ATOM 2588 C C . GLY B 1 125 ? 44.486 46.516 31.561 1.00 38.07 125 GLY B C 1
ATOM 2589 O O . GLY B 1 125 ? 43.378 46.328 32.049 1.00 36.85 125 GLY B O 1
ATOM 2590 N N . VAL B 1 126 ? 44.717 47.410 30.614 1.00 40.01 126 VAL B N 1
ATOM 2591 C CA . VAL B 1 126 ? 43.653 48.238 30.087 1.00 40.81 126 VAL B CA 1
ATOM 2592 C C . VAL B 1 126 ? 43.839 48.312 28.575 1.00 38.33 126 VAL B C 1
ATOM 2593 O O . VAL B 1 126 ? 44.964 48.297 28.075 1.00 40.01 126 VAL B O 1
ATOM 2597 N N . ILE B 1 127 ? 42.732 48.353 27.844 1.00 32.64 127 ILE B N 1
ATOM 2598 C CA . ILE B 1 127 ? 42.796 48.427 26.400 1.00 31.05 127 ILE B CA 1
ATOM 2599 C C . ILE B 1 127 ? 43.348 49.783 25.981 1.00 36.96 127 ILE B C 1
ATOM 2600 O O . ILE B 1 127 ? 42.852 50.830 26.417 1.00 36.76 127 ILE B O 1
ATOM 2605 N N . GLU B 1 128 ? 44.388 49.765 25.151 1.00 35.55 128 GLU B N 1
ATOM 2606 C CA . GLU B 1 128 ? 44.983 51.008 24.677 1.00 38.76 128 GLU B CA 1
ATOM 2607 C C . GLU B 1 128 ? 44.688 51.180 23.203 1.00 38.55 128 GLU B C 1
ATOM 2608 O O . GLU B 1 128 ? 44.271 50.233 22.520 1.00 36.76 128 GLU B O 1
ATOM 2614 N N . HIS B 1 129 ? 44.902 52.393 22.707 1.00 37.00 129 HIS B N 1
ATOM 2615 C CA . HIS B 1 129 ? 44.641 52.657 21.313 1.00 38.88 129 HIS B CA 1
ATOM 2616 C C . HIS B 1 129 ? 45.754 52.062 20.461 1.00 38.15 129 HIS B C 1
ATOM 2617 O O . HIS B 1 129 ? 46.933 52.079 20.841 1.00 38.36 129 HIS B O 1
ATOM 2624 N N . VAL B 1 130 ? 45.373 51.517 19.315 1.00 35.39 130 VAL B N 1
ATOM 2625 C CA . VAL B 1 130 ? 46.344 50.894 18.441 1.00 41.76 130 VAL B CA 1
ATOM 2626 C C . VAL B 1 130 ? 47.477 51.854 18.050 1.00 45.97 130 VAL B C 1
ATOM 2627 O O . VAL B 1 130 ? 48.545 51.413 17.624 1.00 46.30 130 VAL B O 1
ATOM 2631 N N . ASP B 1 131 ? 47.253 53.160 18.201 1.00 48.05 131 ASP B N 1
ATOM 2632 C CA . ASP B 1 131 ? 48.293 54.140 17.874 1.00 47.79 131 ASP B CA 1
ATOM 2633 C C . ASP B 1 131 ? 49.490 54.005 18.802 1.00 45.64 131 ASP B C 1
ATOM 2634 O O . ASP B 1 131 ? 50.588 54.442 18.460 1.00 45.34 131 ASP B O 1
ATOM 2639 N N . LEU B 1 132 ? 49.280 53.395 19.969 1.00 41.88 132 LEU B N 1
ATOM 2640 C CA . LEU B 1 132 ? 50.351 53.203 20.948 1.00 40.89 132 LEU B CA 1
ATOM 2641 C C . LEU B 1 132 ? 51.338 52.065 20.656 1.00 41.53 132 LEU B C 1
ATOM 2642 O O . LEU B 1 132 ? 52.358 51.944 21.335 1.00 41.57 132 LEU B O 1
ATOM 2647 N N . LEU B 1 133 ? 51.044 51.239 19.655 1.00 40.45 133 LEU B N 1
ATOM 2648 C CA . LEU B 1 133 ? 51.919 50.113 19.295 1.00 39.22 133 LEU B CA 1
ATOM 2649 C C . LEU B 1 133 ? 53.403 50.463 19.169 1.00 42.94 133 LEU B C 1
ATOM 2650 O O . LEU B 1 133 ? 54.265 49.804 19.759 1.00 40.02 133 LEU B O 1
ATOM 2655 N N . PRO B 1 134 ? 53.723 51.504 18.389 1.00 45.14 134 PRO B N 1
ATOM 2656 C CA . PRO B 1 134 ? 55.138 51.847 18.251 1.00 50.46 134 PRO B CA 1
ATOM 2657 C C . PRO B 1 134 ? 55.849 52.133 19.577 1.00 49.42 134 PRO B C 1
ATOM 2658 O O . PRO B 1 134 ? 57.053 51.939 19.696 1.00 53.12 134 PRO B O 1
ATOM 2662 N N . GLN B 1 135 ? 55.094 52.546 20.583 1.00 49.21 135 GLN B N 1
ATOM 2663 C CA . GLN B 1 135 ? 55.671 52.857 21.878 1.00 50.23 135 GLN B CA 1
ATOM 2664 C C . GLN B 1 135 ? 55.404 51.762 22.902 1.00 55.46 135 GLN B C 1
ATOM 2665 O O . GLN B 1 135 ? 55.662 51.952 24.087 1.00 59.73 135 GLN B O 1
ATOM 2671 N N . ARG B 1 136 ? 54.875 50.625 22.458 1.00 51.34 136 ARG B N 1
ATOM 2672 C CA . ARG B 1 136 ? 54.583 49.519 23.372 1.00 50.70 136 ARG B CA 1
ATOM 2673 C C . ARG B 1 136 ? 55.265 48.213 22.989 1.00 44.99 136 ARG B C 1
ATOM 2674 O O . ARG B 1 136 ? 55.668 47.435 23.850 1.00 46.27 136 ARG B O 1
ATOM 2682 N N . VAL B 1 137 ? 55.414 47.995 21.689 1.00 45.16 137 VAL B N 1
ATOM 2683 C CA . VAL B 1 137 ? 56.001 46.767 21.166 1.00 40.50 137 VAL B CA 1
ATOM 2684 C C . VAL B 1 137 ? 57.510 46.539 21.366 1.00 44.61 137 VAL B C 1
ATOM 2685 O O . VAL B 1 137 ? 57.916 45.532 21.949 1.00 39.95 137 VAL B O 1
ATOM 2689 N N . PRO B 1 138 ? 58.358 47.476 20.901 1.00 47.98 138 PRO B N 1
ATOM 2690 C CA . PRO B 1 138 ? 59.814 47.344 21.038 1.00 46.53 138 PRO B CA 1
ATOM 2691 C C . PRO B 1 138 ? 60.328 46.840 22.383 1.00 45.09 138 PRO B C 1
ATOM 2692 O O . PRO B 1 138 ? 60.083 47.440 23.430 1.00 46.73 138 PRO B O 1
ATOM 2696 N N . GLY B 1 139 ? 61.036 45.717 22.335 1.00 42.01 139 GLY B N 1
ATOM 2697 C CA . GLY B 1 139 ? 61.595 45.137 23.535 1.00 41.08 139 GLY B CA 1
ATOM 2698 C C . GLY B 1 139 ? 60.630 44.530 24.538 1.00 44.77 139 GLY B C 1
ATOM 2699 O O . GLY B 1 139 ? 61.066 43.963 25.534 1.00 47.57 139 GLY B O 1
ATOM 2700 N N . ARG B 1 140 ? 59.328 44.622 24.299 1.00 41.98 140 ARG B N 1
ATOM 2701 C CA . ARG B 1 140 ? 58.377 44.066 25.259 1.00 41.05 140 ARG B CA 1
ATOM 2702 C C . ARG B 1 140 ? 57.374 43.069 24.693 1.00 39.15 140 ARG B C 1
ATOM 2703 O O . ARG B 1 140 ? 56.925 42.178 25.407 1.00 43.46 140 ARG B O 1
ATOM 2711 N N . ILE B 1 141 ? 57.027 43.222 23.418 1.00 33.55 141 ILE B N 1
ATOM 2712 C CA . ILE B 1 141 ? 56.055 42.356 22.782 1.00 37.87 141 ILE B CA 1
ATOM 2713 C C . ILE B 1 141 ? 56.553 41.828 21.443 1.00 39.51 141 ILE B C 1
ATOM 2714 O O . ILE B 1 141 ? 56.783 42.604 20.513 1.00 36.89 141 ILE B O 1
ATOM 2719 N N . GLU B 1 142 ? 56.699 40.510 21.339 1.00 31.91 142 GLU B N 1
ATOM 2720 C CA . GLU B 1 142 ? 57.194 39.908 20.113 1.00 31.95 142 GLU B CA 1
ATOM 2721 C C . GLU B 1 142 ? 56.113 39.308 19.214 1.00 32.96 142 GLU B C 1
ATOM 2722 O O . GLU B 1 142 ? 56.257 39.308 17.989 1.00 27.65 142 GLU B O 1
ATOM 2728 N N . ILE B 1 143 ? 55.039 38.806 19.820 1.00 30.08 143 ILE B N 1
ATOM 2729 C CA . ILE B 1 143 ? 53.959 38.157 19.073 1.00 33.68 143 ILE B CA 1
ATOM 2730 C C . ILE B 1 143 ? 52.600 38.861 19.211 1.00 32.18 143 ILE B C 1
ATOM 2731 O O . ILE B 1 143 ? 52.189 39.219 20.309 1.00 31.87 143 ILE B O 1
ATOM 2736 N N . ALA B 1 144 ? 51.901 39.047 18.098 1.00 28.53 144 ALA B N 1
ATOM 2737 C CA . ALA B 1 144 ? 50.604 39.701 18.162 1.00 31.91 144 ALA B CA 1
ATOM 2738 C C . ALA B 1 144 ? 49.493 38.768 17.709 1.00 31.08 144 ALA B C 1
ATOM 2739 O O . ALA B 1 144 ? 49.634 38.081 16.704 1.00 29.92 144 ALA B O 1
ATOM 2741 N N . LEU B 1 145 ? 48.395 38.740 18.463 1.00 25.67 145 LEU B N 1
ATOM 2742 C CA . LEU B 1 145 ? 47.221 37.931 18.109 1.00 26.23 145 LEU B CA 1
ATOM 2743 C C . LEU B 1 145 ? 46.289 38.906 17.372 1.00 27.53 145 LEU B C 1
ATOM 2744 O O . LEU B 1 145 ? 45.742 39.845 17.972 1.00 25.41 145 LEU B O 1
ATOM 2749 N N . LEU B 1 146 ? 46.139 38.696 16.069 1.00 24.42 146 LEU B N 1
ATOM 2750 C CA . LEU B 1 146 ? 45.331 39.575 15.249 1.00 26.32 146 LEU B CA 1
ATOM 2751 C C . LEU B 1 146 ? 43.894 39.109 15.153 1.00 26.59 146 LEU B C 1
ATOM 2752 O O . LEU B 1 146 ? 43.596 38.149 14.465 1.00 25.56 146 LEU B O 1
ATOM 2757 N N . THR B 1 147 ? 43.005 39.831 15.824 1.00 28.19 147 THR B N 1
ATOM 2758 C CA . THR B 1 147 ? 41.592 39.498 15.843 1.00 28.82 147 THR B CA 1
ATOM 2759 C C . THR B 1 147 ? 40.715 40.697 15.439 1.00 33.63 147 THR B C 1
ATOM 2760 O O . THR B 1 147 ? 39.771 41.050 16.145 1.00 33.03 147 THR B O 1
ATOM 2764 N N . VAL B 1 148 ? 41.059 41.343 14.324 1.00 32.55 148 VAL B N 1
ATOM 2765 C CA . VAL B 1 148 ? 40.260 42.455 13.812 1.00 28.77 148 VAL B CA 1
ATOM 2766 C C . VAL B 1 148 ? 39.475 41.886 12.635 1.00 32.91 148 VAL B C 1
ATOM 2767 O O . VAL B 1 148 ? 39.817 40.818 12.120 1.00 28.00 148 VAL B O 1
ATOM 2771 N N . PRO B 1 149 ? 38.401 42.570 12.201 1.00 29.37 149 PRO B N 1
ATOM 2772 C CA . PRO B 1 149 ? 37.631 42.053 11.062 1.00 32.72 149 PRO B CA 1
ATOM 2773 C C . PRO B 1 149 ? 38.547 41.899 9.835 1.00 31.11 149 PRO B C 1
ATOM 2774 O O . PRO B 1 149 ? 39.594 42.546 9.752 1.00 34.38 149 PRO B O 1
ATOM 2778 N N . ARG B 1 150 ? 38.148 41.046 8.898 1.00 31.23 150 ARG B N 1
ATOM 2779 C CA . ARG B 1 150 ? 38.916 40.802 7.676 1.00 42.41 150 ARG B CA 1
ATOM 2780 C C . ARG B 1 150 ? 39.342 42.084 6.966 1.00 43.51 150 ARG B C 1
ATOM 2781 O O . ARG B 1 150 ? 40.519 42.284 6.625 1.00 36.69 150 ARG B O 1
ATOM 2789 N N . GLU B 1 151 ? 38.362 42.948 6.746 1.00 43.88 151 GLU B N 1
ATOM 2790 C CA . GLU B 1 151 ? 38.580 44.202 6.056 1.00 45.33 151 GLU B CA 1
ATOM 2791 C C . GLU B 1 151 ? 39.672 45.072 6.661 1.00 39.80 151 GLU B C 1
ATOM 2792 O O . GLU B 1 151 ? 40.313 45.835 5.955 1.00 43.59 151 GLU B O 1
ATOM 2798 N N . ALA B 1 152 ? 39.901 44.959 7.961 1.00 35.11 152 ALA B N 1
ATOM 2799 C CA . ALA B 1 152 ? 40.921 45.788 8.588 1.00 37.84 152 ALA B CA 1
ATOM 2800 C C . ALA B 1 152 ? 42.235 45.077 8.861 1.00 31.40 152 ALA B C 1
ATOM 2801 O O . ALA B 1 152 ? 43.194 45.703 9.293 1.00 37.15 152 ALA B O 1
ATOM 2803 N N . ALA B 1 153 ? 42.287 43.780 8.586 1.00 32.91 153 ALA B N 1
ATOM 2804 C CA . ALA B 1 153 ? 43.477 42.938 8.894 1.00 32.68 153 ALA B CA 1
ATOM 2805 C C . ALA B 1 153 ? 44.853 43.380 8.350 1.00 38.85 153 ALA B C 1
ATOM 2806 O O . ALA B 1 153 ? 45.785 43.582 9.125 1.00 37.17 153 ALA B O 1
ATOM 2808 N N . GLN B 1 154 ? 44.954 43.534 7.033 1.00 36.03 154 GLN B N 1
ATOM 2809 C CA . GLN B 1 154 ? 46.218 43.900 6.411 1.00 34.59 154 GLN B CA 1
ATOM 2810 C C . GLN B 1 154 ? 46.804 45.185 6.975 1.00 36.96 154 GLN B C 1
ATOM 2811 O O . GLN B 1 154 ? 47.987 45.246 7.283 1.00 43.88 154 GLN B O 1
ATOM 2817 N N . LYS B 1 155 ? 45.982 46.217 7.102 1.00 40.92 155 LYS B N 1
ATOM 2818 C CA . LYS B 1 155 ? 46.488 47.478 7.619 1.00 43.91 155 LYS B CA 1
ATOM 2819 C C . LYS B 1 155 ? 46.875 47.357 9.090 1.00 45.87 155 LYS B C 1
ATOM 2820 O O . LYS B 1 155 ? 47.813 48.020 9.557 1.00 44.92 155 LYS B O 1
ATOM 2826 N N . ALA B 1 156 ? 46.162 46.510 9.829 1.00 42.50 156 ALA B N 1
ATOM 2827 C CA . ALA B 1 156 ? 46.511 46.314 11.232 1.00 38.38 156 ALA B CA 1
ATOM 2828 C C . ALA B 1 156 ? 47.889 45.644 11.258 1.00 30.78 156 ALA B C 1
ATOM 2829 O O . ALA B 1 156 ? 48.770 46.008 12.057 1.00 32.66 156 ALA B O 1
ATOM 2831 N N . ALA B 1 157 ? 48.071 44.668 10.375 1.00 31.39 157 ALA B N 1
ATOM 2832 C CA . ALA B 1 157 ? 49.338 43.938 10.288 1.00 35.78 157 ALA B CA 1
ATOM 2833 C C . ALA B 1 157 ? 50.474 44.896 9.918 1.00 37.62 157 ALA B C 1
ATOM 2834 O O . ALA B 1 157 ? 51.568 44.809 10.479 1.00 43.24 157 ALA B O 1
ATOM 2836 N N . ASP B 1 158 ? 50.205 45.805 8.975 1.00 38.87 158 ASP B N 1
ATOM 2837 C CA . ASP B 1 158 ? 51.196 46.793 8.540 1.00 39.32 158 ASP B CA 1
ATOM 2838 C C . ASP B 1 158 ? 51.642 47.608 9.741 1.00 36.74 158 ASP B C 1
ATOM 2839 O O . ASP B 1 158 ? 52.837 47.855 9.941 1.00 40.67 158 ASP B O 1
ATOM 2844 N N . LEU B 1 159 ? 50.675 48.023 10.549 1.00 34.38 159 LEU B N 1
ATOM 2845 C CA . LEU B 1 159 ? 50.975 48.784 11.750 1.00 32.64 159 LEU B CA 1
ATOM 2846 C C . LEU B 1 159 ? 51.829 47.969 12.724 1.00 35.42 159 LEU B C 1
ATOM 2847 O O . LEU B 1 159 ? 52.719 48.509 13.383 1.00 37.28 159 LEU B O 1
ATOM 2852 N N . LEU B 1 160 ? 51.552 46.669 12.816 1.00 36.77 160 LEU B N 1
ATOM 2853 C CA . LEU B 1 160 ? 52.306 45.789 13.706 1.00 36.78 160 LEU B CA 1
ATOM 2854 C C . LEU B 1 160 ? 53.734 45.649 13.199 1.00 34.86 160 LEU B C 1
ATOM 2855 O O . LEU B 1 160 ? 54.687 45.721 13.973 1.00 34.46 160 LEU B O 1
ATOM 2860 N N . VAL B 1 161 ? 53.882 45.449 11.895 1.00 37.79 161 VAL B N 1
ATOM 2861 C CA . VAL B 1 161 ? 55.216 45.325 11.321 1.00 35.38 161 VAL B CA 1
ATOM 2862 C C . VAL B 1 161 ? 55.989 46.603 11.636 1.00 37.52 161 VAL B C 1
ATOM 2863 O O . VAL B 1 161 ? 57.104 46.561 12.153 1.00 38.99 161 VAL B O 1
ATOM 2867 N N . ALA B 1 162 ? 55.374 47.743 11.347 1.00 41.37 162 ALA B N 1
ATOM 2868 C CA . ALA B 1 162 ? 56.014 49.029 11.590 1.00 40.16 162 ALA B CA 1
ATOM 2869 C C . ALA B 1 162 ? 56.450 49.202 13.038 1.00 45.31 162 ALA B C 1
ATOM 2870 O O . ALA B 1 162 ? 57.536 49.725 13.305 1.00 47.04 162 ALA B O 1
ATOM 2872 N N . ALA B 1 163 ? 55.611 48.766 13.975 1.00 40.61 163 ALA B N 1
ATOM 2873 C CA . ALA B 1 163 ? 55.935 48.910 15.393 1.00 37.00 163 ALA B CA 1
ATOM 2874 C C . ALA B 1 163 ? 57.028 47.948 15.856 1.00 36.32 163 ALA B C 1
ATOM 2875 O O . ALA B 1 163 ? 57.568 48.097 16.951 1.00 41.66 163 ALA B O 1
ATOM 2877 N N . GLY B 1 164 ? 57.347 46.958 15.032 1.00 35.97 164 GLY B N 1
ATOM 2878 C CA . GLY B 1 164 ? 58.385 46.017 15.408 1.00 38.21 164 GLY B CA 1
ATOM 2879 C C . GLY B 1 164 ? 57.979 44.602 15.807 1.00 39.01 164 GLY B C 1
ATOM 2880 O O . GLY B 1 164 ? 58.785 43.887 16.417 1.00 38.84 164 GLY B O 1
ATOM 2881 N N . ILE B 1 165 ? 56.764 44.175 15.467 1.00 36.49 165 ILE B N 1
ATOM 2882 C CA . ILE B 1 165 ? 56.322 42.823 15.820 1.00 35.97 165 ILE B CA 1
ATOM 2883 C C . ILE B 1 165 ? 57.250 41.797 15.156 1.00 41.50 165 ILE B C 1
ATOM 2884 O O . ILE B 1 165 ? 57.833 42.074 14.104 1.00 40.30 165 ILE B O 1
ATOM 2889 N N . LYS B 1 166 ? 57.390 40.619 15.767 1.00 37.57 166 LYS B N 1
ATOM 2890 C CA . LYS B 1 166 ? 58.247 39.578 15.209 1.00 33.74 166 LYS B CA 1
ATOM 2891 C C . LYS B 1 166 ? 57.414 38.456 14.612 1.00 36.95 166 LYS B C 1
ATOM 2892 O O . LYS B 1 166 ? 57.848 37.762 13.692 1.00 35.81 166 LYS B O 1
ATOM 2898 N N . GLY B 1 167 ? 56.211 38.280 15.143 1.00 33.09 167 GLY B N 1
ATOM 2899 C CA . GLY B 1 167 ? 55.327 37.251 14.636 1.00 33.44 167 GLY B CA 1
ATOM 2900 C C . GLY B 1 167 ? 53.870 37.628 14.843 1.00 30.81 167 GLY B C 1
ATOM 2901 O O . GLY B 1 167 ? 53.527 38.379 15.757 1.00 36.25 167 GLY B O 1
ATOM 2902 N N . ILE B 1 168 ? 53.006 37.113 13.979 1.00 32.76 168 ILE B N 1
ATOM 2903 C CA . ILE B 1 168 ? 51.578 37.384 14.095 1.00 32.43 168 ILE B CA 1
ATOM 2904 C C . ILE B 1 168 ? 50.785 36.087 13.998 1.00 34.54 168 ILE B C 1
ATOM 2905 O O . ILE B 1 168 ? 50.913 35.336 13.031 1.00 29.97 168 ILE B O 1
ATOM 2910 N N . LEU B 1 169 ? 49.969 35.844 15.004 1.00 28.34 169 LEU B N 1
ATOM 2911 C CA . LEU B 1 169 ? 49.057 34.722 15.012 1.00 31.43 169 LEU B CA 1
ATOM 2912 C C . LEU B 1 169 ? 47.778 35.354 14.471 1.00 31.84 169 LEU B C 1
ATOM 2913 O O . LEU B 1 169 ? 47.055 36.057 15.182 1.00 24.19 169 LEU B O 1
ATOM 2918 N N . ASN B 1 170 ? 47.507 35.108 13.194 1.00 27.11 170 ASN B N 1
ATOM 2919 C CA . ASN B 1 170 ? 46.402 35.716 12.463 1.00 30.26 170 ASN B CA 1
ATOM 2920 C C . ASN B 1 170 ? 45.100 34.944 12.513 1.00 28.91 170 ASN B C 1
ATOM 2921 O O . ASN B 1 170 ? 45.013 33.839 11.976 1.00 29.51 170 ASN B O 1
ATOM 2926 N N . PHE B 1 171 ? 44.082 35.497 13.168 1.00 31.00 171 PHE B N 1
ATOM 2927 C CA . PHE B 1 171 ? 42.784 34.824 13.215 1.00 30.72 171 PHE B CA 1
ATOM 2928 C C . PHE B 1 171 ? 41.858 35.295 12.093 1.00 29.44 171 PHE B C 1
ATOM 2929 O O . PHE B 1 171 ? 40.897 34.603 11.750 1.00 28.60 171 PHE B O 1
ATOM 2937 N N . ALA B 1 172 ? 42.135 36.471 11.538 1.00 28.42 172 ALA B N 1
ATOM 2938 C CA . ALA B 1 172 ? 41.297 37.007 10.454 1.00 27.44 172 ALA B CA 1
ATOM 2939 C C . ALA B 1 172 ? 41.339 36.090 9.233 1.00 29.50 172 ALA B C 1
ATOM 2940 O O . ALA B 1 172 ? 42.404 35.609 8.842 1.00 32.72 172 ALA B O 1
ATOM 2942 N N . PRO B 1 173 ? 40.178 35.822 8.621 1.00 30.05 173 PRO B N 1
ATOM 2943 C CA . PRO B 1 173 ? 40.118 34.947 7.444 1.00 34.22 173 PRO B CA 1
ATOM 2944 C C . PRO B 1 173 ? 40.665 35.629 6.203 1.00 35.80 173 PRO B C 1
ATOM 2945 O O . PRO B 1 173 ? 39.914 35.907 5.276 1.00 31.91 173 PRO B O 1
ATOM 2949 N N . VAL B 1 174 ? 41.968 35.898 6.194 1.00 35.11 174 VAL B N 1
ATOM 2950 C CA . VAL B 1 174 ? 42.604 36.551 5.062 1.00 39.77 174 VAL B CA 1
ATOM 2951 C C . VAL B 1 174 ? 44.115 36.310 5.106 1.00 45.12 174 VAL B C 1
ATOM 2952 O O . VAL B 1 174 ? 44.694 36.119 6.180 1.00 44.86 174 VAL B O 1
ATOM 2956 N N . VAL B 1 175 ? 44.755 36.302 3.942 1.00 43.58 175 VAL B N 1
ATOM 2957 C CA . VAL B 1 175 ? 46.195 36.086 3.899 1.00 41.90 175 VAL B CA 1
ATOM 2958 C C . VAL B 1 175 ? 46.881 37.434 3.991 1.00 40.36 175 VAL B C 1
ATOM 2959 O O . VAL B 1 175 ? 46.629 38.320 3.184 1.00 44.56 175 VAL B O 1
ATOM 2963 N N . LEU B 1 176 ? 47.738 37.583 4.992 1.00 35.72 176 LEU B N 1
ATOM 2964 C CA . LEU B 1 176 ? 48.438 38.832 5.215 1.00 35.81 176 LEU B CA 1
ATOM 2965 C C . LEU B 1 176 ? 49.673 38.977 4.344 1.00 43.77 176 LEU B C 1
ATOM 2966 O O . LEU B 1 176 ? 50.252 37.996 3.885 1.00 43.45 176 LEU B O 1
ATOM 2971 N N . GLU B 1 177 ? 50.056 40.230 4.134 1.00 46.83 177 GLU B N 1
ATOM 2972 C CA . GLU B 1 177 ? 51.227 40.604 3.361 1.00 49.89 177 GLU B CA 1
ATOM 2973 C C . GLU B 1 177 ? 52.181 41.187 4.375 1.00 43.75 177 GLU B C 1
ATOM 2974 O O . GLU B 1 177 ? 51.908 42.248 4.935 1.00 43.42 177 GLU B O 1
ATOM 2980 N N . VAL B 1 178 ? 53.291 40.503 4.617 1.00 39.59 178 VAL B N 1
ATOM 2981 C CA . VAL B 1 178 ? 54.267 40.986 5.584 1.00 40.99 178 VAL B CA 1
ATOM 2982 C C . VAL B 1 178 ? 55.670 40.593 5.115 1.00 40.83 178 VAL B C 1
ATOM 2983 O O . VAL B 1 178 ? 55.833 39.613 4.395 1.00 42.36 178 VAL B O 1
ATOM 2987 N N . PRO B 1 179 ? 56.696 41.368 5.498 1.00 41.80 179 PRO B N 1
ATOM 2988 C CA . PRO B 1 179 ? 58.059 41.024 5.081 1.00 44.16 179 PRO B CA 1
ATOM 2989 C C . PRO B 1 179 ? 58.471 39.653 5.618 1.00 47.18 179 PRO B C 1
ATOM 2990 O O . PRO B 1 179 ? 58.045 39.243 6.702 1.00 44.14 179 PRO B O 1
ATOM 2994 N N . LYS B 1 180 ? 59.296 38.943 4.859 1.00 49.40 180 LYS B N 1
ATOM 2995 C CA . LYS B 1 180 ? 59.725 37.618 5.263 1.00 51.58 180 LYS B CA 1
ATOM 2996 C C . LYS B 1 180 ? 60.352 37.575 6.655 1.00 47.80 180 LYS B C 1
ATOM 2997 O O . LYS B 1 180 ? 60.471 36.513 7.256 1.00 47.67 180 LYS B O 1
ATOM 3003 N N . GLU B 1 181 ? 60.726 38.736 7.175 1.00 46.66 181 GLU B N 1
ATOM 3004 C CA . GLU B 1 181 ? 61.338 38.825 8.493 1.00 46.10 181 GLU B CA 1
ATOM 3005 C C . GLU B 1 181 ? 60.329 38.582 9.620 1.00 45.35 181 GLU B C 1
ATOM 3006 O O . GLU B 1 181 ? 60.711 38.271 10.740 1.00 43.55 181 GLU B O 1
ATOM 3012 N N . VAL B 1 182 ? 59.047 38.738 9.315 1.00 41.66 182 VAL B N 1
ATOM 3013 C CA . VAL B 1 182 ? 57.981 38.565 10.302 1.00 41.81 182 VAL B CA 1
ATOM 3014 C C . VAL B 1 182 ? 57.238 37.258 10.064 1.00 39.16 182 VAL B C 1
ATOM 3015 O O . VAL B 1 182 ? 56.638 37.069 9.009 1.00 38.60 182 VAL B O 1
ATOM 3019 N N . ALA B 1 183 ? 57.281 36.359 11.043 1.00 34.85 183 ALA B N 1
ATOM 3020 C CA . ALA B 1 183 ? 56.593 35.077 10.910 1.00 34.80 183 ALA B CA 1
ATOM 3021 C C . ALA B 1 183 ? 55.078 35.256 11.025 1.00 30.19 183 ALA B C 1
ATOM 3022 O O . ALA B 1 183 ? 54.595 36.156 11.721 1.00 31.60 183 ALA B O 1
ATOM 3024 N N . VAL B 1 184 ? 54.333 34.408 10.328 1.00 30.71 184 VAL B N 1
ATOM 3025 C CA . VAL B 1 184 ? 52.879 34.474 10.362 1.00 32.09 184 VAL B CA 1
ATOM 3026 C C . VAL B 1 184 ? 52.279 33.071 10.365 1.00 34.02 184 VAL B C 1
ATOM 3027 O O . VAL B 1 184 ? 52.716 32.192 9.619 1.00 30.01 184 VAL B O 1
ATOM 3031 N N . GLU B 1 185 ? 51.285 32.882 11.228 1.00 32.91 185 GLU B N 1
ATOM 3032 C CA . GLU B 1 185 ? 50.555 31.619 11.357 1.00 32.97 185 GLU B CA 1
ATOM 3033 C C . GLU B 1 185 ? 49.092 32.000 11.401 1.00 29.97 185 GLU B C 1
ATOM 3034 O O . GLU B 1 185 ? 48.694 32.847 12.206 1.00 28.64 185 GLU B O 1
ATOM 3040 N N . ASN B 1 186 ? 48.306 31.395 10.519 1.00 27.83 186 ASN B N 1
ATOM 3041 C CA . ASN B 1 186 ? 46.876 31.653 10.454 1.00 32.03 186 ASN B CA 1
ATOM 3042 C C . ASN B 1 186 ? 46.128 30.594 11.247 1.00 33.58 186 ASN B C 1
ATOM 3043 O O . ASN B 1 186 ? 46.447 29.403 11.178 1.00 33.10 186 ASN B O 1
ATOM 3048 N N . VAL B 1 187 ? 45.139 31.028 12.012 1.00 31.22 187 VAL B N 1
ATOM 3049 C CA . VAL B 1 187 ? 44.365 30.093 12.814 1.00 26.22 187 VAL B CA 1
ATOM 3050 C C . VAL B 1 187 ? 43.077 29.763 12.088 1.00 27.81 187 VAL B C 1
ATOM 3051 O O . VAL B 1 187 ? 42.507 30.606 11.399 1.00 26.23 187 VAL B O 1
ATOM 3055 N N . ASP B 1 188 ? 42.629 28.525 12.224 1.00 29.98 188 ASP B N 1
ATOM 3056 C CA . ASP B 1 188 ? 41.354 28.132 11.633 1.00 34.75 188 ASP B CA 1
ATOM 3057 C C . ASP B 1 188 ? 40.691 27.249 12.669 1.00 32.23 188 ASP B C 1
ATOM 3058 O O . ASP B 1 188 ? 40.980 26.071 12.754 1.00 29.88 188 ASP B O 1
ATOM 3063 N N . PHE B 1 189 ? 39.836 27.852 13.488 1.00 30.81 189 PHE B N 1
ATOM 3064 C CA . PHE B 1 189 ? 39.138 27.151 14.557 1.00 34.89 189 PHE B CA 1
ATOM 3065 C C . PHE B 1 189 ? 38.145 26.132 14.043 1.00 37.10 189 PHE B C 1
ATOM 3066 O O . PHE B 1 189 ? 37.638 25.328 14.809 1.00 35.98 189 PHE B O 1
ATOM 3074 N N . LEU B 1 190 ? 37.857 26.167 12.748 1.00 37.26 190 LEU B N 1
ATOM 3075 C CA . LEU B 1 190 ? 36.903 25.222 12.182 1.00 37.90 190 LEU B CA 1
ATOM 3076 C C . LEU B 1 190 ? 37.556 24.028 11.482 1.00 37.19 190 LEU B C 1
ATOM 3077 O O . LEU B 1 190 ? 36.873 23.168 10.939 1.00 32.55 190 LEU B O 1
ATOM 3082 N N . ALA B 1 191 ? 38.879 23.969 11.510 1.00 34.69 191 ALA B N 1
ATOM 3083 C CA . ALA B 1 191 ? 39.597 22.866 10.873 1.00 36.01 191 ALA B CA 1
ATOM 3084 C C . ALA B 1 191 ? 39.134 21.516 11.415 1.00 33.77 191 ALA B C 1
ATOM 3085 O O . ALA B 1 191 ? 39.095 20.517 10.702 1.00 37.38 191 ALA B O 1
ATOM 3087 N N . GLY B 1 192 ? 38.767 21.501 12.688 1.00 35.24 192 GLY B N 1
ATOM 3088 C CA . GLY B 1 192 ? 38.344 20.272 13.330 1.00 26.58 192 GLY B CA 1
ATOM 3089 C C . GLY B 1 192 ? 37.056 19.658 12.829 1.00 27.51 192 GLY B C 1
ATOM 3090 O O . GLY B 1 192 ? 36.856 18.455 12.991 1.00 29.98 192 GLY B O 1
ATOM 3091 N N . LEU B 1 193 ? 36.184 20.468 12.229 1.00 27.45 193 LEU B N 1
ATOM 3092 C CA . LEU B 1 193 ? 34.911 19.979 11.706 1.00 24.55 193 LEU B CA 1
ATOM 3093 C C . LEU B 1 193 ? 35.043 18.762 10.794 1.00 26.33 193 LEU B C 1
ATOM 3094 O O . LEU B 1 193 ? 34.273 17.798 10.894 1.00 25.61 193 LEU B O 1
ATOM 3099 N N . THR B 1 194 ? 36.032 18.806 9.910 1.00 24.47 194 THR B N 1
ATOM 3100 C CA . THR B 1 194 ? 36.238 17.733 8.956 1.00 26.91 194 THR B CA 1
ATOM 3101 C C . THR B 1 194 ? 36.800 16.526 9.682 1.00 29.85 194 THR B C 1
ATOM 3102 O O . THR B 1 194 ? 36.529 15.390 9.299 1.00 30.16 194 THR B O 1
ATOM 3106 N N . ARG B 1 195 ? 37.567 16.749 10.749 1.00 29.91 195 ARG B N 1
ATOM 3107 C CA . ARG B 1 195 ? 38.053 15.598 11.494 1.00 32.62 195 ARG B CA 1
ATOM 3108 C C . ARG B 1 195 ? 36.844 14.932 12.182 1.00 28.74 195 ARG B C 1
ATOM 3109 O O . ARG B 1 195 ? 36.808 13.712 12.318 1.00 31.69 195 ARG B O 1
ATOM 3117 N N . LEU B 1 196 ? 35.850 15.715 12.602 1.00 24.58 196 LEU B N 1
ATOM 3118 C CA . LEU B 1 196 ? 34.664 15.120 13.244 1.00 29.01 196 LEU B CA 1
ATOM 3119 C C . LEU B 1 196 ? 33.771 14.394 12.237 1.00 27.23 196 LEU B C 1
ATOM 3120 O O . LEU B 1 196 ? 33.249 13.308 12.528 1.00 30.04 196 LEU B O 1
ATOM 3125 N N . SER B 1 197 ? 33.560 14.991 11.067 1.00 29.38 197 SER B N 1
ATOM 3126 C CA . SER B 1 197 ? 32.728 14.319 10.073 1.00 28.33 197 SER B CA 1
ATOM 3127 C C . SER B 1 197 ? 33.411 12.994 9.740 1.00 30.94 197 SER B C 1
ATOM 3128 O O . SER B 1 197 ? 32.760 11.953 9.678 1.00 29.76 197 SER B O 1
ATOM 3131 N N . PHE B 1 198 ? 34.728 13.029 9.560 1.00 29.85 198 PHE B N 1
ATOM 3132 C CA . PHE B 1 198 ? 35.466 11.808 9.256 1.00 32.52 198 PHE B CA 1
ATOM 3133 C C . PHE B 1 198 ? 35.255 10.789 10.374 1.00 33.51 198 PHE B C 1
ATOM 3134 O O . PHE B 1 198 ? 34.938 9.628 10.119 1.00 31.37 198 PHE B O 1
ATOM 3142 N N . ALA B 1 199 ? 35.433 11.234 11.616 1.00 36.02 199 ALA B N 1
ATOM 3143 C CA . ALA B 1 199 ? 35.275 10.364 12.771 1.00 33.44 199 ALA B CA 1
ATOM 3144 C C . ALA B 1 199 ? 33.864 9.781 12.890 1.00 32.74 199 ALA B C 1
ATOM 3145 O O . ALA B 1 199 ? 33.698 8.591 13.144 1.00 33.00 199 ALA B O 1
ATOM 3147 N N . ILE B 1 200 ? 32.850 10.618 12.694 1.00 26.61 200 ILE B N 1
ATOM 3148 C CA . ILE B 1 200 ? 31.468 10.164 12.795 1.00 30.57 200 ILE B CA 1
ATOM 3149 C C . ILE B 1 200 ? 31.133 9.113 11.732 1.00 35.85 200 ILE B C 1
ATOM 3150 O O . ILE B 1 200 ? 30.400 8.171 12.004 1.00 37.50 200 ILE B O 1
ATOM 3155 N N . LEU B 1 201 ? 31.676 9.271 10.529 1.00 35.19 201 LEU B N 1
ATOM 3156 C CA . LEU B 1 201 ? 31.419 8.312 9.455 1.00 39.13 201 LEU B CA 1
ATOM 3157 C C . LEU B 1 201 ? 32.350 7.098 9.494 1.00 38.38 201 LEU B C 1
ATOM 3158 O O . LEU B 1 201 ? 32.044 6.068 8.897 1.00 44.06 201 LEU B O 1
ATOM 3163 N N . ASN B 1 202 ? 33.484 7.211 10.177 1.00 36.62 202 ASN B N 1
ATOM 3164 C CA . ASN B 1 202 ? 34.414 6.077 10.270 1.00 46.66 202 ASN B CA 1
ATOM 3165 C C . ASN B 1 202 ? 34.732 5.847 11.746 1.00 47.68 202 ASN B C 1
ATOM 3166 O O . ASN B 1 202 ? 35.883 5.941 12.182 1.00 49.06 202 ASN B O 1
ATOM 3171 N N . PRO B 1 203 ? 33.702 5.517 12.535 1.00 48.89 203 PRO B N 1
ATOM 3172 C CA . PRO B 1 203 ? 33.817 5.276 13.978 1.00 51.55 203 PRO B CA 1
ATOM 3173 C C . PRO B 1 203 ? 34.864 4.277 14.461 1.00 52.72 203 PRO B C 1
ATOM 3174 O O . PRO B 1 203 ? 35.403 4.429 15.556 1.00 57.44 203 PRO B O 1
ATOM 3178 N N . LYS B 1 204 ? 35.149 3.262 13.655 1.00 52.62 204 LYS B N 1
ATOM 3179 C CA . LYS B 1 204 ? 36.100 2.227 14.046 1.00 54.81 204 LYS B CA 1
ATOM 3180 C C . LYS B 1 204 ? 37.371 2.265 13.199 1.00 53.36 204 LYS B C 1
ATOM 3181 O O . LYS B 1 204 ? 38.097 1.273 13.111 1.00 47.26 204 LYS B O 1
ATOM 3187 N N . TRP B 1 205 ? 37.632 3.412 12.584 1.00 53.55 205 TRP B N 1
ATOM 3188 C CA . TRP B 1 205 ? 38.795 3.594 11.716 1.00 56.11 205 TRP B CA 1
ATOM 3189 C C . TRP B 1 205 ? 40.080 2.864 12.107 1.00 52.41 205 TRP B C 1
ATOM 3190 O O . TRP B 1 205 ? 40.664 3.155 13.147 1.00 52.12 205 TRP B O 1
ATOM 3201 N N . ARG B 1 206 ? 40.504 1.919 11.263 1.00 50.80 206 ARG B N 1
ATOM 3202 C CA . ARG B 1 206 ? 41.749 1.177 11.467 1.00 56.38 206 ARG B CA 1
ATOM 3203 C C . ARG B 1 206 ? 41.890 0.349 12.746 1.00 60.72 206 ARG B C 1
ATOM 3204 O O . ARG B 1 206 ? 42.989 -0.118 13.049 1.00 63.93 206 ARG B O 1
ATOM 3212 N N . GLU B 1 207 ? 40.822 0.162 13.510 1.00 58.81 207 GLU B N 1
ATOM 3213 C CA . GLU B 1 207 ? 40.959 -0.627 14.729 1.00 64.08 207 GLU B CA 1
ATOM 3214 C C . GLU B 1 207 ? 41.284 -2.086 14.410 1.00 65.51 207 GLU B C 1
ATOM 3215 O O . GLU B 1 207 ? 41.172 -2.520 13.260 1.00 58.28 207 GLU B O 1
ATOM 3221 N N . GLU B 1 208 ? 41.723 -2.828 15.425 1.00 69.76 208 GLU B N 1
ATOM 3222 C CA . GLU B 1 208 ? 42.055 -4.243 15.260 1.00 74.68 208 GLU B CA 1
ATOM 3223 C C . GLU B 1 208 ? 40.797 -4.967 14.792 1.00 75.27 208 GLU B C 1
ATOM 3224 O O . GLU B 1 208 ? 40.860 -5.900 13.988 1.00 72.21 208 GLU B O 1
ATOM 3230 N N . MET B 1 209 ? 39.656 -4.521 15.311 1.00 77.03 209 MET B N 1
ATOM 3231 C CA . MET B 1 209 ? 38.359 -5.076 14.950 1.00 81.28 209 MET B CA 1
ATOM 3232 C C . MET B 1 209 ? 37.350 -3.929 14.824 1.00 82.24 209 MET B C 1
ATOM 3233 O O . MET B 1 209 ? 37.061 -3.227 15.797 1.00 79.44 209 MET B O 1
ATOM 3238 N N . MET B 1 210 ? 36.836 -3.734 13.610 1.00 83.60 210 MET B N 1
ATOM 3239 C CA . MET B 1 210 ? 35.866 -2.681 13.338 1.00 85.53 210 MET B CA 1
ATOM 3240 C C . MET B 1 210 ? 34.448 -3.249 13.362 1.00 89.31 210 MET B C 1
ATOM 3241 O O . MET B 1 210 ? 33.478 -2.509 13.515 1.00 92.14 210 MET B O 1
ATOM 3246 N N . GLY B 1 211 ? 34.336 -4.565 13.210 1.00 92.35 211 GLY B N 1
ATOM 3247 C CA . GLY B 1 211 ? 33.032 -5.202 13.227 1.00 97.11 211 GLY B CA 1
ATOM 3248 C C . GLY B 1 211 ? 32.494 -5.350 14.639 1.00 100.90 211 GLY B C 1
ATOM 3249 O O . GLY B 1 211 ? 32.258 -6.497 15.076 1.00 102.92 211 GLY B O 1
#

Solvent-accessible surface area: 20840 Å² total; per-residue (Å²): 99,40,7,95,57,12,1,48,46,0,42,16,0,0,105,1,0,49,76,7,63,82,128,68,37,93,125,1,49,8,130,70,0,1,55,77,0,130,36,89,26,124,46,0,67,102,6,0,46,66,16,47,11,165,39,76,169,92,84,10,16,40,0,46,81,4,42,171,69,1,71,110,29,0,0,16,80,124,109,12,0,0,0,0,2,6,0,27,108,36,0,9,18,8,6,50,49,108,38,24,62,138,11,14,66,35,71,3,3,0,12,105,40,108,155,56,50,46,90,106,30,163,76,35,69,2,32,47,15,101,60,0,70,112,76,1,78,86,94,4,35,0,0,0,0,18,22,95,118,141,45,0,61,127,8,0,69,59,0,37,87,4,40,7,101,0,0,0,1,16,7,56,47,126,16,136,41,56,191,122,16,17,41,21,82,22,73,8,34,30,6,0,1,60,0,0,9,32,30,59,52,94,186,38,120,48,97,110,25,91,139,40,25,95,67,29,1,3,34,49,0,8,52,0,0,83,8,0,63,97,7,67,87,130,62,48,120,176,8,43,7,131,64,0,1,54,93,14,88,32,74,23,134,52,0,53,67,0,0,52,85,34,62,15,50,56,86,172,80,99,16,10,45,0,50,79,2,51,192,61,0,68,117,31,0,0,10,87,130,116,13,0,0,0,0,4,7,0,26,108,36,0,22,19,8,4,65,47,75,23,20,58,147,9,9,75,36,78,4,5,0,18,96,45,116,146,68,44,49,143,95,36,180,78,37,69,6,36,57,12,100,51,2,76,123,72,1,83,83,95,3,29,0,0,0,0,16,22,98,125,157,46,0,58,115,10,0,52,66,0,40,87,6,39,6,104,0,0,0,0,12,7,43,41,121,14,128,37,60,189,118,14,21,46,39,84,23,76,24,9,44,3,3,14,23,0,0,2,15,31,56,43,92,75,43,122,81,188,140,111,106

B-factor: mean 38.8, std 13.93, range [15.49, 108.17]

CATH classification: 1.10.10.10 (+1 more: 3.40.50.720)

InterPro domains:
  IPR003781 CoA-binding [PF02629] (79-174)
  IPR003781 CoA-binding [SM00881] (76-175)
  IPR009718 Rex DNA-binding, C-terminal domain [PF06971] (2-50)
  IPR022876 Redox-sensing transcriptional repressor Rex [MF_01131] (1-204)
  IPR022876 Redox-sensing transcriptional repressor Rex [NF003995] (2-206)
  IPR022876 Redox-sensing transcriptional repressor Rex [PTHR35786] (2-203)
  IPR036291 NAD(P)-binding domain superfamily [SSF51735] (78-198)
  IPR036388 Winged helix-like DNA-binding domain superfamily [G3DSA:1.10.10.10] (1-73)
  IPR036390 Winged helix DNA-binding domain superfamily [SSF46785] (4-76)
  IPR058236 Redox-sensing transcriptional repressor Rex, actinobacterial-type [NF003993] (1-200)

Radius of gyration: 22.31 Å; Cα contacts (8 Å, |Δi|>4): 729; chains: 2; bounding box: 58×60×53 Å

Sequence (421 aa):
KVPEAAISRLITYLRILEELEAQGVHRTSSEQLGGLAQVTAFQVRKDLSYFGSYGTRGVGYTVPVLKRELRHILGLNRKWGLCIVGMGRLGSALADYPGFGESFELRGFFDVDPEKVGRPVRGGVIEHVDLLPQRVPGRIEIALLTVPREAAQKAADLLVAAGIKGILNFAPVVLEVPKEVAVENVDFLAGLTRLSFAILNPKWREEMMGMKVPEAAISRLITYLRILEELEAQGVHRTSSEQLGGLAQVTAFQVRKDLSYFGSYGTRGVGYTVPVLKRELRHILGLNRKWGLCIVGMGRLGSALADYPGFGESFELRGFFDVDPEKVGRPVRGGVIEHVDLLPQRVPGRIEIALLTVPREAAQKAADLLVAAGIKGILNFAPVVLEVPKEVAVENVDFLAGLTRLSFAILNPKWREEMMG

Organism: Thermus thermophilus (strain ATCC 27634 / DSM 579 / HB8) (NCBI:txid300852)

Foldseek 3Di:
DDPVVLLVLLVLLLVVLVVCVVVPHQFDQLPRSCVSSVHDSVVSQVSCVVLPRHADPPTGHGSVVSSVSSCVVVQVVAAAEEEEEACDDVNQVVLPDPPPPRNYHYDAYEYQDPVQAQDAHVPGGYHYLVCLLVPPPPHHAEYEYDHELVCRQVSVVSNVVSPHQEYAYAYPDDHDDPPRHHYHYDDCVVVVVVVVVCVVVVPDDCVVVD/DDDPDCLLVLLVQLLVVLVVCVVVVNFFAALCRSCVSSVHHSVVSQVSCVVLPQDDDVPPGHGSVVSNVSSCVVNQQVAAAEEEEAACDDVNQVVLPDPPPPRNYDYDAYEYQDPVQAQPDHVPGGYHYLVCLLVRPPPHHAEYEYDHEQVCRQVSVVSNVVSPHQEYAYAYPDDYDDPPRHHYHYDDPCPCVVVVVVCVVQVCPPPPDSD

Secondary structure (DSSP, 8-state):
---HHHHHHHHHHHHHHHHHHHTT--EE-HHHHHHHHTS-HHHHHHHHHHTT----TTT-EEHHHHHHHHHHHHTTTS-EEEEEE--SHHHHHHHH-S---SSEEEEEEEES-TTTTT-EETTEEEEEGGGHHHHSTTT--EEEE-S-HHHHHHHHHHHHHHT--EEEE-SSS-----TTSEEEE--SHHHHHHHHHHHHSTT--GGGG-/-PPPP-HHHHHHHHHHHHHHHHHTT--EE-HHHHHHHTTS-HHHHHHHHHHTT---STTT-EEHHHHHHHHHHHHTTTS-EEEEEE--SHHHHHHHT-S---SSEEEEEEEES-TTTTT-EETTEE-EEGGGGGGTSTTT--EEEE-S-HHHHHHHHHHHHHHT-SEEEE-SSS-----TTSEEEE--TTTHHHHHHHHHH-TTTT-S---